Protein AF-A0A438JAX3-F1 (afdb_monomer_lite)

Radius of gyration: 32.12 Å; chains: 1; bounding box: 77×70×91 Å

pLDDT: mean 70.56, std 21.43, range [19.72, 96.0]

InterPro domains:
  IPR000477 Reverse transcriptase domain [PF00078] (1-81)
  IPR000477 Reverse transcriptase domain [PS50878] (1-82)
  IPR001584 Integrase, catalytic core [PS50994] (414-578)
  IPR002156 Ribonuclease H domain [PF13456] (329-385)
  IPR012337 Ribonuclease H-like superfamily [SSF53098] (327-385)
  IPR012337 Ribonuclease H-like superfamily [SSF53098] (459-572)
  IPR036397 Ribonuclease H superfamily [G3DSA:3.30.420.10] (318-401)
  IPR036397 Ribonuclease H superfamily [G3DSA:3.30.420.10] (453-600)
  IPR041577 Reverse transcriptase/retrotransposon-derived protein, RNase H-like domain [PF17919] (145-244)
  IPR043128 Reverse transcriptase/Diguanylate cyclase domain [G3DSA:3.30.70.270] (1-89)
  IPR043128 Reverse transcriptase/Diguanylate cyclase domain [G3DSA:3.30.70.270] (92-174)
  IPR043502 DNA/RNA polymerase superfamily [SSF56672] (1-273)

Sequence (603 aa):
MPFGLKNAGATYQRLMTKIFKPLIGRSVEVYIDDIVVKSKTREQHILHLQEVFYLLRKYDMKLNPSKCAFGVSAGKFLGFMVSQRGIEVSPDQVKAVMETPPPRNKKELQRLTGKLVALGRFIARFTDELRPFFLAIRKAGTQGWTDNCQNALERIKHCLMHPPILSSPIPKEKLYMYLAVSEWAISAVLFRCPSPKEQKPVYYVSRALADVETRYSKMELTALALRSAAQKLRPYFQAHPVIVLTDQPLRSILHKPDLTGRMLQWAIELSEFGIEFQPRLSKKGQSPTGEHLEQPSGWDSPRLTMKQNTRPSCPDWTSPCAIRLQTPIYSDSQLVVRHVQKEYEAKDSRMARYLAKVRSTLQQFTEWTIEKIKRADNRHADALAGIAAPSLSRSHSIAHIMCKPIPLISPDRQPEDPKQAHKIRVQAARFTLIGGTCTSDPSQGLIFAVLGIQRPKAEAYASIKDKDVTKFVWKNIVCRFGIPQIIIADNGPQFDSIAFRNFCSELNIRNSYSTPRYPQSNGQAEATNKTLINALKKRLEQAKGKWVEELPGVLWAYRTTPGRPTGNTPFALTYGMDAVIPTEIGLPTIRTDAAKQKMPTRN

Structure (mmCIF, N/CA/C/O backbone):
data_AF-A0A438JAX3-F1
#
_entry.id   AF-A0A438JAX3-F1
#
loop_
_atom_site.group_PDB
_atom_site.id
_atom_site.type_symbol
_atom_site.label_atom_id
_atom_site.label_alt_id
_atom_site.label_comp_id
_atom_site.label_asym_id
_atom_site.label_entity_id
_atom_site.label_seq_id
_atom_site.pdbx_PDB_ins_code
_atom_site.Cartn_x
_atom_site.Cartn_y
_atom_site.Cartn_z
_atom_site.occupancy
_atom_site.B_iso_or_equiv
_atom_site.auth_seq_id
_atom_site.auth_comp_id
_atom_site.auth_asym_id
_atom_site.auth_atom_id
_atom_site.pdbx_PDB_model_num
ATOM 1 N N . MET A 1 1 ? -25.772 -11.627 -8.417 1.00 74.44 1 MET A N 1
ATOM 2 C CA . MET A 1 1 ? -24.779 -10.893 -9.236 1.00 74.44 1 MET A CA 1
ATOM 3 C C . MET A 1 1 ? -24.054 -11.914 -10.101 1.00 74.44 1 MET A C 1
ATOM 5 O O . MET A 1 1 ? -23.539 -12.860 -9.518 1.00 74.44 1 MET A O 1
ATOM 9 N N . PRO A 1 2 ? -24.067 -11.795 -11.439 1.00 81.88 2 PRO A N 1
ATOM 10 C CA . PRO A 1 2 ? -23.423 -12.771 -12.318 1.00 81.88 2 PRO A CA 1
ATOM 11 C C . PRO A 1 2 ? -21.892 -12.682 -12.242 1.00 81.88 2 PRO A C 1
ATOM 13 O O . PRO A 1 2 ? -21.330 -11.614 -11.978 1.00 81.88 2 PRO A O 1
ATOM 16 N N . PHE A 1 3 ? -21.220 -13.810 -12.480 1.00 81.69 3 PHE A N 1
ATOM 17 C CA . PHE A 1 3 ? -19.760 -13.880 -12.544 1.00 81.69 3 PHE A CA 1
ATOM 18 C C . PHE A 1 3 ? -19.215 -13.124 -13.769 1.00 81.69 3 PHE A C 1
ATOM 20 O O . PHE A 1 3 ? -19.883 -13.012 -14.792 1.00 81.69 3 PHE A O 1
ATOM 27 N N . GLY A 1 4 ? -17.990 -12.595 -13.665 1.00 82.25 4 GLY A N 1
ATOM 28 C CA . GLY A 1 4 ? -17.280 -11.945 -14.779 1.00 82.25 4 GLY A CA 1
ATOM 29 C C . GLY A 1 4 ? -17.475 -10.429 -14.910 1.00 82.25 4 GLY A C 1
ATOM 30 O O . GLY A 1 4 ? -16.761 -9.786 -15.681 1.00 82.25 4 GLY A O 1
ATOM 31 N N . LEU A 1 5 ? -18.371 -9.812 -14.131 1.00 83.19 5 LEU A N 1
ATOM 32 C CA . LEU A 1 5 ? -18.499 -8.352 -14.106 1.00 83.19 5 LEU A CA 1
ATOM 33 C C . LEU A 1 5 ? -17.263 -7.703 -13.465 1.00 83.19 5 LEU A C 1
ATOM 35 O O . LEU A 1 5 ? -16.921 -7.997 -12.320 1.00 83.19 5 LEU A O 1
ATOM 39 N N . LYS A 1 6 ? -16.648 -6.737 -14.161 1.00 82.50 6 LYS A N 1
ATOM 40 C CA . LYS A 1 6 ? -15.431 -6.030 -13.706 1.00 82.50 6 LYS A CA 1
ATOM 41 C C . LYS A 1 6 ? -15.559 -5.420 -12.302 1.00 82.50 6 LYS A C 1
ATOM 43 O O . LYS A 1 6 ? -14.596 -5.417 -11.545 1.00 82.50 6 LYS A O 1
ATOM 48 N N . ASN A 1 7 ? -16.752 -4.942 -11.942 1.00 87.56 7 ASN A N 1
ATOM 49 C CA . ASN A 1 7 ? -17.017 -4.292 -10.654 1.00 87.56 7 ASN A CA 1
ATOM 50 C C . ASN A 1 7 ? -17.603 -5.235 -9.591 1.00 87.56 7 ASN A C 1
ATOM 52 O O . ASN A 1 7 ? -17.903 -4.777 -8.489 1.00 87.56 7 ASN A O 1
ATOM 56 N N . ALA A 1 8 ? -17.783 -6.528 -9.890 1.00 86.25 8 ALA A N 1
ATOM 57 C CA . ALA A 1 8 ? -18.409 -7.462 -8.955 1.00 86.25 8 ALA A CA 1
ATOM 58 C C . ALA A 1 8 ? -17.649 -7.544 -7.627 1.00 86.25 8 ALA A C 1
ATOM 60 O O . ALA A 1 8 ? -18.247 -7.341 -6.573 1.00 86.25 8 ALA A O 1
ATOM 61 N N . GLY A 1 9 ? -16.327 -7.741 -7.680 1.00 85.56 9 GLY A N 1
ATOM 62 C CA . GLY A 1 9 ? -15.488 -7.829 -6.480 1.00 85.56 9 GLY A CA 1
ATOM 63 C C . GLY A 1 9 ? -15.539 -6.562 -5.621 1.00 85.56 9 GLY A C 1
ATOM 64 O O . GLY A 1 9 ? -15.715 -6.645 -4.410 1.00 85.56 9 GLY A O 1
ATOM 65 N N . ALA A 1 10 ? -15.477 -5.377 -6.240 1.00 87.25 10 ALA A N 1
ATOM 66 C CA . ALA A 1 10 ? -15.546 -4.104 -5.518 1.00 87.25 10 ALA A CA 1
ATOM 67 C C . ALA A 1 10 ? -16.918 -3.879 -4.862 1.00 87.25 10 ALA A C 1
ATOM 69 O O . ALA A 1 10 ? -17.003 -3.427 -3.718 1.00 87.25 10 ALA A O 1
ATOM 70 N N . THR A 1 11 ? -18.004 -4.213 -5.561 1.00 89.31 11 THR A N 1
ATOM 71 C CA . THR A 1 11 ? -19.360 -4.130 -5.006 1.00 89.31 11 THR A CA 1
ATOM 72 C C . THR A 1 11 ? -19.554 -5.122 -3.861 1.00 89.31 11 THR A C 1
ATOM 74 O O . THR A 1 11 ? -20.111 -4.755 -2.826 1.00 89.31 11 THR A O 1
ATOM 77 N N . TYR A 1 12 ? -19.048 -6.347 -4.004 1.00 89.69 12 TYR A N 1
ATOM 78 C CA . TYR A 1 12 ? -19.131 -7.370 -2.967 1.00 89.69 12 TYR A CA 1
ATOM 79 C C . TYR A 1 12 ? -18.310 -6.997 -1.724 1.00 89.69 12 TYR A C 1
ATOM 81 O O . TYR A 1 12 ? -18.820 -7.063 -0.609 1.00 89.69 12 TYR A O 1
ATOM 89 N N . GLN A 1 13 ? -17.100 -6.458 -1.904 1.00 91.75 13 GLN A N 1
ATOM 90 C CA . GLN A 1 13 ? -16.303 -5.905 -0.806 1.00 91.75 13 GLN A CA 1
ATOM 91 C C . GLN A 1 13 ? -17.061 -4.802 -0.052 1.00 91.75 13 GLN A C 1
ATOM 93 O O . GLN A 1 13 ? -17.076 -4.793 1.176 1.00 91.75 13 GLN A O 1
ATOM 98 N N . ARG A 1 14 ? -17.722 -3.874 -0.762 1.00 91.50 14 ARG A N 1
ATOM 99 C CA . ARG A 1 14 ? -18.517 -2.805 -0.128 1.00 91.50 14 ARG A CA 1
ATOM 100 C C . ARG A 1 14 ? -19.682 -3.361 0.689 1.00 91.50 14 ARG A C 1
ATOM 102 O O . ARG A 1 14 ? -19.957 -2.837 1.768 1.00 91.50 14 ARG A O 1
ATOM 109 N N . LEU A 1 15 ? -20.356 -4.394 0.183 1.00 91.94 15 LEU A N 1
ATOM 110 C CA . LEU A 1 15 ? -21.416 -5.094 0.907 1.00 91.94 15 LEU A CA 1
ATOM 111 C C . LEU A 1 15 ? -20.866 -5.712 2.195 1.00 91.94 15 LEU A C 1
ATOM 113 O O . LEU A 1 15 ? -21.375 -5.416 3.273 1.00 91.94 15 LEU A O 1
ATOM 117 N N . MET A 1 16 ? -19.783 -6.482 2.096 1.00 92.50 16 MET A N 1
ATOM 118 C CA . MET A 1 16 ? -19.136 -7.109 3.247 1.00 92.50 16 MET A CA 1
ATOM 119 C C . MET A 1 16 ? -18.683 -6.098 4.296 1.00 92.50 16 MET A C 1
ATOM 121 O O . MET A 1 16 ? -18.981 -6.251 5.480 1.00 92.50 16 MET A O 1
ATOM 125 N N . THR A 1 17 ? -18.033 -5.013 3.872 1.00 92.56 17 THR A N 1
ATOM 126 C CA . THR A 1 17 ? -17.621 -3.933 4.774 1.00 92.56 17 THR A CA 1
ATOM 127 C C . THR A 1 17 ? -18.817 -3.271 5.457 1.00 92.56 17 THR A C 1
ATOM 129 O O . THR A 1 17 ? -18.703 -2.865 6.610 1.00 92.56 17 THR A O 1
ATOM 132 N N . LYS A 1 18 ? -19.977 -3.177 4.793 1.00 93.06 18 LYS A N 1
ATOM 133 C CA . LYS A 1 18 ? -21.204 -2.637 5.395 1.00 93.06 18 LYS A CA 1
ATOM 134 C C . LYS A 1 18 ? -21.807 -3.598 6.423 1.00 93.06 18 LYS A C 1
ATOM 136 O O . LYS A 1 18 ? -22.210 -3.140 7.489 1.00 93.06 18 LYS A O 1
ATOM 141 N N . ILE A 1 19 ? -21.857 -4.893 6.113 1.00 93.12 19 ILE A N 1
ATOM 142 C CA . ILE A 1 19 ? -22.430 -5.932 6.981 1.00 93.12 19 ILE A CA 1
ATOM 143 C C . ILE A 1 19 ? -21.590 -6.100 8.249 1.00 93.12 19 ILE A C 1
ATOM 145 O O . ILE A 1 19 ? -22.121 -6.025 9.354 1.00 93.12 19 ILE A O 1
ATOM 149 N N . PHE A 1 20 ? -20.275 -6.254 8.090 1.00 94.31 20 PHE A N 1
ATOM 150 C CA . PHE A 1 20 ? -19.350 -6.533 9.188 1.00 94.31 20 PHE A CA 1
ATOM 151 C C . PHE A 1 20 ? -18.732 -5.284 9.816 1.00 94.31 20 PHE A C 1
ATOM 153 O O . PHE A 1 20 ? -17.903 -5.411 10.713 1.00 94.31 20 PHE A O 1
ATOM 160 N N . LYS A 1 21 ? -19.160 -4.075 9.422 1.00 92.75 21 LYS A N 1
ATOM 161 C CA . LYS A 1 21 ? -18.687 -2.797 9.981 1.00 92.75 21 LYS A CA 1
ATOM 162 C C . LYS A 1 21 ? -18.496 -2.790 11.511 1.00 92.75 21 LYS A C 1
ATOM 164 O O . LYS A 1 21 ? -17.465 -2.278 11.935 1.00 92.75 21 LYS A O 1
ATOM 169 N N . PRO A 1 22 ? -19.422 -3.316 12.345 1.00 91.00 22 PRO A N 1
ATOM 170 C CA . PRO A 1 22 ? -19.235 -3.295 13.800 1.00 91.00 22 PRO A CA 1
ATOM 171 C C . PRO A 1 22 ? -18.146 -4.254 14.314 1.00 91.00 22 PRO A C 1
ATOM 173 O O . PRO A 1 22 ? -17.664 -4.070 15.428 1.00 91.00 22 PRO A O 1
ATOM 176 N N . LEU A 1 23 ? -17.762 -5.265 13.528 1.00 92.25 23 LEU A N 1
ATOM 177 C CA . LEU A 1 23 ? -16.813 -6.315 13.919 1.00 92.25 23 LEU A CA 1
ATOM 178 C C . LEU A 1 23 ? -15.427 -6.157 13.269 1.00 92.25 23 LEU A C 1
ATOM 180 O O . LEU A 1 23 ? -14.437 -6.678 13.795 1.00 92.25 23 LEU A O 1
ATOM 184 N N . ILE A 1 24 ? -15.350 -5.444 12.138 1.00 90.94 24 ILE A N 1
ATOM 185 C CA . ILE A 1 24 ? -14.112 -5.229 11.375 1.00 90.94 24 ILE A CA 1
ATOM 186 C C . ILE A 1 24 ? -13.044 -4.555 12.242 1.00 90.94 24 ILE A C 1
ATOM 188 O O . ILE A 1 24 ? -13.300 -3.549 12.902 1.00 90.94 24 ILE A O 1
ATOM 192 N N . GLY A 1 25 ? -11.836 -5.120 12.238 1.00 82.50 25 GLY A N 1
ATOM 193 C CA . GLY A 1 25 ? -10.683 -4.629 12.999 1.00 82.50 25 GLY A CA 1
ATOM 194 C C . GLY A 1 25 ? -10.685 -5.010 14.485 1.00 82.50 25 GLY A C 1
ATOM 195 O O . GLY A 1 25 ? -9.645 -4.908 15.135 1.00 82.50 25 GLY A O 1
ATOM 196 N N . ARG A 1 26 ? -11.811 -5.502 15.025 1.00 87.69 26 ARG A N 1
ATOM 197 C CA . ARG A 1 26 ? -11.907 -6.039 16.393 1.00 87.69 26 ARG A CA 1
ATOM 198 C C . ARG A 1 26 ? -11.772 -7.559 16.397 1.00 87.69 26 ARG A C 1
ATOM 200 O O . ARG A 1 26 ? -10.796 -8.089 16.920 1.00 87.69 26 ARG A O 1
ATOM 207 N N . SER A 1 27 ? -12.754 -8.242 15.819 1.00 89.69 27 SER A N 1
ATOM 208 C CA . SER A 1 27 ? -12.868 -9.706 15.821 1.00 89.69 27 SER A CA 1
ATOM 209 C C . SER A 1 27 ? -12.936 -10.293 14.417 1.00 89.69 27 SER A C 1
ATOM 211 O O . SER A 1 27 ? -12.739 -11.494 14.260 1.00 89.69 27 SER A O 1
ATOM 213 N N . VAL A 1 28 ? -13.176 -9.468 13.394 1.00 92.00 28 VAL A N 1
ATOM 214 C CA . VAL A 1 28 ? -13.347 -9.922 12.013 1.00 92.00 28 VAL A CA 1
ATOM 215 C C . VAL A 1 28 ? -12.426 -9.151 11.069 1.00 92.00 28 VAL A C 1
ATOM 217 O O . VAL A 1 28 ? -12.240 -7.945 11.210 1.00 92.00 28 VAL A O 1
ATOM 220 N N . GLU A 1 29 ? -11.868 -9.849 10.087 1.00 89.81 29 GLU A N 1
ATOM 221 C CA . GLU A 1 29 ? -11.266 -9.277 8.882 1.00 89.81 29 GLU A CA 1
ATOM 222 C C . GLU A 1 29 ? -11.998 -9.846 7.666 1.00 89.81 29 GLU A C 1
ATOM 224 O O . GLU A 1 29 ? -12.297 -11.040 7.638 1.00 89.81 29 GLU A O 1
ATOM 229 N N . VAL A 1 30 ? -12.306 -9.009 6.671 1.00 89.56 30 VAL A N 1
ATOM 230 C CA . VAL A 1 30 ? -13.031 -9.454 5.469 1.00 89.56 30 VAL A CA 1
ATOM 231 C C . VAL A 1 30 ? -12.360 -8.948 4.205 1.00 89.56 30 VAL A C 1
ATOM 233 O O . VAL A 1 30 ? -12.123 -7.745 4.059 1.00 89.56 30 VAL A O 1
ATOM 236 N N . TYR A 1 31 ? -12.127 -9.860 3.267 1.00 86.62 31 TYR A N 1
ATOM 237 C CA . TYR A 1 31 ? -11.651 -9.554 1.927 1.00 86.62 31 TYR A CA 1
ATOM 238 C C . TYR A 1 31 ? -12.483 -10.303 0.888 1.00 86.62 31 TYR A C 1
ATOM 240 O O . TYR A 1 31 ? -12.365 -11.511 0.746 1.00 86.62 31 TYR A O 1
ATOM 248 N N . ILE A 1 32 ? -13.304 -9.563 0.148 1.00 85.94 32 ILE A N 1
ATOM 249 C CA . ILE A 1 32 ? -14.262 -10.060 -0.842 1.00 85.94 32 ILE A CA 1
ATOM 250 C C . ILE A 1 32 ? -15.120 -11.176 -0.235 1.00 85.94 32 ILE A C 1
ATOM 252 O O . ILE A 1 32 ? -16.061 -10.864 0.479 1.00 85.94 32 ILE A O 1
ATOM 256 N N . ASP A 1 33 ? -14.830 -12.439 -0.515 1.00 86.75 33 ASP A N 1
ATOM 257 C CA . ASP A 1 33 ? -15.547 -13.626 -0.054 1.00 86.75 33 ASP A CA 1
ATOM 258 C C . ASP A 1 33 ? -14.906 -14.309 1.158 1.00 86.75 33 ASP A C 1
ATOM 260 O O . ASP A 1 33 ? -15.580 -15.076 1.847 1.00 86.75 33 ASP A O 1
ATOM 264 N N . ASP A 1 34 ? -13.659 -13.973 1.486 1.00 87.88 34 ASP A N 1
ATOM 265 C CA . ASP A 1 34 ? -12.945 -14.533 2.626 1.00 87.88 34 ASP A CA 1
ATOM 266 C C . ASP A 1 34 ? -13.236 -13.737 3.909 1.00 87.88 34 ASP A C 1
ATOM 268 O O . ASP A 1 34 ? -12.907 -12.551 4.026 1.00 87.88 34 ASP A O 1
ATOM 272 N N . ILE A 1 35 ? -13.813 -14.414 4.907 1.00 90.81 35 ILE A N 1
ATOM 273 C CA . ILE A 1 35 ? -14.083 -13.878 6.249 1.00 90.81 35 ILE A CA 1
ATOM 274 C C . ILE A 1 35 ? -13.183 -14.603 7.251 1.00 90.81 35 ILE A C 1
ATOM 276 O O . ILE A 1 35 ? -13.264 -15.821 7.397 1.00 90.81 35 ILE A O 1
ATOM 280 N N . VAL A 1 36 ? -12.365 -13.853 7.988 1.00 91.25 36 VAL A N 1
ATOM 281 C CA . VAL A 1 36 ? -11.549 -14.378 9.090 1.00 91.25 36 VAL A CA 1
ATOM 282 C C . VAL A 1 36 ? -12.082 -13.856 10.406 1.00 91.25 36 VAL A C 1
ATOM 284 O O . VAL A 1 36 ? -12.106 -12.650 10.641 1.00 91.25 36 VAL A O 1
ATOM 287 N N . VAL A 1 37 ? -12.458 -14.780 11.286 1.00 92.12 37 VAL A N 1
ATOM 288 C CA . VAL A 1 37 ? -12.852 -14.483 12.665 1.00 92.12 37 VAL A CA 1
ATOM 289 C C . VAL A 1 37 ? -11.678 -14.814 13.577 1.00 92.12 37 VAL A C 1
ATOM 291 O O . VAL A 1 37 ? -11.168 -15.931 13.556 1.00 92.12 37 VAL A O 1
ATOM 294 N N . LYS A 1 38 ? -11.235 -13.848 14.379 1.00 90.19 38 LYS A N 1
ATOM 295 C CA . LYS A 1 38 ? -10.084 -13.967 15.278 1.00 90.19 38 LYS A CA 1
ATOM 296 C C . LYS A 1 38 ? -10.465 -13.605 16.710 1.00 90.19 38 LYS A C 1
ATOM 298 O O . LYS A 1 38 ? -11.201 -12.650 16.958 1.00 90.19 38 LYS A O 1
ATOM 303 N N . SER A 1 39 ? -9.925 -14.365 17.656 1.00 90.69 39 SER A N 1
ATOM 304 C CA . SER A 1 39 ? -10.155 -14.195 19.093 1.00 90.69 39 SER A CA 1
ATOM 305 C C . SER A 1 39 ? -8.898 -14.549 19.872 1.00 90.69 39 SER A C 1
ATOM 307 O O . SER A 1 39 ? -8.063 -15.305 19.383 1.00 90.69 39 SER A O 1
ATOM 309 N N . LYS A 1 40 ? -8.761 -14.009 21.087 1.00 87.94 40 LYS A N 1
ATOM 310 C CA . LYS A 1 40 ? -7.627 -14.327 21.968 1.00 87.94 40 LYS A CA 1
ATOM 311 C C . LYS A 1 40 ? -7.824 -15.638 22.728 1.00 87.94 40 LYS A C 1
ATOM 313 O O . LYS A 1 40 ? -6.849 -16.337 22.969 1.00 87.94 40 LYS A O 1
ATOM 318 N N . THR A 1 41 ? -9.065 -15.958 23.099 1.00 89.88 41 THR A N 1
ATOM 319 C CA . THR A 1 41 ? -9.418 -17.184 23.830 1.00 89.88 41 THR A CA 1
ATOM 320 C C . THR A 1 41 ? -10.554 -17.930 23.137 1.00 89.88 41 THR A C 1
ATOM 322 O O . THR A 1 41 ? -11.266 -17.364 22.298 1.00 89.88 41 THR A O 1
ATOM 325 N N . ARG A 1 42 ? -10.726 -19.208 23.489 1.00 89.69 42 ARG A N 1
ATOM 326 C CA . ARG A 1 42 ? -11.750 -20.087 22.912 1.00 89.69 42 ARG A CA 1
ATOM 327 C C . ARG A 1 42 ? -13.163 -19.634 23.278 1.00 89.69 42 ARG A C 1
ATOM 329 O O . ARG A 1 42 ? -14.043 -19.641 22.424 1.00 89.69 42 ARG A O 1
ATOM 336 N N . GLU A 1 43 ? -13.366 -19.180 24.508 1.00 91.50 43 GLU A N 1
ATOM 337 C CA . GLU A 1 43 ? -14.661 -18.732 25.032 1.00 91.50 43 GLU A CA 1
ATOM 338 C C . GLU A 1 43 ? -15.132 -17.488 24.269 1.00 91.50 43 GLU A C 1
ATOM 340 O O . GLU A 1 43 ? -16.252 -17.439 23.762 1.00 91.50 43 GLU A O 1
ATOM 345 N N . GLN A 1 44 ? -14.230 -16.518 24.075 1.00 93.31 44 GLN A N 1
ATOM 346 C CA . GLN A 1 44 ? -14.497 -15.338 23.248 1.00 93.31 44 GLN A CA 1
ATOM 347 C C . GLN A 1 44 ? -14.720 -15.699 21.777 1.00 93.31 44 GLN A C 1
ATOM 349 O O . GLN A 1 44 ? -15.459 -15.014 21.074 1.00 93.31 44 GLN A O 1
ATOM 354 N N . HIS A 1 45 ? -14.076 -16.758 21.280 1.00 93.75 45 HIS A N 1
ATOM 355 C CA . HIS A 1 45 ? -14.253 -17.208 19.903 1.00 93.75 45 HIS A CA 1
ATOM 356 C C . HIS A 1 45 ? -15.667 -17.698 19.617 1.00 93.75 45 HIS A C 1
ATOM 358 O O . HIS A 1 45 ? -16.219 -17.350 18.576 1.00 93.75 45 HIS A O 1
ATOM 364 N N . ILE A 1 46 ? -16.282 -18.414 20.559 1.00 93.88 46 ILE A N 1
ATOM 365 C CA . ILE A 1 46 ? -17.678 -18.844 20.435 1.00 93.88 46 ILE A CA 1
ATOM 366 C C . ILE A 1 46 ? -18.603 -17.623 20.331 1.00 93.88 46 ILE A C 1
ATOM 368 O O . ILE A 1 46 ? -19.439 -17.572 19.430 1.00 93.88 46 ILE A O 1
ATOM 372 N N . LEU A 1 47 ? -18.401 -16.608 21.179 1.00 94.44 47 LEU A N 1
ATOM 373 C CA . LEU A 1 47 ? -19.193 -15.371 21.152 1.00 94.44 47 LEU A CA 1
ATOM 374 C C . LEU A 1 47 ? -19.024 -14.602 19.831 1.00 94.44 47 LEU A C 1
ATOM 376 O O . LEU A 1 47 ? -20.010 -14.226 19.201 1.00 94.44 47 LEU A O 1
ATOM 380 N N . HIS A 1 48 ? -17.788 -14.418 19.356 1.00 95.31 48 HIS A N 1
ATOM 381 C CA . HIS A 1 48 ? -17.543 -13.741 18.078 1.00 95.31 48 HIS A CA 1
ATOM 382 C C . HIS A 1 48 ? -18.143 -14.509 16.887 1.00 95.31 48 HIS A C 1
ATOM 384 O O . HIS A 1 48 ? -18.679 -13.893 15.966 1.00 95.31 48 HIS A O 1
ATOM 390 N N . LEU A 1 49 ? -18.100 -15.848 16.894 1.00 95.19 49 LEU A N 1
ATOM 391 C CA . LEU A 1 49 ? -18.754 -16.660 15.864 1.00 95.19 49 LEU A CA 1
ATOM 392 C C . LEU A 1 49 ? -20.278 -16.506 15.899 1.00 95.19 49 LEU A C 1
ATOM 394 O O . LEU A 1 49 ? -20.900 -16.412 14.842 1.00 95.19 49 LEU A O 1
ATOM 398 N N . GLN A 1 50 ? -20.885 -16.431 17.085 1.00 94.94 50 GLN A N 1
ATOM 399 C CA . GLN A 1 50 ? -22.320 -16.174 17.221 1.00 94.94 50 GLN A CA 1
ATOM 400 C C . GLN A 1 50 ? -22.715 -14.820 16.615 1.00 94.94 50 GLN A C 1
ATOM 402 O O . GLN A 1 50 ? -23.683 -14.765 15.854 1.00 94.94 50 GLN A O 1
ATOM 407 N N . GLU A 1 51 ? -21.948 -13.755 16.877 1.00 95.19 51 GLU A N 1
ATOM 408 C CA . GLU A 1 51 ? -22.167 -12.430 16.275 1.00 95.19 51 GLU A CA 1
ATOM 409 C C . GLU A 1 51 ? -22.056 -12.474 14.743 1.00 95.19 51 GLU A C 1
ATOM 411 O O . GLU A 1 51 ? -22.913 -11.942 14.031 1.00 95.19 51 GLU A O 1
ATOM 416 N N . VAL A 1 52 ? -21.028 -13.150 14.221 1.00 95.38 52 VAL A N 1
ATOM 417 C CA . VAL A 1 52 ? -20.808 -13.301 12.776 1.00 95.38 52 VAL A CA 1
ATOM 418 C C . VAL A 1 52 ? -21.946 -14.078 12.124 1.00 95.38 52 VAL A C 1
ATOM 420 O O . VAL A 1 52 ? -22.502 -13.622 11.126 1.00 95.38 52 VAL A O 1
ATOM 423 N N . PHE A 1 53 ? -22.350 -15.216 12.691 1.00 95.31 53 PHE A N 1
ATOM 424 C CA . PHE A 1 53 ? -23.456 -16.007 12.155 1.00 95.31 53 PHE A CA 1
ATOM 425 C C . PHE A 1 53 ? -24.799 -15.289 12.258 1.00 95.31 53 PHE A C 1
ATOM 427 O O . PHE A 1 53 ? -25.638 -15.440 11.370 1.00 95.31 53 PHE A O 1
ATOM 434 N N . TYR A 1 54 ? -25.010 -14.491 13.304 1.00 95.94 54 TYR A N 1
ATOM 435 C CA . TYR A 1 54 ? -26.184 -13.633 13.403 1.00 95.94 54 TYR A CA 1
ATOM 436 C C . TYR A 1 54 ? -26.227 -12.617 12.257 1.00 95.94 54 TYR A C 1
ATOM 438 O O . TYR A 1 54 ? -27.257 -12.499 11.595 1.00 95.94 54 TYR A O 1
ATOM 446 N N . LEU A 1 55 ? -25.111 -11.939 11.963 1.00 95.31 55 LEU A N 1
ATOM 447 C CA . LEU A 1 55 ? -25.035 -11.006 10.836 1.00 95.31 55 LEU A CA 1
ATOM 448 C C . LEU A 1 55 ? -25.231 -11.710 9.490 1.00 95.31 55 LEU A C 1
ATOM 450 O O . LEU A 1 55 ? -25.992 -11.217 8.663 1.00 95.31 55 LEU A O 1
ATOM 454 N N . LEU A 1 56 ? -24.608 -12.871 9.281 1.00 94.88 56 LEU A N 1
ATOM 455 C CA . LEU A 1 56 ? -24.783 -13.645 8.050 1.00 94.88 56 LEU A CA 1
ATOM 456 C C . LEU A 1 56 ? -26.253 -14.022 7.832 1.00 94.88 56 LEU A C 1
ATOM 458 O O . LEU A 1 56 ? -26.785 -13.760 6.759 1.00 94.88 56 LEU A O 1
ATOM 462 N N . ARG A 1 57 ? -26.939 -14.540 8.862 1.00 95.62 57 ARG A N 1
ATOM 463 C CA . ARG A 1 57 ? -28.376 -14.857 8.788 1.00 95.62 57 ARG A CA 1
ATOM 464 C C . ARG A 1 57 ? -29.234 -13.616 8.557 1.00 95.62 57 ARG A C 1
ATOM 466 O O . ARG A 1 57 ? -30.137 -13.649 7.730 1.00 95.62 57 ARG A O 1
ATOM 473 N N . LYS A 1 58 ? -28.938 -12.512 9.248 1.00 96.00 58 LYS A N 1
ATOM 474 C CA . LYS A 1 58 ? -29.681 -11.248 9.123 1.00 96.00 58 LYS A CA 1
ATOM 475 C C . LYS A 1 58 ? -29.677 -10.697 7.694 1.00 96.00 58 LYS A C 1
ATOM 477 O O . LYS A 1 58 ? -30.650 -10.070 7.289 1.00 96.00 58 LYS A O 1
ATOM 482 N N . TYR A 1 59 ? -28.587 -10.899 6.959 1.00 94.44 59 TYR A N 1
ATOM 483 C CA . TYR A 1 59 ? -28.432 -10.429 5.582 1.00 94.44 59 TYR A CA 1
ATOM 484 C C . TYR A 1 59 ? -28.554 -11.554 4.537 1.00 94.44 59 TYR A C 1
ATOM 486 O O . TYR A 1 59 ? -28.149 -11.349 3.396 1.00 94.44 59 TYR A O 1
ATOM 494 N N . ASP A 1 60 ? -29.090 -12.719 4.923 1.00 94.25 60 ASP A N 1
ATOM 495 C CA . ASP A 1 60 ? -29.276 -13.911 4.075 1.00 94.25 60 ASP A CA 1
ATOM 496 C C . ASP A 1 60 ? -28.015 -14.330 3.290 1.00 94.25 60 ASP A C 1
ATOM 498 O O . ASP A 1 60 ? -28.034 -14.691 2.112 1.00 94.25 60 ASP A O 1
ATOM 502 N N . MET A 1 61 ? -26.863 -14.253 3.955 1.00 92.62 61 MET A N 1
ATOM 503 C CA . MET A 1 61 ? -25.589 -14.691 3.403 1.00 92.62 61 MET A CA 1
ATOM 504 C C . MET A 1 61 ? -25.338 -16.162 3.718 1.00 92.62 61 MET A C 1
ATOM 506 O O . MET A 1 61 ? -25.476 -16.607 4.858 1.00 92.62 61 MET A O 1
ATOM 510 N N . LYS A 1 62 ? -24.896 -16.908 2.705 1.00 91.38 62 LYS A N 1
ATOM 511 C CA . LYS A 1 62 ? -24.606 -18.340 2.811 1.00 91.38 62 LYS A CA 1
ATOM 512 C C . LYS A 1 62 ? -23.106 -18.593 2.755 1.00 91.38 62 LYS A C 1
ATOM 514 O O . LYS A 1 62 ? -22.397 -17.998 1.947 1.00 91.38 62 LYS A O 1
ATOM 519 N N . LEU A 1 63 ? -22.647 -19.502 3.607 1.00 92.00 63 LEU A N 1
ATOM 520 C CA . LEU A 1 63 ? -21.286 -20.025 3.597 1.00 92.00 63 LEU A CA 1
ATOM 521 C C . LEU A 1 63 ? -21.270 -21.373 2.877 1.00 92.00 63 LEU A C 1
ATOM 523 O O . LEU A 1 63 ? -22.257 -22.104 2.925 1.00 92.00 63 LEU A O 1
ATOM 527 N N . ASN A 1 64 ? -20.152 -21.712 2.238 1.00 91.06 64 ASN A N 1
ATOM 528 C CA . ASN A 1 64 ? -19.932 -23.058 1.720 1.00 91.06 64 ASN A CA 1
ATOM 529 C C . ASN A 1 64 ? -19.286 -23.922 2.821 1.00 91.06 64 ASN A C 1
ATOM 531 O O . ASN A 1 64 ? -18.099 -23.720 3.090 1.00 91.06 64 ASN A O 1
ATOM 535 N N . PRO A 1 65 ? -20.005 -24.895 3.420 1.00 90.12 65 PRO A N 1
ATOM 536 C CA . PRO A 1 65 ? -19.490 -25.674 4.546 1.00 90.12 65 PRO A CA 1
ATOM 537 C C . PRO A 1 65 ? -18.188 -26.411 4.229 1.00 90.12 65 PRO A C 1
ATOM 539 O O . PRO A 1 65 ? -17.309 -26.476 5.080 1.00 90.12 65 PRO A O 1
ATOM 542 N N . SER A 1 66 ? -18.017 -26.897 2.993 1.00 89.56 66 SER A N 1
ATOM 543 C CA . SER A 1 66 ? -16.823 -27.653 2.594 1.00 89.56 66 SER A CA 1
ATOM 544 C C . SER A 1 66 ? -15.563 -26.789 2.488 1.00 89.56 66 SER A C 1
ATOM 546 O O . SER A 1 66 ? -14.460 -27.318 2.385 1.00 89.56 66 SER A O 1
ATOM 548 N N . LYS A 1 67 ? -15.718 -25.460 2.455 1.00 87.12 67 LYS A N 1
ATOM 549 C CA . LYS A 1 67 ? -14.617 -24.489 2.392 1.00 87.12 67 LYS A CA 1
ATOM 550 C C . LYS A 1 67 ? -14.391 -23.766 3.720 1.00 87.12 67 LYS A C 1
ATOM 552 O O . LYS A 1 67 ? -13.458 -22.973 3.819 1.00 87.12 67 LYS A O 1
ATOM 557 N N . CYS A 1 68 ? -15.230 -24.006 4.724 1.00 89.69 68 CYS A N 1
ATOM 558 C CA . CYS A 1 68 ? -15.089 -23.388 6.033 1.00 89.69 68 CYS A CA 1
ATOM 559 C C . CYS A 1 68 ? -14.162 -24.213 6.930 1.00 89.69 68 CYS A C 1
ATOM 561 O O . CYS A 1 68 ? -14.283 -25.431 7.016 1.00 89.69 68 CYS A O 1
ATOM 563 N N . ALA A 1 69 ? -13.280 -23.526 7.653 1.00 87.88 69 ALA A N 1
ATOM 564 C CA . ALA A 1 69 ? -1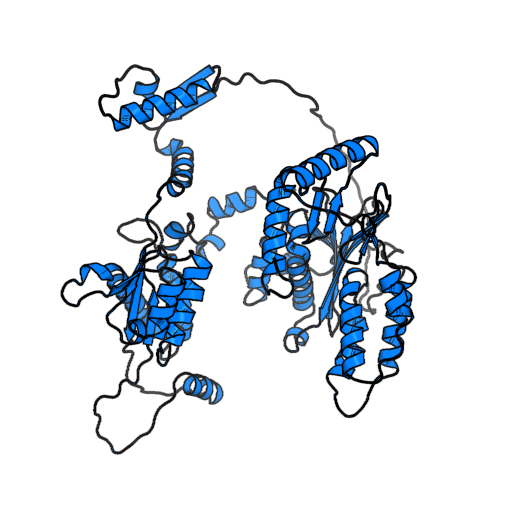2.481 -24.099 8.729 1.00 87.88 69 ALA A CA 1
ATOM 565 C C . ALA A 1 69 ? -12.810 -23.363 10.034 1.00 87.88 69 ALA A C 1
ATOM 567 O O . ALA A 1 69 ? -12.840 -22.132 10.057 1.00 87.88 69 ALA A O 1
ATOM 568 N N . PHE A 1 70 ? -13.060 -24.106 11.115 1.00 89.00 70 PHE A N 1
ATOM 569 C CA . PHE A 1 70 ? -13.465 -23.555 12.412 1.00 89.00 70 PHE A CA 1
ATOM 570 C C . PHE A 1 70 ? -12.528 -24.013 13.528 1.00 89.00 70 PHE A C 1
ATOM 572 O O . PHE A 1 70 ? -12.044 -25.141 13.508 1.00 89.00 70 PHE A O 1
ATOM 579 N N . GLY A 1 71 ? -12.295 -23.140 14.515 1.00 84.81 71 GLY A N 1
ATOM 580 C CA . GLY A 1 71 ? -11.538 -23.485 15.725 1.00 84.81 71 GLY A CA 1
ATOM 581 C C . GLY A 1 71 ? -10.064 -23.828 15.488 1.00 84.81 71 GLY A C 1
ATOM 582 O O . GLY A 1 71 ? -9.461 -24.513 16.310 1.00 84.81 71 GLY A O 1
ATOM 583 N N . VAL A 1 72 ? -9.484 -23.377 14.374 1.00 87.12 72 VAL A N 1
ATOM 584 C CA . VAL A 1 72 ? -8.088 -23.653 14.017 1.00 87.12 72 VAL A CA 1
ATOM 585 C C . VAL A 1 72 ? -7.129 -22.665 14.687 1.00 87.12 72 VAL A C 1
ATOM 587 O O . VAL A 1 72 ? -7.421 -21.475 14.796 1.00 87.12 72 VAL A O 1
ATOM 590 N N . SER A 1 73 ? -5.957 -23.144 15.111 1.00 83.44 73 SER A N 1
ATOM 591 C CA . SER A 1 73 ? -4.873 -22.305 15.656 1.00 83.44 73 SER A CA 1
ATOM 592 C C . SER A 1 73 ? -4.038 -21.616 14.566 1.00 83.44 73 SER A C 1
ATOM 594 O O . SER A 1 73 ? -3.377 -20.606 14.825 1.00 83.44 73 SER A O 1
ATOM 596 N N . ALA A 1 74 ? -4.084 -22.152 13.344 1.00 84.81 74 ALA A N 1
ATOM 597 C CA . ALA A 1 74 ? -3.514 -21.569 12.140 1.00 84.81 74 ALA A CA 1
ATOM 598 C C . ALA A 1 74 ? -4.434 -21.835 10.940 1.00 84.81 74 ALA A C 1
ATOM 600 O O . ALA A 1 74 ? -5.031 -22.907 10.842 1.00 84.81 74 ALA A O 1
ATOM 601 N N . GLY A 1 75 ? -4.555 -20.871 10.027 1.00 84.88 75 GLY A N 1
ATOM 602 C CA . GLY A 1 75 ? -5.458 -20.974 8.880 1.00 84.88 75 GLY A CA 1
ATOM 603 C C . GLY A 1 75 ? -4.945 -20.261 7.634 1.00 84.88 75 GLY A C 1
ATOM 604 O O . GLY A 1 75 ? -4.200 -19.282 7.713 1.00 84.88 75 GLY A O 1
ATOM 605 N N . LYS A 1 76 ? -5.356 -20.756 6.461 1.00 84.88 76 LYS A N 1
ATOM 606 C CA . LYS A 1 76 ? -5.026 -20.145 5.170 1.00 84.88 76 LYS A CA 1
ATOM 607 C C . LYS A 1 76 ? -5.891 -18.904 4.941 1.00 84.88 76 LYS A C 1
ATOM 609 O O . LYS A 1 76 ? -7.111 -18.997 4.971 1.00 84.88 76 LYS A O 1
ATOM 614 N N . PHE A 1 77 ? -5.266 -17.765 4.657 1.00 81.88 77 PHE A N 1
ATOM 615 C CA . PHE A 1 77 ? -5.943 -16.511 4.331 1.00 81.88 77 PHE A CA 1
ATOM 616 C C . PHE A 1 77 ? -5.166 -15.727 3.269 1.00 81.88 77 PHE A C 1
ATOM 618 O O . PHE A 1 77 ? -3.962 -15.503 3.409 1.00 81.88 77 PHE A O 1
ATOM 625 N N . LEU A 1 78 ? -5.840 -15.331 2.181 1.00 80.00 78 LEU A N 1
ATOM 626 C CA . LEU A 1 78 ? -5.244 -14.617 1.037 1.00 80.00 78 LEU A CA 1
ATOM 627 C C . LEU A 1 78 ? -3.978 -15.280 0.466 1.00 80.00 78 LEU A C 1
ATOM 629 O O . LEU A 1 78 ? -3.071 -14.607 -0.020 1.00 80.00 78 LEU A O 1
ATOM 633 N N . GLY A 1 79 ? -3.903 -16.610 0.540 1.00 80.69 79 GLY A N 1
ATOM 634 C CA . GLY A 1 79 ? -2.748 -17.391 0.093 1.00 80.69 79 GLY A CA 1
ATOM 635 C C . GLY A 1 79 ? -1.616 -17.535 1.117 1.00 80.69 79 GLY A C 1
ATOM 636 O O . GLY A 1 79 ? -0.637 -18.208 0.812 1.00 80.69 79 GLY A O 1
ATOM 637 N N . PHE A 1 80 ? -1.743 -16.982 2.323 1.00 85.62 80 PHE A N 1
ATOM 638 C CA . PHE A 1 80 ? -0.755 -17.102 3.404 1.00 85.62 80 PHE A CA 1
ATOM 639 C C . PHE A 1 80 ? -1.287 -17.963 4.536 1.00 85.62 80 PHE A C 1
ATOM 641 O O . PHE A 1 80 ? -2.495 -18.110 4.687 1.00 85.62 80 PHE A O 1
ATOM 648 N N . MET A 1 81 ? -0.388 -18.525 5.331 1.00 87.12 81 MET A N 1
ATOM 649 C CA . MET A 1 81 ? -0.747 -19.213 6.561 1.00 87.12 81 MET A CA 1
ATOM 650 C C . MET A 1 81 ? -0.662 -18.219 7.715 1.00 87.12 81 MET A C 1
ATOM 652 O O . MET A 1 81 ? 0.379 -17.608 7.934 1.00 87.12 81 MET A O 1
ATOM 656 N N . VAL A 1 82 ? -1.765 -18.003 8.420 1.00 87.94 82 VAL A N 1
ATOM 657 C CA . VAL A 1 82 ? -1.840 -17.064 9.543 1.00 87.94 82 VAL A CA 1
ATOM 658 C C . VAL A 1 82 ? -1.969 -17.872 10.821 1.00 87.94 82 VAL A C 1
ATOM 660 O O . VAL A 1 82 ? -2.911 -18.646 10.963 1.00 87.94 82 VAL A O 1
ATOM 663 N N . SER A 1 83 ? -1.024 -17.698 11.739 1.00 86.88 83 SER A N 1
ATOM 664 C CA . SER A 1 83 ? -0.977 -18.372 13.037 1.00 86.88 83 SER A CA 1
ATOM 665 C C . SER A 1 83 ? -0.774 -17.360 14.167 1.00 86.88 83 SER A C 1
ATOM 667 O O . SER A 1 83 ? -0.502 -16.181 13.930 1.00 86.88 83 SER A O 1
ATOM 669 N N . GLN A 1 84 ? -0.847 -17.815 15.422 1.00 81.81 84 GLN A N 1
ATOM 670 C CA . GLN A 1 84 ? -0.472 -16.986 16.577 1.00 81.81 84 GLN A CA 1
ATOM 671 C C . GLN A 1 84 ? 0.994 -16.513 16.512 1.00 81.81 84 GLN A C 1
ATOM 673 O O . GLN A 1 84 ? 1.326 -15.455 17.047 1.00 81.81 84 GLN A O 1
ATOM 678 N N . ARG A 1 85 ? 1.877 -17.280 15.854 1.00 81.00 85 ARG A N 1
ATOM 679 C CA . ARG A 1 85 ? 3.307 -16.950 15.720 1.00 81.00 85 ARG A CA 1
ATOM 680 C C . ARG A 1 85 ? 3.543 -15.826 14.712 1.00 81.00 85 ARG A C 1
ATOM 682 O O . ARG A 1 85 ? 4.500 -15.067 14.860 1.00 81.00 85 ARG A O 1
ATOM 689 N N . GLY A 1 86 ? 2.675 -15.712 13.708 1.00 86.31 86 GLY A N 1
ATOM 690 C CA . GLY A 1 86 ? 2.771 -14.707 12.662 1.00 86.31 86 GLY A CA 1
ATOM 691 C C . GLY A 1 86 ? 2.167 -15.162 11.337 1.00 86.31 86 GLY A C 1
ATOM 692 O O . GLY A 1 86 ? 1.295 -16.025 11.280 1.00 86.31 86 GLY A O 1
ATOM 693 N N . ILE A 1 87 ? 2.636 -14.541 10.264 1.00 89.19 87 ILE A N 1
ATOM 694 C CA . ILE A 1 87 ? 2.262 -14.832 8.886 1.00 89.19 87 ILE A CA 1
ATOM 695 C C . ILE A 1 87 ? 3.390 -15.656 8.269 1.00 89.19 87 ILE A C 1
ATOM 697 O O . ILE A 1 87 ? 4.552 -15.256 8.292 1.00 89.19 87 ILE A O 1
ATOM 701 N N . GLU A 1 88 ? 3.030 -16.792 7.695 1.00 89.88 88 GLU A N 1
ATOM 702 C CA . GLU A 1 88 ? 3.921 -17.765 7.076 1.00 89.88 88 GLU A CA 1
ATOM 703 C C . GLU A 1 88 ? 3.506 -17.967 5.608 1.00 89.88 88 GLU A C 1
ATOM 705 O O . GLU A 1 88 ? 2.368 -17.689 5.202 1.00 89.88 88 GLU A O 1
ATOM 710 N N . VAL A 1 89 ? 4.437 -18.437 4.779 1.00 88.12 89 VAL A N 1
ATOM 711 C CA . VAL A 1 89 ? 4.115 -18.845 3.405 1.00 88.12 89 VAL A CA 1
ATOM 712 C C . VAL A 1 89 ? 3.236 -20.092 3.469 1.00 88.12 89 VAL A C 1
ATOM 714 O O . VAL A 1 89 ? 3.474 -20.976 4.291 1.00 88.12 89 VAL A O 1
ATOM 717 N N . SER A 1 90 ? 2.205 -20.184 2.624 1.00 87.62 90 SER A N 1
ATOM 718 C CA . SER A 1 90 ? 1.400 -21.407 2.607 1.00 87.62 90 SER A CA 1
ATOM 719 C C . SER A 1 90 ? 2.224 -22.593 2.078 1.00 87.62 90 SER A C 1
ATOM 721 O O . SER A 1 90 ? 2.940 -22.432 1.084 1.00 87.62 90 SER A O 1
ATOM 723 N N . PRO A 1 91 ? 2.105 -23.793 2.676 1.00 86.88 91 PRO A N 1
ATOM 724 C CA . PRO A 1 91 ? 2.824 -24.980 2.207 1.00 86.88 91 PRO A CA 1
ATOM 725 C C . PRO A 1 91 ? 2.588 -25.278 0.721 1.00 86.88 91 PRO A C 1
ATOM 727 O O . PRO A 1 91 ? 3.523 -25.637 0.014 1.00 86.88 91 PRO A O 1
ATOM 730 N N . ASP A 1 92 ? 1.373 -25.029 0.216 1.00 87.50 92 ASP A N 1
ATOM 731 C CA . ASP A 1 92 ? 1.034 -25.181 -1.205 1.00 87.50 92 ASP A CA 1
ATOM 732 C C . ASP A 1 92 ? 1.879 -24.274 -2.110 1.00 87.50 92 ASP A C 1
ATOM 734 O O . ASP A 1 92 ? 2.299 -24.682 -3.190 1.00 87.50 92 ASP A O 1
ATOM 738 N N . GLN A 1 93 ? 2.123 -23.027 -1.687 1.00 87.12 93 GLN A N 1
ATOM 739 C CA . GLN A 1 93 ? 2.951 -22.084 -2.438 1.00 87.12 93 GLN A CA 1
ATOM 740 C C . GLN A 1 93 ? 4.421 -22.489 -2.408 1.00 87.12 93 GLN A C 1
ATOM 742 O O . GLN A 1 93 ? 5.079 -22.403 -3.443 1.00 87.12 93 GLN A O 1
ATOM 747 N N . VAL A 1 94 ? 4.919 -22.951 -1.253 1.00 87.44 94 VAL A N 1
ATOM 748 C CA . VAL A 1 94 ? 6.286 -23.480 -1.134 1.00 87.44 94 VAL A CA 1
ATOM 749 C C . VAL A 1 94 ? 6.444 -24.676 -2.064 1.00 87.44 94 VAL A C 1
ATOM 751 O O . VAL A 1 94 ? 7.288 -24.643 -2.954 1.00 87.44 94 VAL A O 1
ATOM 754 N N . LYS A 1 95 ? 5.563 -25.675 -1.950 1.00 89.12 95 LYS A N 1
ATOM 755 C CA . LYS A 1 95 ? 5.561 -26.874 -2.793 1.00 89.12 95 LYS A CA 1
ATOM 756 C C . LYS A 1 95 ? 5.513 -26.522 -4.280 1.00 89.12 95 LYS A C 1
ATOM 758 O O . LYS A 1 95 ? 6.349 -26.989 -5.045 1.00 89.12 95 LYS A O 1
ATOM 763 N N . ALA A 1 96 ? 4.619 -25.615 -4.677 1.00 89.19 96 ALA A N 1
ATOM 764 C CA . ALA A 1 96 ? 4.505 -25.180 -6.065 1.00 89.19 96 ALA A CA 1
ATOM 765 C C . ALA A 1 96 ? 5.791 -24.536 -6.610 1.00 89.19 96 ALA A C 1
ATOM 767 O O . ALA A 1 96 ? 6.055 -24.655 -7.805 1.00 89.19 96 ALA A O 1
ATOM 768 N N . VAL A 1 97 ? 6.573 -23.834 -5.783 1.00 88.56 97 VAL A N 1
ATOM 769 C CA . VAL A 1 97 ? 7.869 -23.263 -6.190 1.00 88.56 97 VAL A CA 1
ATOM 770 C C . VAL A 1 97 ? 8.967 -24.325 -6.195 1.00 88.56 97 VAL A C 1
ATOM 772 O O . VAL A 1 97 ? 9.743 -24.371 -7.149 1.00 88.56 97 VAL A O 1
ATOM 775 N N . MET A 1 98 ? 9.004 -25.204 -5.190 1.00 88.75 98 MET A N 1
ATOM 776 C CA . MET A 1 98 ? 9.978 -26.298 -5.097 1.00 88.75 98 MET A CA 1
ATOM 777 C C . MET A 1 98 ? 9.876 -27.255 -6.289 1.00 88.75 98 MET A C 1
ATOM 779 O O . MET A 1 98 ? 10.894 -27.620 -6.871 1.00 88.75 98 MET A O 1
ATOM 783 N N . GLU A 1 99 ? 8.651 -27.584 -6.702 1.00 89.75 99 GLU A N 1
ATOM 784 C CA . GLU A 1 99 ? 8.353 -28.480 -7.826 1.00 89.75 99 GLU A CA 1
ATOM 785 C C . GLU A 1 99 ? 8.380 -27.779 -9.193 1.00 89.75 99 GLU A C 1
ATOM 787 O O . GLU A 1 99 ? 8.158 -28.422 -10.219 1.00 89.75 99 GLU A O 1
ATOM 792 N N . THR A 1 100 ? 8.618 -26.460 -9.255 1.00 86.56 100 THR A N 1
ATOM 793 C CA . THR A 1 100 ? 8.651 -25.770 -10.551 1.00 86.56 100 THR A CA 1
ATOM 794 C C . THR A 1 100 ? 9.908 -26.178 -11.336 1.00 86.56 100 THR A C 1
ATOM 796 O O . THR A 1 100 ? 11.022 -25.933 -10.860 1.00 86.56 100 THR A O 1
ATOM 799 N N . PRO A 1 101 ? 9.761 -26.749 -12.550 1.00 85.81 101 PRO A N 1
ATOM 800 C CA . PRO A 1 101 ? 10.901 -27.052 -13.405 1.00 85.81 101 PRO A CA 1
ATOM 801 C C . PRO A 1 101 ? 11.540 -25.767 -13.962 1.00 85.81 101 PRO A C 1
ATOM 803 O O . PRO A 1 101 ? 10.873 -24.727 -14.034 1.00 85.81 101 PRO A O 1
ATOM 806 N N . PRO A 1 102 ? 12.810 -25.829 -14.406 1.00 86.00 102 PRO A N 1
ATOM 807 C CA . PRO A 1 102 ? 13.467 -24.719 -15.086 1.00 86.00 102 PRO A CA 1
ATOM 808 C C . PRO A 1 102 ? 12.639 -24.216 -16.287 1.00 86.00 102 PRO A C 1
ATOM 810 O O . PRO A 1 102 ? 12.258 -25.021 -17.145 1.00 86.00 102 PRO A O 1
ATOM 813 N N . PRO A 1 103 ? 12.339 -22.907 -16.368 1.00 87.69 103 PRO A N 1
ATOM 814 C CA . PRO A 1 103 ? 11.605 -22.318 -17.481 1.00 87.69 103 PRO A CA 1
ATOM 815 C C . PRO A 1 103 ? 12.300 -22.535 -18.825 1.00 87.69 103 PRO A C 1
ATOM 817 O O . PRO A 1 103 ? 13.462 -22.174 -18.998 1.00 87.69 103 PRO A O 1
ATOM 820 N N . ARG A 1 104 ? 11.559 -23.040 -19.813 1.00 84.62 104 ARG A N 1
ATOM 821 C CA . ARG A 1 104 ? 12.080 -23.296 -21.167 1.00 84.62 104 ARG A CA 1
ATOM 822 C C . ARG A 1 104 ? 11.905 -22.109 -22.106 1.00 84.62 104 ARG A C 1
ATOM 824 O O . ARG A 1 104 ? 12.595 -21.995 -23.112 1.00 84.62 104 ARG A O 1
ATOM 831 N N . ASN A 1 105 ? 10.966 -21.219 -21.796 1.00 84.50 105 ASN A N 1
ATOM 832 C CA . ASN A 1 105 ? 10.641 -20.068 -22.631 1.00 84.50 105 ASN A CA 1
ATOM 833 C C . ASN A 1 105 ? 10.346 -18.814 -21.794 1.00 84.50 105 ASN A C 1
ATOM 835 O O . ASN A 1 105 ? 10.098 -18.862 -20.587 1.00 84.50 105 ASN A O 1
ATOM 839 N N . LYS A 1 106 ? 10.334 -17.657 -22.465 1.00 84.69 106 LYS A N 1
ATOM 840 C CA . LYS A 1 106 ? 10.078 -16.350 -21.841 1.00 84.69 106 LYS A CA 1
ATOM 841 C C . LYS A 1 106 ? 8.737 -16.297 -21.097 1.00 84.69 106 LYS A C 1
ATOM 843 O O . LYS A 1 106 ? 8.648 -15.639 -20.064 1.00 84.69 106 LYS A O 1
ATOM 848 N N . LYS A 1 107 ? 7.703 -16.981 -21.596 1.00 86.94 107 LYS A N 1
ATOM 849 C CA . LYS A 1 107 ? 6.359 -16.989 -20.996 1.00 86.94 107 LYS A CA 1
ATOM 850 C C . LYS A 1 107 ? 6.342 -17.766 -19.678 1.00 86.94 107 LYS A C 1
ATOM 852 O O . LYS A 1 107 ? 5.772 -17.296 -18.696 1.00 86.94 107 LYS A O 1
ATOM 857 N N . GLU A 1 108 ? 7.001 -18.919 -19.636 1.00 89.25 108 GLU A N 1
ATOM 858 C CA . GLU A 1 108 ? 7.211 -19.705 -18.418 1.00 89.25 108 GLU A CA 1
ATOM 859 C C . GLU A 1 108 ? 8.048 -18.935 -17.401 1.00 89.25 108 GLU A C 1
ATOM 861 O O . GLU A 1 108 ? 7.676 -18.883 -16.230 1.00 89.25 108 GLU A O 1
ATOM 866 N N . LEU A 1 109 ? 9.105 -18.253 -17.852 1.00 88.81 109 LEU A N 1
ATOM 867 C CA . LEU A 1 109 ? 9.939 -17.424 -16.985 1.00 88.81 109 LEU A CA 1
ATOM 868 C C . LEU A 1 109 ? 9.139 -16.262 -16.384 1.00 88.81 109 LEU A C 1
ATOM 870 O O . LEU A 1 109 ? 9.202 -16.022 -15.183 1.00 88.81 109 LEU A O 1
ATOM 874 N N . GLN A 1 110 ? 8.322 -15.572 -17.183 1.00 88.62 110 GLN A N 1
ATOM 875 C CA . GLN A 1 110 ? 7.417 -14.528 -16.691 1.00 88.62 110 GLN A CA 1
ATOM 876 C C . GLN A 1 110 ? 6.392 -15.076 -15.690 1.00 88.62 110 GLN A C 1
ATOM 878 O O . GLN A 1 110 ? 6.125 -14.432 -14.674 1.00 88.62 110 GLN A O 1
ATOM 883 N N . ARG A 1 111 ? 5.839 -16.270 -15.942 1.00 89.56 111 ARG A N 1
ATOM 884 C CA . ARG A 1 111 ? 4.896 -16.933 -15.032 1.00 89.56 111 ARG A CA 1
ATOM 885 C C . ARG A 1 111 ? 5.563 -17.294 -13.704 1.00 89.56 111 ARG A C 1
ATOM 887 O O . ARG A 1 111 ? 4.964 -17.052 -12.658 1.00 89.56 111 ARG A O 1
ATOM 894 N N . LEU A 1 112 ? 6.781 -17.837 -13.734 1.00 89.88 112 LEU A N 1
ATOM 895 C CA . LEU A 1 112 ? 7.568 -18.136 -12.536 1.00 89.88 112 LEU A CA 1
ATOM 896 C C . LEU A 1 112 ? 7.886 -16.855 -11.759 1.00 89.88 112 LEU A C 1
ATOM 898 O O . LEU A 1 112 ? 7.556 -16.768 -10.580 1.00 89.88 112 LEU A O 1
ATOM 902 N N . THR A 1 113 ? 8.426 -15.829 -12.420 1.00 88.69 113 THR A N 1
ATOM 903 C CA . THR A 1 113 ? 8.715 -14.532 -11.791 1.00 88.69 113 THR A CA 1
ATOM 904 C C . THR A 1 113 ? 7.462 -13.940 -11.142 1.00 88.69 113 THR A C 1
ATOM 906 O O . THR A 1 113 ? 7.520 -13.487 -10.002 1.00 88.69 113 THR A O 1
ATOM 909 N N . GLY A 1 114 ? 6.304 -14.013 -11.807 1.00 88.38 114 GLY A N 1
ATOM 910 C CA . GLY A 1 114 ? 5.025 -13.576 -11.242 1.00 88.38 114 GLY A CA 1
ATOM 911 C C . GLY A 1 114 ? 4.631 -14.328 -9.965 1.00 88.38 114 GLY A C 1
ATOM 912 O O . GLY A 1 114 ? 4.214 -13.695 -8.995 1.00 88.38 114 GLY A O 1
ATOM 913 N N . LYS A 1 115 ? 4.813 -15.657 -9.927 1.00 86.44 115 LYS A N 1
ATOM 914 C CA . LYS A 1 115 ? 4.585 -16.463 -8.712 1.00 86.44 115 LYS A CA 1
ATOM 915 C C . LYS A 1 115 ? 5.535 -16.062 -7.580 1.00 86.44 115 LYS A C 1
ATOM 917 O O . LYS A 1 115 ? 5.092 -15.893 -6.449 1.00 86.44 115 LYS A O 1
ATOM 922 N N . LEU A 1 116 ? 6.820 -15.872 -7.881 1.00 88.88 116 LEU A N 1
ATOM 923 C CA . LEU A 1 116 ? 7.835 -15.530 -6.882 1.00 88.88 116 LEU A CA 1
ATOM 924 C C . LEU A 1 116 ? 7.618 -14.135 -6.284 1.00 88.88 116 LEU A C 1
ATOM 926 O O . LEU A 1 116 ? 7.821 -13.944 -5.088 1.00 88.88 116 LEU A O 1
ATOM 930 N N . VAL A 1 117 ? 7.145 -13.162 -7.069 1.00 86.81 117 VAL A N 1
ATOM 931 C CA . VAL A 1 117 ? 6.860 -11.800 -6.577 1.00 86.81 117 VAL A CA 1
ATOM 932 C C . VAL A 1 117 ? 5.838 -11.795 -5.433 1.00 86.81 117 VAL A C 1
ATOM 934 O O . VAL A 1 117 ? 5.959 -10.977 -4.520 1.00 86.81 117 VAL A O 1
ATOM 937 N N . ALA A 1 118 ? 4.884 -12.734 -5.413 1.00 82.94 118 ALA A N 1
ATOM 938 C CA . ALA A 1 118 ? 3.941 -12.881 -4.300 1.00 82.94 118 ALA A CA 1
ATOM 939 C C . ALA A 1 118 ? 4.629 -13.261 -2.970 1.00 82.94 118 ALA A C 1
ATOM 941 O O . ALA A 1 118 ? 4.134 -12.908 -1.896 1.00 82.94 118 ALA A O 1
ATOM 942 N N . LEU A 1 119 ? 5.786 -13.927 -3.048 1.00 86.56 119 LEU A N 1
ATOM 943 C CA . LEU A 1 119 ? 6.607 -14.370 -1.918 1.00 86.56 119 LEU A CA 1
ATOM 944 C C . LEU A 1 119 ? 7.682 -13.354 -1.518 1.00 86.56 119 LEU A C 1
ATOM 946 O O . LEU A 1 119 ? 8.272 -13.477 -0.448 1.00 86.56 119 LEU A O 1
ATOM 950 N N . GLY A 1 120 ? 7.902 -12.306 -2.318 1.00 86.44 120 GLY A N 1
ATOM 951 C CA . GLY A 1 120 ? 8.966 -11.324 -2.083 1.00 86.44 120 GLY A CA 1
ATOM 952 C C . GLY A 1 120 ? 8.890 -10.604 -0.731 1.00 86.44 120 GLY A C 1
ATOM 953 O O . GLY A 1 120 ? 9.888 -10.052 -0.282 1.00 86.44 120 GLY A O 1
ATOM 954 N N . ARG A 1 121 ? 7.736 -10.637 -0.047 1.00 88.69 121 ARG A N 1
ATOM 955 C CA . ARG A 1 121 ? 7.583 -10.098 1.316 1.00 88.69 121 ARG A CA 1
ATOM 956 C C . ARG A 1 121 ? 8.313 -10.902 2.399 1.00 88.69 121 ARG A C 1
ATOM 958 O O . ARG A 1 121 ? 8.380 -10.403 3.515 1.00 88.69 121 ARG A O 1
ATOM 965 N N . PHE A 1 122 ? 8.765 -12.124 2.098 1.00 86.31 122 PHE A N 1
ATOM 966 C CA . PHE A 1 122 ? 9.439 -13.050 3.022 1.00 86.31 122 PHE A CA 1
ATOM 967 C C . PHE A 1 122 ? 10.939 -13.181 2.743 1.00 86.31 122 PHE A C 1
ATOM 969 O O . PHE A 1 122 ? 11.656 -13.761 3.546 1.00 86.31 122 PHE A O 1
ATOM 976 N N . ILE A 1 123 ? 11.415 -12.682 1.601 1.00 86.38 123 ILE A N 1
ATOM 977 C CA . ILE A 1 123 ? 12.783 -12.918 1.141 1.00 86.38 123 ILE A CA 1
ATOM 978 C C . ILE A 1 123 ? 13.566 -11.610 1.245 1.00 86.38 123 ILE A C 1
ATOM 980 O O . ILE A 1 123 ? 13.195 -10.585 0.661 1.00 86.38 123 ILE A O 1
ATOM 984 N N . ALA A 1 124 ? 14.663 -11.640 1.997 1.00 86.44 124 ALA A N 1
ATOM 985 C CA . ALA A 1 124 ? 15.577 -10.514 2.089 1.00 86.44 124 ALA A CA 1
ATOM 986 C C . ALA A 1 124 ? 16.200 -10.228 0.718 1.00 86.44 124 ALA A C 1
ATOM 988 O O . ALA A 1 124 ? 16.557 -11.143 -0.013 1.00 86.44 124 ALA A O 1
ATOM 989 N N . ARG A 1 125 ? 16.303 -8.942 0.353 1.00 85.50 125 ARG A N 1
ATOM 990 C CA . ARG A 1 125 ? 16.917 -8.497 -0.914 1.00 85.50 125 ARG A CA 1
ATOM 991 C C . ARG A 1 125 ? 16.375 -9.204 -2.165 1.00 85.50 125 ARG A C 1
ATOM 993 O O . ARG A 1 125 ? 17.058 -9.311 -3.174 1.00 85.50 125 ARG A O 1
ATOM 1000 N N . PHE A 1 126 ? 15.107 -9.609 -2.132 1.00 88.81 126 PHE A N 1
ATOM 1001 C CA . PHE A 1 126 ? 14.467 -10.419 -3.168 1.00 88.81 126 PHE A CA 1
ATOM 1002 C C . PHE A 1 126 ? 14.685 -9.940 -4.618 1.00 88.81 126 PHE A C 1
ATOM 1004 O O . PHE A 1 126 ? 14.823 -10.751 -5.529 1.00 88.81 126 PHE A O 1
ATOM 1011 N N . THR A 1 127 ? 14.736 -8.627 -4.862 1.00 88.69 127 THR A N 1
ATOM 1012 C CA . THR A 1 127 ? 14.943 -8.105 -6.225 1.00 88.69 127 THR A CA 1
ATOM 1013 C C . THR A 1 127 ? 16.374 -8.282 -6.730 1.00 88.69 127 THR A C 1
ATOM 1015 O O . THR A 1 127 ? 16.567 -8.383 -7.941 1.00 88.69 127 THR A O 1
ATOM 1018 N N . ASP A 1 128 ? 17.365 -8.331 -5.834 1.00 86.88 128 ASP A N 1
ATOM 1019 C CA . ASP A 1 128 ? 18.741 -8.675 -6.203 1.00 86.88 128 ASP A CA 1
ATOM 1020 C C . ASP A 1 128 ? 18.794 -10.124 -6.708 1.00 86.88 128 ASP A C 1
ATOM 1022 O O . ASP A 1 128 ? 19.349 -10.379 -7.777 1.00 86.88 128 ASP A O 1
ATOM 1026 N N . GLU A 1 129 ? 18.118 -11.045 -6.013 1.00 87.00 129 GLU A N 1
ATOM 1027 C CA . GLU A 1 129 ? 18.028 -12.453 -6.421 1.00 87.00 129 GLU A CA 1
ATOM 1028 C C . GLU A 1 129 ? 17.305 -12.637 -7.759 1.00 87.00 129 GLU A C 1
ATOM 1030 O O . GLU A 1 129 ? 17.703 -13.461 -8.576 1.00 87.00 129 GLU A O 1
ATOM 1035 N N . LEU A 1 130 ? 16.284 -11.826 -8.050 1.00 89.12 130 LEU A N 1
ATOM 1036 C CA . LEU A 1 130 ? 15.575 -11.878 -9.334 1.00 89.12 130 LEU A CA 1
ATOM 1037 C C . LEU A 1 130 ? 16.318 -11.211 -10.504 1.00 89.12 130 LEU A C 1
ATOM 1039 O O . LEU A 1 130 ? 15.844 -11.285 -11.645 1.00 89.12 130 LEU A O 1
ATOM 1043 N N . ARG A 1 131 ? 17.462 -10.550 -10.279 1.00 88.94 131 ARG A N 1
ATOM 1044 C CA . ARG A 1 131 ? 18.205 -9.840 -11.337 1.00 88.94 131 ARG A CA 1
ATOM 1045 C C . ARG A 1 131 ? 18.486 -10.718 -12.568 1.00 88.94 131 ARG A C 1
ATOM 1047 O O . ARG A 1 131 ? 18.188 -10.248 -13.673 1.00 88.94 131 ARG A O 1
ATOM 1054 N N . PRO A 1 132 ? 18.984 -11.967 -12.446 1.00 89.38 132 PRO A N 1
ATOM 1055 C CA . PRO A 1 132 ? 19.223 -12.825 -13.606 1.00 89.38 132 PRO A CA 1
ATOM 1056 C C . PRO A 1 132 ? 17.953 -13.070 -14.430 1.00 89.38 132 PRO A C 1
ATOM 1058 O O . PRO A 1 132 ? 18.009 -13.077 -15.658 1.00 89.38 132 PRO A O 1
ATOM 1061 N N . PHE A 1 133 ? 16.788 -13.166 -13.779 1.00 88.81 133 PHE A N 1
ATOM 1062 C CA . PHE A 1 133 ? 15.523 -13.459 -14.457 1.00 88.81 133 PHE A CA 1
ATOM 1063 C C . PHE A 1 133 ? 15.072 -12.255 -15.280 1.00 88.81 133 PHE A C 1
ATOM 1065 O O . PHE A 1 133 ? 14.659 -12.401 -16.428 1.00 88.81 133 PHE A O 1
ATOM 1072 N N . PHE A 1 134 ? 15.192 -11.042 -14.731 1.00 86.00 134 PHE A N 1
ATOM 1073 C CA . PHE A 1 134 ? 14.866 -9.821 -15.469 1.00 86.00 134 PHE A CA 1
ATOM 1074 C C . PHE A 1 134 ? 15.787 -9.605 -16.673 1.00 86.00 134 PHE A C 1
ATOM 1076 O O . PHE A 1 134 ? 15.316 -9.187 -17.734 1.00 86.00 134 PHE A O 1
ATOM 1083 N N . LEU A 1 135 ? 17.078 -9.926 -16.536 1.00 85.00 135 LEU A N 1
ATOM 1084 C CA . LEU A 1 135 ? 18.029 -9.875 -17.647 1.00 85.00 135 LEU A CA 1
ATOM 1085 C C . LEU A 1 135 ? 17.665 -10.887 -18.742 1.00 85.00 135 LEU A C 1
ATOM 1087 O O . LEU A 1 135 ? 17.624 -10.506 -19.913 1.00 85.00 135 LEU A O 1
ATOM 1091 N N . ALA A 1 136 ? 17.318 -12.121 -18.368 1.00 85.88 136 ALA A N 1
ATOM 1092 C CA . ALA A 1 136 ? 16.865 -13.153 -19.302 1.00 85.88 136 ALA A CA 1
ATOM 1093 C C . ALA A 1 136 ? 15.541 -12.781 -20.006 1.00 85.88 136 ALA A C 1
ATOM 1095 O O . ALA A 1 136 ? 15.364 -13.057 -21.189 1.00 85.88 136 ALA A O 1
ATOM 1096 N N . ILE A 1 137 ? 14.620 -12.078 -19.332 1.00 85.50 137 ILE A N 1
ATOM 1097 C CA . ILE A 1 137 ? 13.373 -11.586 -19.949 1.00 85.50 137 ILE A CA 1
ATOM 1098 C C . ILE A 1 137 ? 13.635 -10.431 -20.938 1.00 85.50 137 ILE A C 1
ATOM 1100 O O . ILE A 1 137 ? 12.955 -10.356 -21.971 1.00 85.50 137 ILE A O 1
ATOM 1104 N N . ARG A 1 138 ? 14.574 -9.514 -20.628 1.00 79.06 138 ARG A N 1
ATOM 1105 C CA . ARG A 1 138 ? 14.923 -8.355 -21.483 1.00 79.06 138 ARG A CA 1
ATOM 1106 C C . ARG A 1 138 ? 15.717 -8.769 -22.726 1.00 79.06 138 ARG A C 1
ATOM 1108 O O . ARG A 1 138 ? 15.423 -8.256 -23.801 1.00 79.06 138 ARG A O 1
ATOM 1115 N N . LYS A 1 139 ? 16.677 -9.694 -22.607 1.00 69.62 139 LYS A N 1
ATOM 1116 C CA . LYS A 1 139 ? 17.524 -10.183 -23.716 1.00 69.62 139 LYS A CA 1
ATOM 1117 C C . LYS A 1 139 ? 16.811 -11.237 -24.578 1.00 69.62 139 LYS A C 1
ATOM 1119 O O . LYS A 1 139 ? 17.310 -12.341 -24.773 1.00 69.62 139 LYS A O 1
ATOM 1124 N N . ALA A 1 140 ? 15.621 -10.912 -25.079 1.00 52.81 140 ALA A N 1
ATOM 1125 C CA . ALA A 1 140 ? 14.872 -11.800 -25.961 1.00 52.81 140 ALA A CA 1
ATOM 1126 C C . ALA A 1 140 ? 15.635 -12.009 -27.284 1.00 52.81 140 ALA A C 1
ATOM 1128 O O . ALA A 1 140 ? 15.557 -11.160 -28.165 1.00 52.81 140 ALA A O 1
ATOM 1129 N N . GLY A 1 141 ? 16.373 -13.116 -27.413 1.00 52.50 141 GLY A N 1
ATOM 1130 C CA . GLY A 1 141 ? 16.904 -13.561 -28.704 1.00 52.50 141 GLY A CA 1
ATOM 1131 C C . GLY A 1 141 ? 18.151 -14.443 -28.670 1.00 52.50 141 GLY A C 1
ATOM 1132 O O . GLY A 1 141 ? 18.240 -15.341 -29.494 1.00 52.50 141 GLY A O 1
ATOM 1133 N N . THR A 1 142 ? 19.096 -14.239 -27.745 1.00 53.53 142 THR A N 1
ATOM 1134 C CA . THR A 1 142 ? 20.438 -14.850 -27.898 1.00 53.53 142 THR A CA 1
ATOM 1135 C C . THR A 1 142 ? 20.907 -15.763 -26.769 1.00 53.53 142 THR A C 1
ATOM 1137 O O . THR A 1 142 ? 21.728 -16.630 -27.037 1.00 53.53 142 THR A O 1
ATOM 1140 N N . GLN A 1 143 ? 20.371 -15.668 -25.547 1.00 55.91 143 GLN A N 1
ATOM 1141 C CA . GLN A 1 143 ? 20.619 -16.663 -24.493 1.00 55.91 143 GLN A CA 1
ATOM 1142 C C . GLN A 1 143 ? 19.370 -16.824 -23.618 1.00 55.91 143 GLN A C 1
ATOM 1144 O O . GLN A 1 143 ? 18.892 -15.858 -23.021 1.00 55.91 143 GLN A O 1
ATOM 1149 N N . GLY A 1 144 ? 18.816 -18.041 -23.604 1.00 69.38 144 GLY A N 1
ATOM 1150 C CA . GLY A 1 144 ? 17.713 -18.452 -22.734 1.00 69.38 144 GLY A CA 1
ATOM 1151 C C . GLY A 1 144 ? 18.136 -18.571 -21.266 1.00 69.38 144 GLY A C 1
ATOM 1152 O O . GLY A 1 144 ? 19.126 -17.979 -20.850 1.00 69.38 144 GLY A O 1
ATOM 1153 N N . TRP A 1 145 ? 17.355 -19.313 -20.474 1.00 81.88 145 TRP A N 1
ATOM 1154 C CA . TRP A 1 145 ? 17.650 -19.638 -19.071 1.00 81.88 145 TRP A CA 1
ATOM 1155 C C . TRP A 1 145 ? 19.139 -19.967 -18.857 1.00 81.88 145 TRP A C 1
ATOM 1157 O O . TRP A 1 145 ? 19.672 -20.848 -19.524 1.00 81.88 145 TRP A O 1
ATOM 1167 N N . THR A 1 146 ? 19.809 -19.232 -17.964 1.00 86.00 146 THR A N 1
ATOM 1168 C CA . THR A 1 146 ? 21.260 -19.344 -17.718 1.00 86.00 146 THR A CA 1
ATOM 1169 C C . THR A 1 146 ? 21.559 -20.026 -16.385 1.00 86.00 146 THR A C 1
ATOM 1171 O O . THR A 1 146 ? 20.702 -20.044 -15.501 1.00 86.00 146 THR A O 1
ATOM 1174 N N . ASP A 1 147 ? 22.798 -20.477 -16.174 1.00 88.00 147 ASP A N 1
ATOM 1175 C CA . ASP A 1 147 ? 23.244 -21.014 -14.874 1.00 88.00 147 ASP A CA 1
ATOM 1176 C C . ASP A 1 147 ? 23.059 -19.997 -13.740 1.00 88.00 147 ASP A C 1
ATOM 1178 O O . ASP A 1 147 ? 22.675 -20.346 -12.628 1.00 88.00 147 ASP A O 1
ATOM 1182 N N . ASN A 1 148 ? 23.211 -18.702 -14.036 1.00 88.56 148 ASN A N 1
ATOM 1183 C CA . ASN A 1 148 ? 22.904 -17.630 -13.086 1.00 88.56 148 ASN A CA 1
ATOM 1184 C C . ASN A 1 148 ? 21.415 -17.581 -12.714 1.00 88.56 148 ASN A C 1
ATOM 1186 O O . ASN A 1 148 ? 21.084 -17.252 -11.574 1.00 88.56 148 ASN A O 1
ATOM 1190 N N . CYS A 1 149 ? 20.514 -17.899 -13.651 1.00 88.75 149 CYS A N 1
ATOM 1191 C CA . CYS A 1 149 ? 19.091 -18.051 -13.348 1.00 88.75 149 CYS A CA 1
ATOM 1192 C C . CYS A 1 149 ? 18.842 -19.313 -12.513 1.00 88.75 149 CYS A C 1
ATOM 1194 O O . CYS A 1 149 ? 18.094 -19.260 -11.540 1.00 88.75 149 CYS A O 1
ATOM 1196 N N . GLN A 1 150 ? 19.506 -20.425 -12.830 1.00 90.88 150 GLN A N 1
ATOM 1197 C CA . GLN A 1 150 ? 19.369 -21.648 -12.043 1.00 90.88 150 GLN A CA 1
ATOM 1198 C C . GLN A 1 150 ? 19.842 -21.443 -10.597 1.00 90.88 150 GLN A C 1
ATOM 1200 O O . GLN A 1 150 ? 19.093 -21.712 -9.663 1.00 90.88 150 GLN A O 1
ATOM 1205 N N . ASN A 1 151 ? 21.026 -20.864 -10.407 1.00 91.00 151 ASN A N 1
ATOM 1206 C CA . ASN A 1 151 ? 21.591 -20.578 -9.089 1.00 91.00 151 ASN A CA 1
ATOM 1207 C C . ASN A 1 151 ? 20.710 -19.621 -8.274 1.00 91.00 151 ASN A C 1
ATOM 1209 O O . ASN A 1 151 ? 20.513 -19.828 -7.080 1.00 91.00 151 ASN A O 1
ATOM 1213 N N . ALA A 1 152 ? 20.138 -18.592 -8.908 1.00 90.44 152 ALA A N 1
ATOM 1214 C CA . ALA A 1 152 ? 19.198 -17.693 -8.242 1.00 90.44 152 ALA A CA 1
ATOM 1215 C C . ALA A 1 152 ? 17.889 -18.396 -7.839 1.00 90.44 152 ALA A C 1
ATOM 1217 O O . ALA A 1 152 ? 17.373 -18.147 -6.750 1.00 90.44 152 ALA A O 1
ATOM 1218 N N . LEU A 1 153 ? 17.360 -19.299 -8.675 1.00 90.38 153 LEU A N 1
ATOM 1219 C CA . LEU A 1 153 ? 16.183 -20.096 -8.318 1.00 90.38 153 LEU A CA 1
ATOM 1220 C C . LEU A 1 153 ? 16.470 -21.007 -7.120 1.00 90.38 153 LEU A C 1
ATOM 1222 O O . LEU A 1 153 ? 15.649 -21.071 -6.208 1.00 90.38 153 LEU A O 1
ATOM 1226 N N . GLU A 1 154 ? 17.626 -21.669 -7.098 1.00 90.44 154 GLU A N 1
ATOM 1227 C CA . GLU A 1 154 ? 18.017 -22.542 -5.989 1.00 90.44 154 GLU A CA 1
ATOM 1228 C C . GLU A 1 154 ? 18.255 -21.761 -4.689 1.00 90.44 154 GLU A C 1
ATOM 1230 O O . GLU A 1 154 ? 17.803 -22.200 -3.634 1.00 90.44 154 GLU A O 1
ATOM 1235 N N . ARG A 1 155 ? 18.832 -20.549 -4.742 1.00 89.19 155 ARG A N 1
ATOM 1236 C CA . ARG A 1 155 ? 18.909 -19.664 -3.561 1.00 89.19 155 ARG A CA 1
ATOM 1237 C C . ARG A 1 155 ? 17.526 -19.310 -3.020 1.00 89.19 155 ARG A C 1
ATOM 1239 O O . ARG A 1 155 ? 17.288 -19.416 -1.820 1.00 89.19 155 ARG A O 1
ATOM 1246 N N . ILE A 1 156 ? 16.583 -18.961 -3.897 1.00 88.50 156 ILE A N 1
ATOM 1247 C CA . ILE A 1 156 ? 15.200 -18.674 -3.493 1.00 88.50 156 ILE A CA 1
ATOM 1248 C C . ILE A 1 156 ? 14.532 -19.917 -2.887 1.00 88.50 156 ILE A C 1
ATOM 1250 O O . ILE A 1 156 ? 13.881 -19.805 -1.849 1.00 88.50 156 ILE A O 1
ATOM 1254 N N . LYS A 1 157 ? 14.700 -21.097 -3.497 1.00 89.94 157 LYS A N 1
ATOM 1255 C CA . LYS A 1 157 ? 14.188 -22.366 -2.954 1.00 89.94 157 LYS A CA 1
ATOM 1256 C C . LYS A 1 157 ? 14.776 -22.661 -1.576 1.00 89.94 157 LYS A C 1
ATOM 1258 O O . LYS A 1 157 ? 14.022 -22.982 -0.664 1.00 89.94 157 LYS A O 1
ATOM 1263 N N . HIS A 1 158 ? 16.081 -22.468 -1.395 1.00 88.56 158 HIS A N 1
ATOM 1264 C CA . HIS A 1 158 ? 16.749 -22.633 -0.108 1.00 88.56 158 HIS A CA 1
ATOM 1265 C C . HIS A 1 158 ? 16.161 -21.701 0.965 1.00 88.56 158 HIS A C 1
ATOM 1267 O O . HIS A 1 158 ? 15.827 -22.158 2.056 1.00 88.56 158 HIS A O 1
ATOM 1273 N N . CYS A 1 159 ? 15.915 -20.423 0.653 1.00 84.75 159 CYS A N 1
ATOM 1274 C CA . CYS A 1 159 ? 15.229 -19.513 1.580 1.00 84.75 159 CYS A CA 1
ATOM 1275 C C . CYS A 1 159 ? 13.798 -19.973 1.927 1.00 84.75 159 CYS A C 1
ATOM 1277 O O . CYS A 1 159 ? 13.317 -19.721 3.030 1.00 84.75 159 CYS A O 1
ATOM 1279 N N . LEU A 1 160 ? 13.101 -20.627 0.993 1.00 85.62 160 LEU A N 1
ATOM 1280 C CA . LEU A 1 160 ? 11.733 -21.120 1.179 1.00 85.62 160 LEU A CA 1
ATOM 1281 C C . LEU A 1 160 ? 11.649 -22.476 1.894 1.00 85.62 160 LEU A C 1
ATOM 1283 O O . LEU A 1 160 ? 10.551 -22.846 2.304 1.00 85.62 160 LEU A O 1
ATOM 1287 N N . MET A 1 161 ? 12.765 -23.189 2.082 1.00 84.38 161 MET A N 1
ATOM 1288 C CA . MET A 1 161 ? 12.820 -24.405 2.911 1.00 84.38 161 MET A CA 1
ATOM 1289 C C . MET A 1 161 ? 12.531 -24.086 4.384 1.00 84.38 161 MET A C 1
ATOM 1291 O O . MET A 1 161 ? 11.847 -24.843 5.073 1.00 84.38 161 MET A O 1
ATOM 1295 N N . HIS A 1 162 ? 13.010 -22.931 4.852 1.00 79.00 162 HIS A N 1
ATOM 1296 C CA . HIS A 1 162 ? 12.803 -22.425 6.208 1.00 79.00 162 HIS A CA 1
ATOM 1297 C C . HIS A 1 162 ? 12.375 -20.951 6.150 1.00 79.00 162 HIS A C 1
ATOM 1299 O O . HIS A 1 162 ? 13.148 -20.062 6.517 1.00 79.00 162 HIS A O 1
ATOM 1305 N N . PRO A 1 163 ? 11.158 -20.665 5.647 1.00 74.44 163 PRO A N 1
ATOM 1306 C CA . PRO A 1 163 ? 10.732 -19.297 5.410 1.00 74.44 163 PRO A CA 1
ATOM 1307 C C . PRO A 1 163 ? 10.616 -18.553 6.748 1.00 74.44 163 PRO A C 1
ATOM 1309 O O . PRO A 1 163 ? 10.098 -19.112 7.722 1.00 74.44 163 PRO A O 1
ATOM 1312 N N . PRO A 1 164 ? 11.058 -17.285 6.825 1.00 82.81 164 PRO A N 1
ATOM 1313 C CA . PRO A 1 164 ? 10.946 -16.524 8.056 1.00 82.81 164 PRO A CA 1
ATOM 1314 C C . PRO A 1 164 ? 9.474 -16.297 8.403 1.00 82.81 164 PRO A C 1
ATOM 1316 O O . PRO A 1 164 ? 8.659 -15.929 7.554 1.00 82.81 164 PRO A O 1
ATOM 1319 N N . ILE A 1 165 ? 9.145 -16.471 9.680 1.00 86.81 165 ILE A N 1
ATOM 1320 C CA . ILE A 1 165 ? 7.817 -16.157 10.204 1.00 86.81 165 ILE A CA 1
ATOM 1321 C C . ILE A 1 165 ? 7.721 -14.639 10.363 1.00 86.81 165 ILE A C 1
ATOM 1323 O O . ILE A 1 165 ? 8.454 -14.042 11.155 1.00 86.81 165 ILE A O 1
ATOM 1327 N N . LEU A 1 166 ? 6.810 -14.006 9.620 1.00 91.31 166 LEU A N 1
ATOM 1328 C CA . LEU A 1 166 ? 6.585 -12.567 9.718 1.00 91.31 166 LEU A CA 1
ATOM 1329 C C . LEU A 1 166 ? 5.697 -12.263 10.921 1.00 91.31 166 LEU A C 1
ATOM 1331 O O . LEU A 1 166 ? 4.536 -12.661 10.980 1.00 91.31 166 LEU A O 1
ATOM 1335 N N . SER A 1 167 ? 6.230 -11.538 11.892 1.00 90.06 167 SER A N 1
ATOM 1336 C CA . SER A 1 167 ? 5.514 -11.191 13.112 1.00 90.06 167 SER A CA 1
ATOM 1337 C C . SER A 1 167 ? 4.584 -9.996 12.892 1.00 90.06 167 SER A C 1
ATOM 1339 O O . SER A 1 167 ? 4.903 -9.058 12.161 1.00 90.06 167 SER A O 1
ATOM 1341 N N . SER A 1 168 ? 3.424 -10.016 13.547 1.00 87.44 168 SER A N 1
ATOM 1342 C CA . SER A 1 168 ? 2.501 -8.878 13.543 1.00 87.44 168 SER A CA 1
ATOM 1343 C C . SER A 1 168 ? 2.931 -7.839 14.583 1.00 87.44 168 SER A C 1
ATOM 1345 O O . SER A 1 168 ? 3.309 -8.217 15.698 1.00 87.44 168 SER A O 1
ATOM 1347 N N . PRO A 1 169 ? 2.876 -6.536 14.263 1.00 87.81 169 PRO A N 1
ATOM 1348 C CA . PRO A 1 169 ? 3.214 -5.511 15.232 1.00 87.81 169 PRO A CA 1
ATOM 1349 C C . PRO A 1 169 ? 2.135 -5.367 16.314 1.00 87.81 169 PRO A C 1
ATOM 1351 O O . PRO A 1 169 ? 0.950 -5.599 16.065 1.00 87.81 169 PRO A O 1
ATOM 1354 N N . ILE A 1 170 ? 2.548 -4.967 17.515 1.00 85.44 170 ILE A N 1
ATOM 1355 C CA . ILE A 1 170 ? 1.645 -4.625 18.624 1.00 85.44 170 ILE A CA 1
ATOM 1356 C C . ILE A 1 170 ? 1.305 -3.132 18.539 1.00 85.44 170 ILE A C 1
ATOM 1358 O O . ILE A 1 170 ? 2.213 -2.323 18.341 1.00 85.44 170 ILE A O 1
ATOM 1362 N N . PRO A 1 171 ? 0.033 -2.733 18.738 1.00 83.81 171 PRO A N 1
ATOM 1363 C CA . PRO A 1 171 ? -0.357 -1.329 18.692 1.00 83.81 171 PRO A CA 1
ATOM 1364 C C . PRO A 1 171 ? 0.542 -0.430 19.549 1.00 83.81 171 PRO A C 1
ATOM 1366 O O . PRO A 1 171 ? 0.759 -0.709 20.728 1.00 83.81 171 PRO A O 1
ATOM 1369 N N . LYS A 1 172 ? 0.995 0.683 18.957 1.00 81.62 172 LYS A N 1
ATOM 1370 C CA . LYS A 1 172 ? 1.852 1.715 19.576 1.00 81.62 172 LYS A CA 1
ATOM 1371 C C . LYS A 1 172 ? 3.287 1.281 19.906 1.00 81.62 172 LYS A C 1
ATOM 1373 O O . LYS A 1 172 ? 4.011 2.057 20.528 1.00 81.62 172 LYS A O 1
ATOM 1378 N N . GLU A 1 173 ? 3.727 0.090 19.503 1.00 89.69 173 GLU A N 1
ATOM 1379 C CA . GLU A 1 173 ? 5.134 -0.282 19.657 1.00 89.69 173 GLU A CA 1
ATOM 1380 C C . GLU A 1 173 ? 6.042 0.469 18.673 1.00 89.69 173 GLU A C 1
ATOM 1382 O O . GLU A 1 173 ? 5.597 0.961 17.635 1.00 89.69 173 GLU A O 1
ATOM 1387 N N . LYS A 1 174 ? 7.336 0.543 18.991 1.00 91.88 174 LYS A N 1
ATOM 1388 C CA . LYS A 1 174 ? 8.348 1.061 18.067 1.00 91.88 174 LYS A CA 1
ATOM 1389 C C . LYS A 1 174 ? 8.780 -0.045 17.108 1.00 91.88 174 LYS A C 1
ATOM 1391 O O . LYS A 1 174 ? 9.110 -1.149 17.543 1.00 91.88 174 LYS A O 1
ATOM 1396 N N . LEU A 1 175 ? 8.819 0.270 15.819 1.00 94.88 175 LEU A N 1
ATOM 1397 C CA . LEU A 1 175 ? 9.349 -0.620 14.791 1.00 94.88 175 LEU A CA 1
ATOM 1398 C C . LEU A 1 175 ? 10.728 -0.153 14.352 1.00 94.88 175 LEU A C 1
ATOM 1400 O O . LEU A 1 175 ? 11.044 1.030 14.413 1.00 94.88 175 LEU A O 1
ATOM 1404 N N . TYR A 1 176 ? 11.546 -1.088 13.895 1.00 94.62 176 TYR A N 1
ATOM 1405 C CA . TYR A 1 176 ? 12.915 -0.844 13.471 1.00 94.62 176 TYR A CA 1
ATOM 1406 C C . TYR A 1 176 ? 13.073 -1.200 11.999 1.00 94.62 176 TYR A C 1
ATOM 1408 O O . TYR A 1 176 ? 12.383 -2.080 11.479 1.00 94.62 176 TYR A O 1
ATOM 1416 N N . MET A 1 177 ? 13.978 -0.507 11.316 1.00 94.94 177 MET A N 1
ATOM 1417 C CA . MET A 1 177 ? 14.207 -0.703 9.894 1.00 94.94 177 MET A CA 1
ATOM 1418 C C . MET A 1 177 ? 15.689 -0.749 9.549 1.00 94.94 177 MET A C 1
ATOM 1420 O O . MET A 1 177 ? 16.450 0.142 9.925 1.00 94.94 177 MET A O 1
ATOM 1424 N N . TYR A 1 178 ? 16.070 -1.755 8.762 1.00 93.94 178 TYR A N 1
ATOM 1425 C CA . TYR A 1 178 ? 17.345 -1.784 8.051 1.00 93.94 178 TYR A CA 1
ATOM 1426 C C . TYR A 1 178 ? 17.140 -1.402 6.591 1.00 93.94 178 TYR A C 1
ATOM 1428 O O . TYR A 1 178 ? 16.169 -1.831 5.967 1.00 93.94 178 TYR A O 1
ATOM 1436 N N . LEU A 1 179 ? 18.078 -0.629 6.047 1.00 92.69 179 LEU A N 1
ATOM 1437 C CA . LEU A 1 179 ? 18.134 -0.259 4.635 1.00 92.69 179 LEU A CA 1
ATOM 1438 C C . LEU A 1 179 ? 19.349 -0.923 3.984 1.00 92.69 179 LEU A C 1
ATOM 1440 O O . LEU A 1 179 ? 20.433 -0.972 4.570 1.00 92.69 179 LEU A O 1
ATOM 1444 N N . ALA A 1 180 ? 19.163 -1.410 2.764 1.00 90.25 180 ALA A N 1
ATOM 1445 C CA . ALA A 1 180 ? 20.210 -1.984 1.936 1.00 90.25 180 ALA A CA 1
ATOM 1446 C C . ALA A 1 180 ? 20.110 -1.419 0.517 1.00 90.25 180 ALA A C 1
ATOM 1448 O O . ALA A 1 180 ? 19.024 -1.306 -0.053 1.00 90.25 180 ALA A O 1
ATOM 1449 N N . VAL A 1 181 ? 21.261 -1.073 -0.048 1.00 90.50 181 VAL A N 1
ATOM 1450 C CA . VAL A 1 181 ? 21.390 -0.530 -1.399 1.00 90.50 181 VAL A CA 1
ATOM 1451 C C . VAL A 1 181 ? 22.389 -1.397 -2.149 1.00 90.50 181 VAL A C 1
ATOM 1453 O O . VAL A 1 181 ? 23.484 -1.641 -1.645 1.00 90.50 181 VAL A O 1
ATOM 1456 N N . SER A 1 182 ? 22.011 -1.844 -3.340 1.00 89.50 182 SER A N 1
ATOM 1457 C CA . SER A 1 182 ? 22.898 -2.470 -4.315 1.00 89.50 182 SER A CA 1
ATOM 1458 C C . SER A 1 182 ? 22.963 -1.612 -5.582 1.00 89.50 182 SER A C 1
ATOM 1460 O O . SER A 1 182 ? 22.265 -0.605 -5.707 1.00 89.50 182 SER A O 1
ATOM 1462 N N . GLU A 1 183 ? 23.781 -2.022 -6.548 1.00 86.94 183 GLU A N 1
ATOM 1463 C CA . GLU A 1 183 ? 23.858 -1.374 -7.865 1.00 86.94 183 GLU A CA 1
ATOM 1464 C C . GLU A 1 183 ? 22.556 -1.489 -8.676 1.00 86.94 183 GLU A C 1
ATOM 1466 O O . GLU A 1 183 ? 22.322 -0.713 -9.599 1.00 86.94 183 GLU A O 1
ATOM 1471 N N . TRP A 1 184 ? 21.712 -2.477 -8.358 1.00 86.12 184 TRP A N 1
ATOM 1472 C CA . TRP A 1 184 ? 20.524 -2.817 -9.142 1.00 86.12 184 TRP A CA 1
ATOM 1473 C C . TRP A 1 184 ? 19.214 -2.593 -8.389 1.00 86.12 184 TRP A C 1
ATOM 1475 O O . TRP A 1 184 ? 18.171 -2.373 -9.007 1.00 86.12 184 TRP A O 1
ATOM 1485 N N . ALA A 1 185 ? 19.232 -2.668 -7.063 1.00 91.69 185 ALA A N 1
ATOM 1486 C CA . ALA A 1 185 ? 18.029 -2.646 -6.256 1.00 91.69 185 ALA A CA 1
ATOM 1487 C C . ALA A 1 185 ? 18.238 -1.928 -4.925 1.00 91.69 185 ALA A C 1
ATOM 1489 O O . ALA A 1 185 ? 19.326 -1.849 -4.359 1.00 91.69 185 ALA A O 1
ATOM 1490 N N . ILE A 1 186 ? 17.125 -1.449 -4.392 1.00 94.06 186 ILE A N 1
ATOM 1491 C CA . ILE A 1 186 ? 17.012 -0.972 -3.020 1.00 94.06 186 ILE A CA 1
ATOM 1492 C C . ILE A 1 186 ? 16.124 -1.925 -2.240 1.00 94.06 186 ILE A C 1
ATOM 1494 O O . ILE A 1 186 ? 15.109 -2.417 -2.742 1.00 94.06 186 ILE A O 1
ATOM 1498 N N . SER A 1 187 ? 16.509 -2.190 -1.001 1.00 92.62 187 SER A N 1
ATOM 1499 C CA . SER A 1 187 ? 15.792 -3.099 -0.121 1.00 92.62 187 SER A CA 1
ATOM 1500 C C . SER A 1 187 ? 15.697 -2.531 1.289 1.00 92.62 187 SER A C 1
ATOM 1502 O O . SER A 1 187 ? 16.549 -1.764 1.733 1.00 92.62 187 SER A O 1
ATOM 1504 N N . ALA A 1 188 ? 14.640 -2.909 1.994 1.00 94.19 188 ALA A N 1
ATOM 1505 C CA . ALA A 1 188 ? 14.424 -2.551 3.381 1.00 94.19 188 ALA A CA 1
ATOM 1506 C C . ALA A 1 188 ? 13.789 -3.720 4.133 1.00 94.19 188 ALA A C 1
ATOM 1508 O O . ALA A 1 188 ? 12.981 -4.463 3.575 1.00 94.19 188 ALA A O 1
ATOM 1509 N N . VAL A 1 189 ? 14.136 -3.863 5.406 1.00 94.69 189 VAL A N 1
ATOM 1510 C CA . VAL A 1 189 ? 13.518 -4.840 6.307 1.00 94.69 189 VAL A CA 1
ATOM 1511 C C . VAL A 1 189 ? 12.906 -4.080 7.462 1.00 94.69 189 VAL A C 1
ATOM 1513 O O . VAL A 1 189 ? 13.631 -3.400 8.182 1.00 94.69 189 VAL A O 1
ATOM 1516 N N . LEU A 1 190 ? 11.590 -4.190 7.627 1.00 95.12 190 LEU A N 1
ATOM 1517 C CA . LEU A 1 190 ? 10.874 -3.714 8.806 1.00 95.12 190 LEU A CA 1
ATOM 1518 C C . LEU A 1 190 ? 10.791 -4.865 9.805 1.00 95.12 190 LEU A C 1
ATOM 1520 O O . LEU A 1 190 ? 10.384 -5.968 9.439 1.00 95.12 190 LEU A O 1
ATOM 1524 N N . PHE A 1 191 ? 11.157 -4.622 11.055 1.00 93.75 191 PHE A N 1
ATOM 1525 C CA . PHE A 1 191 ? 11.173 -5.635 12.102 1.00 93.75 191 PHE A CA 1
ATOM 1526 C C . PHE A 1 191 ? 10.821 -5.030 13.463 1.00 93.75 191 PHE A C 1
ATOM 1528 O O . PHE A 1 191 ? 10.864 -3.817 13.665 1.00 93.75 191 PHE A O 1
ATOM 1535 N N . ARG A 1 192 ? 10.457 -5.891 14.407 1.00 92.19 192 ARG A N 1
ATOM 1536 C CA . ARG A 1 192 ? 10.200 -5.540 15.808 1.00 92.19 192 ARG A CA 1
ATOM 1537 C C . ARG A 1 192 ? 11.250 -6.180 16.707 1.00 92.19 192 ARG A C 1
ATOM 1539 O O . ARG A 1 192 ? 11.789 -7.237 16.374 1.00 92.19 192 ARG A O 1
ATOM 1546 N N . CYS A 1 193 ? 11.475 -5.582 17.870 1.00 89.38 193 CYS A N 1
ATOM 1547 C CA . CYS A 1 193 ? 12.388 -6.099 18.888 1.00 89.38 193 CYS A CA 1
ATOM 1548 C C . CYS A 1 193 ? 11.608 -6.389 20.179 1.00 89.38 193 CYS A C 1
ATOM 1550 O O . CYS A 1 193 ? 11.522 -5.503 21.029 1.00 89.38 193 CYS A O 1
ATOM 1552 N N . PRO A 1 194 ? 10.998 -7.584 20.343 1.00 84.69 194 PRO A N 1
ATOM 1553 C CA . PRO A 1 194 ? 10.338 -7.955 21.599 1.00 84.69 194 PRO A CA 1
ATOM 1554 C C . PRO A 1 194 ? 11.286 -7.903 22.803 1.00 84.69 194 PRO A C 1
ATOM 1556 O O . PRO A 1 194 ? 10.869 -7.569 23.906 1.00 84.69 194 PRO A O 1
ATOM 1559 N N . SER A 1 195 ? 12.562 -8.218 22.578 1.00 82.62 195 SER A N 1
ATOM 1560 C CA . SER A 1 195 ? 13.634 -8.099 23.560 1.00 82.62 195 SER A CA 1
ATOM 1561 C C . SER A 1 195 ? 14.891 -7.522 22.894 1.00 82.62 195 SER A C 1
ATOM 1563 O O . SER A 1 195 ? 15.018 -7.579 21.669 1.00 82.62 195 SER A O 1
ATOM 1565 N N . PRO A 1 196 ? 15.872 -6.998 23.654 1.00 76.12 196 PRO A N 1
ATOM 1566 C CA . PRO A 1 196 ? 17.100 -6.443 23.078 1.00 76.12 196 PRO A CA 1
ATOM 1567 C C . PRO A 1 196 ? 17.930 -7.439 22.253 1.00 76.12 196 PRO A C 1
ATOM 1569 O O . PRO A 1 196 ? 18.798 -7.012 21.487 1.00 76.12 196 PRO A O 1
ATOM 1572 N N . LYS A 1 197 ? 17.716 -8.748 22.436 1.00 77.19 197 LYS A N 1
ATOM 1573 C CA . LYS A 1 197 ? 18.438 -9.822 21.738 1.00 77.19 197 LYS A CA 1
ATOM 1574 C C . LYS A 1 197 ? 17.629 -10.462 20.608 1.00 77.19 197 LYS A C 1
ATOM 1576 O O . LYS A 1 197 ? 18.207 -11.177 19.805 1.00 77.19 197 LYS A O 1
ATOM 1581 N N . GLU A 1 198 ? 16.327 -10.205 20.525 1.00 84.31 198 GLU A N 1
ATOM 1582 C CA . GLU A 1 198 ? 15.440 -10.882 19.582 1.00 84.31 198 GLU A CA 1
ATOM 1583 C C . GLU A 1 198 ? 14.901 -9.890 18.550 1.00 84.31 198 GLU A C 1
ATOM 1585 O O . GLU A 1 198 ? 14.250 -8.907 18.902 1.00 84.31 198 GLU A O 1
ATOM 1590 N N . GLN A 1 199 ? 15.150 -10.162 17.269 1.00 88.44 199 GLN A N 1
ATOM 1591 C CA . GLN A 1 199 ? 14.596 -9.401 16.151 1.00 88.44 199 GLN A CA 1
ATOM 1592 C C . GLN A 1 199 ? 13.623 -10.283 15.381 1.00 88.44 199 GLN A C 1
ATOM 1594 O O . GLN A 1 199 ? 13.997 -11.352 14.906 1.00 88.44 199 GLN A O 1
ATOM 1599 N N . LYS A 1 200 ? 12.376 -9.831 15.236 1.00 90.25 200 LYS A N 1
ATOM 1600 C CA . LYS A 1 200 ? 11.366 -10.542 14.443 1.00 90.25 200 LYS A CA 1
ATOM 1601 C C . LYS A 1 200 ? 10.996 -9.721 13.217 1.00 90.25 200 LYS A C 1
ATOM 1603 O O . LYS A 1 200 ? 10.518 -8.595 13.391 1.00 90.25 200 LYS A O 1
ATOM 1608 N N . PRO A 1 201 ? 11.195 -10.245 11.996 1.00 92.88 201 PRO A N 1
ATOM 1609 C CA . PRO A 1 201 ? 10.830 -9.525 10.789 1.00 92.88 201 PRO A CA 1
ATOM 1610 C C . PRO A 1 201 ? 9.316 -9.325 10.736 1.00 92.88 201 PRO A C 1
ATOM 1612 O O . PRO A 1 201 ? 8.547 -10.211 11.091 1.00 92.88 201 PRO A O 1
ATOM 1615 N N . VAL A 1 202 ? 8.896 -8.146 10.296 1.00 92.94 202 VAL A N 1
ATOM 1616 C CA . VAL A 1 202 ? 7.493 -7.798 10.039 1.00 92.94 202 VAL A CA 1
ATOM 1617 C C . VAL A 1 202 ? 7.239 -7.811 8.536 1.00 92.94 202 VAL A C 1
ATOM 1619 O O . VAL A 1 202 ? 6.216 -8.321 8.084 1.00 92.94 202 VAL A O 1
ATOM 1622 N N . TYR A 1 203 ? 8.164 -7.252 7.747 1.00 93.81 203 TYR A N 1
ATOM 1623 C CA . TYR A 1 203 ? 8.006 -7.174 6.298 1.00 93.81 203 TYR A CA 1
ATOM 1624 C C . TYR A 1 203 ? 9.338 -6.942 5.571 1.00 93.81 203 TYR A C 1
ATOM 1626 O O . TYR A 1 203 ? 10.118 -6.074 5.969 1.00 93.81 203 TYR A O 1
ATOM 1634 N N . TYR A 1 204 ? 9.550 -7.637 4.449 1.00 91.94 204 TYR A N 1
ATOM 1635 C CA . TYR A 1 204 ? 10.664 -7.381 3.530 1.00 91.94 204 TYR A CA 1
ATOM 1636 C C . TYR A 1 204 ? 10.205 -6.586 2.299 1.00 91.94 204 TYR A C 1
ATOM 1638 O O . TYR A 1 204 ? 9.237 -6.929 1.616 1.00 91.94 204 TYR A O 1
ATOM 1646 N N . VAL A 1 205 ? 10.902 -5.491 2.004 1.00 92.44 205 VAL A N 1
ATOM 1647 C CA . VAL A 1 205 ? 10.670 -4.641 0.834 1.00 92.44 205 VAL A CA 1
ATOM 1648 C C . VAL A 1 205 ? 11.890 -4.703 -0.063 1.00 92.44 205 VAL A C 1
ATOM 1650 O O . VAL A 1 205 ? 13.018 -4.562 0.393 1.00 92.44 205 VAL A O 1
ATOM 1653 N N . SER A 1 206 ? 11.661 -4.874 -1.359 1.00 91.38 206 SER A N 1
ATOM 1654 C CA . SER A 1 206 ? 12.709 -4.813 -2.365 1.00 91.38 206 SER A CA 1
ATOM 1655 C C . SER A 1 206 ? 12.134 -4.228 -3.654 1.00 91.38 206 SER A C 1
ATOM 1657 O O . SER A 1 206 ? 10.971 -4.490 -3.986 1.00 91.38 206 SER A O 1
ATOM 1659 N N . ARG A 1 207 ? 12.916 -3.386 -4.335 1.00 91.81 207 ARG A N 1
ATOM 1660 C CA . ARG A 1 207 ? 12.538 -2.714 -5.582 1.00 91.81 207 ARG A CA 1
ATOM 1661 C C . ARG A 1 207 ? 13.760 -2.546 -6.484 1.00 91.81 207 ARG A C 1
ATOM 1663 O O . ARG A 1 207 ? 14.798 -2.077 -6.027 1.00 91.81 207 ARG A O 1
ATOM 1670 N N . ALA A 1 208 ? 13.604 -2.864 -7.768 1.00 90.88 208 ALA A N 1
ATOM 1671 C CA . ALA A 1 208 ? 14.621 -2.597 -8.782 1.00 90.88 208 ALA A CA 1
ATOM 1672 C C . ALA A 1 208 ? 14.746 -1.088 -9.029 1.00 90.88 208 ALA A C 1
ATOM 1674 O O . ALA A 1 208 ? 13.740 -0.368 -9.052 1.00 90.88 208 ALA A O 1
ATOM 1675 N N . LEU A 1 209 ? 15.974 -0.629 -9.228 1.00 90.62 209 LEU A N 1
ATOM 1676 C CA . LEU A 1 209 ? 16.274 0.734 -9.633 1.00 90.62 209 LEU A CA 1
ATOM 1677 C C . LEU A 1 209 ? 15.892 0.938 -11.099 1.00 90.62 209 LEU A C 1
ATOM 1679 O O . LEU A 1 209 ? 16.115 0.074 -11.946 1.00 90.62 209 LEU A O 1
ATOM 1683 N N . ALA A 1 210 ? 15.306 2.092 -11.401 1.00 89.06 210 ALA A N 1
ATOM 1684 C CA . ALA A 1 210 ? 15.135 2.524 -12.779 1.00 89.06 210 ALA A CA 1
ATOM 1685 C C . ALA A 1 210 ? 16.480 2.985 -13.363 1.00 89.06 210 ALA A C 1
ATOM 1687 O O . ALA A 1 210 ? 17.362 3.430 -12.631 1.00 89.06 210 ALA A O 1
ATOM 1688 N N . ASP A 1 211 ? 16.605 2.975 -14.692 1.00 84.62 211 ASP A N 1
ATOM 1689 C CA . ASP A 1 211 ? 17.849 3.328 -15.399 1.00 84.62 211 ASP A CA 1
ATOM 1690 C C . ASP A 1 211 ? 18.358 4.752 -15.082 1.00 84.62 211 ASP A C 1
ATOM 1692 O O . ASP A 1 211 ? 19.526 5.066 -15.299 1.00 84.62 211 ASP A O 1
ATOM 1696 N N . VAL A 1 212 ? 17.492 5.650 -14.597 1.00 87.88 212 VAL A N 1
ATOM 1697 C CA . VAL A 1 212 ? 17.892 6.985 -14.119 1.00 87.88 212 VAL A CA 1
ATOM 1698 C C . VAL A 1 212 ? 18.393 6.982 -12.678 1.00 87.88 212 VAL A C 1
ATOM 1700 O O . VAL A 1 212 ? 19.220 7.818 -12.330 1.00 87.88 212 VAL A O 1
ATOM 1703 N N . GLU A 1 213 ? 17.899 6.054 -11.860 1.00 90.12 213 GLU A N 1
ATOM 1704 C CA . GLU A 1 213 ? 18.205 5.942 -10.434 1.00 90.12 213 GLU A CA 1
ATOM 1705 C C . GLU A 1 213 ? 19.557 5.267 -10.192 1.00 90.12 213 GLU A C 1
ATOM 1707 O O . GLU A 1 213 ? 20.190 5.530 -9.179 1.00 90.12 213 GLU A O 1
ATOM 1712 N N . THR A 1 214 ? 20.053 4.464 -11.137 1.00 88.44 214 THR A N 1
ATOM 1713 C CA . THR A 1 214 ? 21.387 3.836 -11.058 1.00 88.44 214 THR A CA 1
ATOM 1714 C C . THR A 1 214 ? 22.536 4.846 -11.020 1.00 88.44 214 THR A C 1
ATOM 1716 O O . THR A 1 214 ? 23.627 4.519 -10.571 1.00 88.44 214 THR A O 1
ATOM 1719 N N . ARG A 1 215 ? 22.295 6.087 -11.465 1.00 89.19 215 ARG A N 1
ATOM 1720 C CA . ARG A 1 215 ? 23.265 7.194 -11.420 1.00 89.19 215 ARG A CA 1
ATOM 1721 C C . ARG A 1 215 ? 23.214 7.993 -10.119 1.00 89.19 215 ARG A C 1
ATOM 1723 O O . ARG A 1 215 ? 23.935 8.976 -9.981 1.00 89.19 215 ARG A O 1
ATOM 1730 N N . TYR A 1 216 ? 22.321 7.639 -9.200 1.00 90.94 216 TYR A N 1
ATOM 1731 C CA . TYR A 1 216 ? 22.183 8.351 -7.938 1.00 90.94 216 TYR A CA 1
ATOM 1732 C C . TYR A 1 216 ? 23.334 7.996 -7.004 1.00 90.94 216 TYR A C 1
ATOM 1734 O O . TYR A 1 216 ? 23.806 6.861 -6.965 1.00 90.94 216 TYR A O 1
ATOM 1742 N N . SER A 1 217 ? 23.759 8.969 -6.207 1.00 90.06 217 SER A N 1
ATOM 1743 C CA . SER A 1 217 ? 24.730 8.733 -5.145 1.00 90.06 217 SER A CA 1
ATOM 1744 C C . SER A 1 217 ? 24.203 7.706 -4.136 1.00 90.06 217 SER A C 1
ATOM 1746 O O . SER A 1 217 ? 22.995 7.565 -3.922 1.00 90.06 217 SER A O 1
ATOM 1748 N N . LYS A 1 218 ? 25.110 7.016 -3.435 1.00 87.38 218 LYS A N 1
ATOM 1749 C CA . LYS A 1 218 ? 24.753 6.039 -2.388 1.00 87.38 218 LYS A CA 1
ATOM 1750 C C . LYS A 1 218 ? 23.815 6.629 -1.328 1.00 87.38 218 LYS A C 1
ATOM 1752 O O . LYS A 1 218 ? 22.915 5.947 -0.836 1.00 87.38 218 LYS A O 1
ATOM 1757 N N . MET A 1 219 ? 23.988 7.910 -1.008 1.00 87.75 219 MET A N 1
ATOM 1758 C CA . MET A 1 219 ? 23.134 8.624 -0.065 1.00 87.75 219 MET A CA 1
ATOM 1759 C C . MET A 1 219 ? 21.714 8.822 -0.599 1.00 87.75 219 MET A C 1
ATOM 1761 O O . MET A 1 219 ? 20.737 8.512 0.082 1.00 87.75 219 MET A O 1
ATOM 1765 N N . GLU A 1 220 ? 21.588 9.292 -1.838 1.00 90.62 220 GLU A N 1
ATOM 1766 C CA . GLU A 1 220 ? 20.296 9.426 -2.504 1.00 90.62 220 GLU A CA 1
ATOM 1767 C C . GLU A 1 220 ? 19.590 8.074 -2.645 1.00 90.62 220 GLU A C 1
ATOM 1769 O O . GLU A 1 220 ? 18.384 7.988 -2.430 1.00 90.62 220 GLU A O 1
ATOM 1774 N N . LEU A 1 221 ? 20.324 7.006 -2.960 1.00 92.06 221 LEU A N 1
ATOM 1775 C CA . LEU A 1 221 ? 19.776 5.652 -3.014 1.00 92.06 221 LEU A CA 1
ATOM 1776 C C . LEU A 1 221 ? 19.294 5.168 -1.641 1.00 92.06 221 LEU A C 1
ATOM 1778 O O . LEU A 1 221 ? 18.258 4.513 -1.549 1.00 92.06 221 LEU A O 1
ATOM 1782 N N . THR A 1 222 ? 19.990 5.538 -0.565 1.00 91.69 222 THR A N 1
ATOM 1783 C CA . THR A 1 222 ? 19.571 5.223 0.809 1.00 91.69 222 THR A CA 1
ATOM 1784 C C . THR A 1 222 ? 18.284 5.971 1.177 1.00 91.69 222 THR A C 1
ATOM 1786 O O . THR A 1 222 ? 17.344 5.367 1.697 1.00 91.69 222 THR A O 1
ATOM 1789 N N . ALA A 1 223 ? 18.179 7.259 0.834 1.00 92.19 223 ALA A N 1
ATOM 1790 C CA . ALA A 1 223 ? 16.943 8.032 0.994 1.00 92.19 223 ALA A CA 1
ATOM 1791 C C . ALA A 1 223 ? 15.792 7.460 0.147 1.00 92.19 223 ALA A C 1
ATOM 1793 O O . ALA A 1 223 ? 14.654 7.361 0.608 1.00 92.19 223 ALA A O 1
ATOM 1794 N N . LEU A 1 224 ? 16.089 7.025 -1.080 1.00 94.25 224 LEU A N 1
ATOM 1795 C CA . LEU A 1 224 ? 15.135 6.383 -1.979 1.00 94.25 224 LEU A CA 1
ATOM 1796 C C . LEU A 1 224 ? 14.652 5.030 -1.439 1.00 94.25 224 LEU A C 1
ATOM 1798 O O . LEU A 1 224 ? 13.474 4.702 -1.610 1.00 94.25 224 LEU A O 1
ATOM 1802 N N . ALA A 1 225 ? 15.526 4.263 -0.781 1.00 94.19 225 ALA A N 1
ATOM 1803 C CA . ALA A 1 225 ? 15.174 3.019 -0.100 1.00 94.19 225 ALA A CA 1
ATOM 1804 C C . ALA A 1 225 ? 14.165 3.281 1.022 1.00 94.19 225 ALA A C 1
ATOM 1806 O O . ALA A 1 225 ? 13.103 2.654 1.048 1.00 94.19 225 ALA A O 1
ATOM 1807 N N . LEU A 1 226 ? 14.444 4.274 1.875 1.00 95.25 226 LEU A N 1
ATOM 1808 C CA . LEU A 1 226 ? 13.541 4.690 2.948 1.00 95.25 226 LEU A CA 1
ATOM 1809 C C . LEU A 1 226 ? 12.193 5.174 2.403 1.00 95.25 226 LEU A C 1
ATOM 1811 O O . LEU A 1 226 ? 11.146 4.714 2.850 1.00 95.25 226 LEU A O 1
ATOM 1815 N N . ARG A 1 227 ? 12.206 6.044 1.389 1.00 94.81 227 ARG A N 1
ATOM 1816 C CA . ARG A 1 227 ? 10.991 6.533 0.726 1.00 94.81 227 ARG A CA 1
ATOM 1817 C C . ARG A 1 227 ? 10.167 5.402 0.122 1.00 94.81 227 ARG A C 1
ATOM 1819 O O . ARG A 1 227 ? 8.959 5.350 0.324 1.00 94.81 227 ARG A O 1
ATOM 1826 N N . SER A 1 228 ? 10.807 4.482 -0.599 1.00 94.38 228 SER A N 1
ATOM 1827 C CA . SER A 1 228 ? 10.113 3.347 -1.221 1.00 94.38 228 SER A CA 1
ATOM 1828 C C . SER A 1 228 ? 9.492 2.428 -0.162 1.00 94.38 228 SER A C 1
ATOM 1830 O O . SER A 1 228 ? 8.377 1.937 -0.349 1.00 94.38 228 SER A O 1
ATOM 1832 N N . ALA A 1 229 ? 10.182 2.224 0.966 1.00 95.12 229 ALA A N 1
ATOM 1833 C CA . ALA A 1 229 ? 9.652 1.481 2.103 1.00 95.12 229 ALA A CA 1
ATOM 1834 C C . ALA A 1 229 ? 8.466 2.206 2.757 1.00 95.12 229 ALA A C 1
ATOM 1836 O O . ALA A 1 229 ? 7.431 1.580 2.966 1.00 95.12 229 ALA A O 1
ATOM 1837 N N . ALA A 1 230 ? 8.571 3.515 3.004 1.00 94.50 230 ALA A N 1
ATOM 1838 C CA . ALA A 1 230 ? 7.508 4.330 3.594 1.00 94.50 230 ALA A CA 1
ATOM 1839 C C . ALA A 1 230 ? 6.248 4.382 2.717 1.00 94.50 230 ALA A C 1
ATOM 1841 O O . ALA A 1 230 ? 5.138 4.248 3.224 1.00 94.50 230 ALA A O 1
ATOM 1842 N N . GLN A 1 231 ? 6.398 4.483 1.392 1.00 93.12 231 GLN A N 1
ATOM 1843 C CA . GLN A 1 231 ? 5.270 4.421 0.457 1.00 93.12 231 GLN A CA 1
ATOM 1844 C C . GLN A 1 231 ? 4.581 3.053 0.477 1.00 93.12 231 GLN A C 1
ATOM 1846 O O . GLN A 1 231 ? 3.355 2.976 0.559 1.00 93.12 231 GLN A O 1
ATOM 1851 N N . LYS A 1 232 ? 5.359 1.964 0.408 1.00 93.38 232 LYS A N 1
ATOM 1852 C CA . LYS A 1 232 ? 4.812 0.599 0.363 1.00 93.38 232 LYS A CA 1
ATOM 1853 C C . LYS A 1 232 ? 4.204 0.169 1.698 1.00 93.38 232 LYS A C 1
ATOM 1855 O O . LYS A 1 232 ? 3.204 -0.542 1.713 1.00 93.38 232 LYS A O 1
ATOM 1860 N N . LEU A 1 233 ? 4.802 0.597 2.806 1.00 94.12 233 LEU A N 1
ATOM 1861 C CA . LEU A 1 233 ? 4.420 0.233 4.170 1.00 94.12 233 LEU A CA 1
ATOM 1862 C C . LEU A 1 233 ? 3.737 1.387 4.908 1.00 94.12 233 LEU A C 1
ATOM 1864 O O . LEU A 1 233 ? 3.736 1.408 6.137 1.00 94.12 233 LEU A O 1
ATOM 1868 N N . ARG A 1 234 ? 3.114 2.320 4.177 1.00 92.69 234 ARG A N 1
ATOM 1869 C CA . ARG A 1 234 ? 2.444 3.500 4.741 1.00 92.69 234 ARG A CA 1
ATOM 1870 C C . ARG A 1 234 ? 1.537 3.192 5.944 1.00 92.69 234 ARG A C 1
ATOM 1872 O O . ARG A 1 234 ? 1.655 3.914 6.930 1.00 92.69 234 ARG A O 1
ATOM 1879 N N . PRO A 1 235 ? 0.715 2.117 5.950 1.00 91.38 235 PRO A N 1
ATOM 1880 C CA . PRO A 1 235 ? -0.100 1.780 7.120 1.00 91.38 235 PRO A CA 1
ATOM 1881 C C . PRO A 1 235 ? 0.722 1.535 8.395 1.00 91.38 235 PRO A C 1
ATOM 1883 O O . PRO A 1 235 ? 0.294 1.912 9.481 1.00 91.38 235 PRO A O 1
ATOM 1886 N N . TYR A 1 236 ? 1.919 0.950 8.276 1.00 92.19 236 TYR A N 1
ATOM 1887 C CA . TYR A 1 236 ? 2.812 0.730 9.415 1.00 92.19 236 TYR A CA 1
ATOM 1888 C C . TYR A 1 236 ? 3.427 2.041 9.905 1.00 92.19 236 TYR A C 1
ATOM 1890 O O . TYR A 1 236 ? 3.411 2.285 11.107 1.00 92.19 236 TYR A O 1
ATOM 1898 N N . PHE A 1 237 ? 3.897 2.894 8.988 1.00 91.19 237 PHE A N 1
ATOM 1899 C CA . PHE A 1 237 ? 4.494 4.199 9.313 1.00 91.19 237 PHE A CA 1
ATOM 1900 C C . PHE A 1 237 ? 3.493 5.184 9.933 1.00 91.19 237 PHE A C 1
ATOM 1902 O O . PHE A 1 237 ? 3.883 6.042 10.717 1.00 91.19 237 PHE A O 1
ATOM 1909 N N . GLN A 1 238 ? 2.205 5.072 9.594 1.00 90.06 238 GLN A N 1
ATOM 1910 C CA . GLN A 1 238 ? 1.148 5.892 10.195 1.00 90.06 238 GLN A CA 1
ATOM 1911 C C . GLN A 1 238 ? 0.717 5.380 11.576 1.00 90.06 238 GLN A C 1
ATOM 1913 O O . GLN A 1 238 ? 0.286 6.168 12.413 1.00 90.06 238 GLN A O 1
ATOM 1918 N N . ALA A 1 239 ? 0.814 4.069 11.814 1.00 88.81 239 ALA A N 1
ATOM 1919 C CA . ALA A 1 239 ? 0.367 3.450 13.060 1.00 88.81 239 ALA A CA 1
ATOM 1920 C C . ALA A 1 239 ? 1.466 3.333 14.132 1.00 88.81 239 ALA A C 1
ATOM 1922 O O . ALA A 1 239 ? 1.141 3.248 15.317 1.00 88.81 239 ALA A O 1
ATOM 1923 N N . HIS A 1 240 ? 2.745 3.310 13.739 1.00 90.69 240 HIS A N 1
ATOM 1924 C CA . HIS A 1 240 ? 3.877 3.053 14.633 1.00 90.69 240 HIS A CA 1
ATOM 1925 C C . HIS A 1 240 ? 5.038 4.021 14.360 1.00 90.69 240 HIS A C 1
ATOM 1927 O O . HIS A 1 240 ? 5.348 4.277 13.194 1.00 90.69 240 HIS A O 1
ATOM 1933 N N . PRO A 1 241 ? 5.743 4.502 15.402 1.00 91.69 241 PRO A N 1
ATOM 1934 C CA . PRO A 1 241 ? 7.035 5.157 15.227 1.00 91.69 241 PRO A CA 1
ATOM 1935 C C . PRO A 1 241 ? 8.047 4.183 14.611 1.00 91.69 241 PRO A C 1
ATOM 1937 O O . PRO A 1 241 ? 8.176 3.043 15.072 1.00 91.69 241 PRO A O 1
ATOM 1940 N N . VAL A 1 242 ? 8.780 4.634 13.591 1.00 94.44 242 VAL A N 1
ATOM 1941 C CA . VAL A 1 242 ? 9.771 3.814 12.877 1.00 94.44 242 VAL A CA 1
ATOM 1942 C C . VAL A 1 242 ? 11.173 4.349 13.146 1.00 94.44 242 VAL A C 1
ATOM 1944 O O . VAL A 1 242 ? 11.465 5.509 12.876 1.00 94.44 242 VAL A O 1
ATOM 1947 N N . ILE A 1 243 ? 12.054 3.484 13.642 1.00 94.19 243 ILE A N 1
ATOM 1948 C CA . ILE A 1 243 ? 13.466 3.766 13.889 1.00 94.19 243 ILE A CA 1
ATOM 1949 C C . ILE A 1 243 ? 14.297 3.168 12.755 1.00 94.19 243 ILE A C 1
ATOM 1951 O O . ILE A 1 243 ? 14.401 1.950 12.614 1.00 94.19 243 ILE A O 1
ATOM 1955 N N . VAL A 1 244 ? 14.940 4.016 11.964 1.00 94.12 244 VAL A N 1
ATOM 1956 C CA . VAL A 1 244 ? 15.871 3.592 10.917 1.00 94.12 244 VAL A CA 1
ATOM 1957 C C . VAL A 1 244 ? 17.263 3.431 11.520 1.00 94.12 244 VAL A C 1
ATOM 1959 O O . VAL A 1 244 ? 17.858 4.392 12.013 1.00 94.12 244 VAL A O 1
ATOM 1962 N N . LEU A 1 245 ? 17.788 2.208 11.456 1.00 90.31 245 LEU A N 1
ATOM 1963 C CA . LEU A 1 245 ? 19.130 1.877 11.918 1.00 90.31 245 LEU A CA 1
ATOM 1964 C C . LEU A 1 245 ? 20.125 2.063 10.772 1.00 90.31 245 LEU A C 1
ATOM 1966 O O . LEU A 1 245 ? 20.196 1.244 9.852 1.00 90.31 245 LEU A O 1
ATOM 1970 N N . THR A 1 246 ? 20.890 3.149 10.826 1.00 85.88 246 THR A N 1
ATOM 1971 C CA . THR A 1 246 ? 21.824 3.551 9.771 1.00 85.88 246 THR A CA 1
ATOM 1972 C C . THR A 1 246 ? 23.083 4.176 10.364 1.00 85.88 246 THR A C 1
ATOM 1974 O O . THR A 1 246 ? 23.030 4.960 11.301 1.00 85.88 246 THR A O 1
ATOM 1977 N N . ASP A 1 247 ? 24.228 3.810 9.803 1.00 81.75 247 ASP A N 1
ATOM 1978 C CA . ASP A 1 247 ? 25.544 4.429 10.001 1.00 81.75 247 ASP A CA 1
ATOM 1979 C C . ASP A 1 247 ? 25.707 5.708 9.162 1.00 81.75 247 ASP A C 1
ATOM 1981 O O . ASP A 1 247 ? 26.503 6.582 9.485 1.00 81.75 247 ASP A O 1
ATOM 1985 N N . GLN A 1 248 ? 24.923 5.838 8.091 1.00 80.25 248 GLN A N 1
ATOM 1986 C CA . GLN A 1 248 ? 24.930 7.014 7.229 1.00 80.25 248 GLN A CA 1
ATOM 1987 C C . GLN A 1 248 ? 24.199 8.193 7.897 1.00 80.25 248 GLN A C 1
ATOM 1989 O O . GLN A 1 248 ? 23.139 7.971 8.497 1.00 80.25 248 GLN A O 1
ATOM 1994 N N . PRO A 1 249 ? 24.676 9.445 7.731 1.00 83.06 249 PRO A N 1
ATOM 1995 C CA . PRO A 1 249 ? 24.081 10.656 8.311 1.00 83.06 249 PRO A CA 1
ATOM 1996 C C . PRO A 1 249 ? 22.776 11.084 7.605 1.00 83.06 249 PRO A C 1
ATOM 1998 O O . PRO A 1 249 ? 22.590 12.237 7.221 1.00 83.06 249 PRO A O 1
ATOM 2001 N N . LEU A 1 250 ? 21.837 10.151 7.425 1.00 84.19 250 LEU A N 1
ATOM 2002 C CA . LEU A 1 250 ? 20.608 10.370 6.663 1.00 84.19 250 LEU A CA 1
ATOM 2003 C C . LEU A 1 250 ? 19.717 11.433 7.314 1.00 84.19 250 LEU A C 1
ATOM 2005 O O . LEU A 1 250 ? 19.127 12.251 6.614 1.00 84.19 250 LEU A O 1
ATOM 2009 N N . ARG A 1 251 ? 19.687 11.469 8.654 1.00 83.38 251 ARG A N 1
ATOM 2010 C CA . ARG A 1 251 ? 18.969 12.491 9.425 1.00 83.38 251 ARG A CA 1
ATOM 2011 C C . ARG A 1 251 ? 19.464 13.890 9.085 1.00 83.38 251 ARG A C 1
ATOM 2013 O O . ARG A 1 251 ? 18.671 14.732 8.683 1.00 83.38 251 ARG A O 1
ATOM 2020 N N . SER A 1 252 ? 20.762 14.146 9.245 1.00 80.69 252 SER A N 1
ATOM 2021 C CA . SER A 1 252 ? 21.300 15.493 9.036 1.00 80.69 252 SER A CA 1
ATOM 2022 C C . SER A 1 252 ? 21.111 15.937 7.593 1.00 80.69 252 SER A C 1
ATOM 2024 O O . SER A 1 252 ? 20.788 17.094 7.367 1.00 80.69 252 SER A O 1
ATOM 2026 N N . ILE A 1 253 ? 21.223 15.014 6.634 1.00 81.25 253 ILE A N 1
ATOM 2027 C CA . ILE A 1 253 ? 21.050 15.304 5.212 1.00 81.25 253 ILE A CA 1
ATOM 2028 C C . ILE A 1 253 ? 19.607 15.650 4.879 1.00 81.25 253 ILE A C 1
ATOM 2030 O O . ILE A 1 253 ? 19.412 16.664 4.224 1.00 81.25 253 ILE A O 1
ATOM 2034 N N . LEU A 1 254 ? 18.620 14.875 5.346 1.00 82.69 254 LEU A N 1
ATOM 2035 C CA . LEU A 1 254 ? 17.194 15.138 5.100 1.00 82.69 254 LEU A CA 1
ATOM 2036 C C . LEU A 1 254 ? 16.682 16.421 5.781 1.00 82.69 254 LEU A C 1
ATOM 2038 O O . LEU A 1 254 ? 15.639 16.935 5.387 1.00 82.69 254 LEU A O 1
ATOM 2042 N N . HIS A 1 255 ? 17.413 16.947 6.767 1.00 79.62 255 HIS A N 1
ATOM 2043 C CA . HIS A 1 255 ? 17.087 18.191 7.470 1.00 79.62 255 HIS A CA 1
ATOM 2044 C C . HIS A 1 255 ? 17.932 19.402 7.039 1.00 79.62 255 HIS A C 1
ATOM 2046 O O . HIS A 1 255 ? 17.782 20.470 7.632 1.00 79.62 255 HIS A O 1
ATOM 2052 N N . LYS A 1 256 ? 18.813 19.283 6.031 1.00 77.50 256 LYS A N 1
ATOM 2053 C CA . LYS A 1 256 ? 19.582 20.442 5.547 1.00 77.50 256 LYS A CA 1
ATOM 2054 C C . LYS A 1 256 ? 18.656 21.490 4.906 1.00 77.50 256 LYS A C 1
ATOM 2056 O O . LYS A 1 256 ? 17.864 21.126 4.039 1.00 77.50 256 LYS A O 1
ATOM 2061 N N . PRO A 1 257 ? 18.787 22.783 5.253 1.00 67.88 257 PRO A N 1
ATOM 2062 C CA . PRO A 1 257 ? 17.971 23.842 4.655 1.00 67.88 257 PRO A CA 1
ATOM 2063 C C . PRO A 1 257 ? 18.246 24.021 3.152 1.00 67.88 257 PRO A C 1
ATOM 2065 O O . PRO A 1 257 ? 17.330 24.341 2.402 1.00 67.88 257 PRO A O 1
ATOM 2068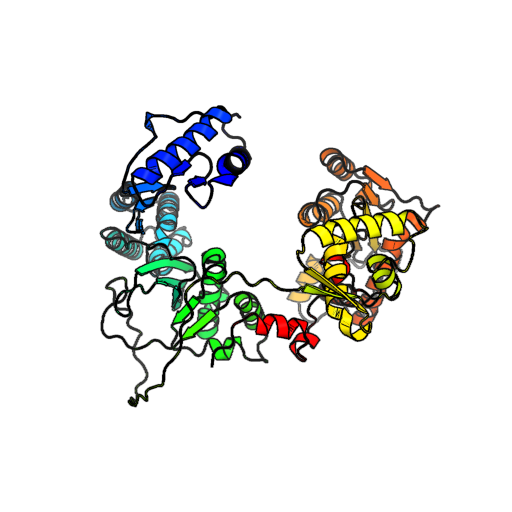 N N . ASP A 1 258 ? 19.465 23.714 2.698 1.00 75.19 258 ASP A N 1
ATOM 2069 C CA . ASP A 1 258 ? 19.897 23.878 1.298 1.00 75.19 258 ASP A CA 1
ATOM 2070 C C . ASP A 1 258 ? 19.554 22.673 0.403 1.00 75.19 258 ASP A C 1
ATOM 2072 O O . ASP A 1 258 ? 20.040 22.541 -0.724 1.00 75.19 258 ASP A O 1
ATOM 2076 N N . LEU A 1 259 ? 18.736 21.742 0.903 1.00 79.62 259 LEU A N 1
ATOM 2077 C CA . LEU A 1 259 ? 18.213 20.638 0.106 1.00 79.62 259 LEU A CA 1
ATOM 2078 C C . LEU A 1 259 ? 17.389 21.179 -1.063 1.00 79.62 259 LEU A C 1
ATOM 2080 O O . LEU A 1 259 ? 16.408 21.894 -0.878 1.00 79.62 259 LEU A O 1
ATOM 2084 N N . THR A 1 260 ? 17.724 20.756 -2.279 1.00 74.69 260 THR A N 1
ATOM 2085 C CA . THR A 1 260 ? 16.992 21.137 -3.492 1.00 74.69 260 THR A CA 1
ATOM 2086 C C . THR A 1 260 ? 16.522 19.916 -4.282 1.00 74.69 260 THR A C 1
ATOM 2088 O O . THR A 1 260 ? 16.898 18.765 -4.025 1.00 74.69 260 THR A O 1
ATOM 2091 N N . GLY A 1 261 ? 15.626 20.160 -5.241 1.00 84.56 261 GLY A N 1
ATOM 2092 C CA . GLY A 1 261 ? 15.136 19.147 -6.172 1.00 84.56 261 GLY A CA 1
ATOM 2093 C C . GLY A 1 261 ? 14.433 17.968 -5.491 1.00 84.56 261 GLY A C 1
ATOM 2094 O O . GLY A 1 261 ? 13.597 18.125 -4.601 1.00 84.56 261 GLY A O 1
ATOM 2095 N N . ARG A 1 262 ? 14.755 16.752 -5.940 1.00 84.88 262 ARG A N 1
ATOM 2096 C CA . ARG A 1 262 ? 14.085 15.517 -5.500 1.00 84.88 262 ARG A CA 1
ATOM 2097 C C . ARG A 1 262 ? 14.370 15.133 -4.054 1.00 84.88 262 ARG A C 1
ATOM 2099 O O . ARG A 1 262 ? 13.478 14.601 -3.406 1.00 84.88 262 ARG A O 1
ATOM 2106 N N . MET A 1 263 ? 15.560 15.426 -3.531 1.00 84.12 263 MET A N 1
ATOM 2107 C CA . MET A 1 263 ? 15.872 15.134 -2.129 1.00 84.12 263 MET A CA 1
ATOM 2108 C C . MET A 1 263 ? 15.017 15.983 -1.180 1.00 84.12 263 MET A C 1
ATOM 2110 O O . MET A 1 263 ? 14.523 15.450 -0.190 1.00 84.12 263 MET A O 1
ATOM 2114 N N . LEU A 1 264 ? 14.741 17.249 -1.528 1.00 83.31 264 LEU A N 1
ATOM 2115 C CA . LEU A 1 264 ? 13.786 18.089 -0.795 1.00 83.31 264 LEU A CA 1
ATOM 2116 C C . LEU A 1 264 ? 12.367 17.513 -0.857 1.00 83.31 264 LEU A C 1
ATOM 2118 O O . LEU A 1 264 ? 11.699 17.382 0.164 1.00 83.31 264 LEU A O 1
ATOM 2122 N N . GLN A 1 265 ? 11.913 17.114 -2.049 1.00 81.19 265 GLN A N 1
ATOM 2123 C CA . GLN A 1 265 ? 10.595 16.496 -2.208 1.00 81.19 265 GLN A CA 1
ATOM 2124 C C . GLN A 1 265 ? 10.458 15.215 -1.369 1.00 81.19 265 GLN A C 1
ATOM 2126 O O . GLN A 1 265 ? 9.413 14.981 -0.766 1.00 81.19 265 GLN A O 1
ATOM 2131 N N . TRP A 1 266 ? 11.508 14.392 -1.313 1.00 90.12 266 TRP A N 1
ATOM 2132 C CA . TRP A 1 266 ? 11.528 13.172 -0.508 1.00 90.12 266 TRP A CA 1
ATOM 2133 C C . TRP A 1 266 ? 11.569 13.471 0.987 1.00 90.12 266 TRP A C 1
ATOM 2135 O O . TRP A 1 266 ? 10.880 12.794 1.741 1.00 90.12 266 TRP A O 1
ATOM 2145 N N . ALA A 1 267 ? 12.316 14.492 1.412 1.00 83.31 267 ALA A N 1
ATOM 2146 C CA . ALA A 1 267 ? 12.336 14.943 2.798 1.00 83.31 267 ALA A CA 1
ATOM 2147 C C . ALA A 1 267 ? 10.948 15.417 3.258 1.00 83.31 267 ALA A C 1
ATOM 2149 O O . ALA A 1 267 ? 10.488 15.007 4.319 1.00 83.31 267 ALA A O 1
ATOM 2150 N N . ILE A 1 268 ? 10.240 16.194 2.429 1.00 80.56 268 ILE A N 1
ATOM 2151 C CA . ILE A 1 268 ? 8.861 16.628 2.707 1.00 80.56 268 ILE A CA 1
ATOM 2152 C C . ILE A 1 268 ? 7.923 15.421 2.808 1.00 80.56 268 ILE A C 1
ATOM 2154 O O . ILE A 1 268 ? 7.139 15.332 3.748 1.00 80.56 268 ILE A O 1
ATOM 2158 N N . GLU A 1 269 ? 8.013 14.472 1.876 1.00 83.00 269 GLU A N 1
ATOM 2159 C CA . GLU A 1 269 ? 7.174 13.267 1.900 1.00 83.00 269 GLU A CA 1
ATOM 2160 C C . GLU A 1 269 ? 7.430 12.418 3.156 1.00 83.00 269 GLU A C 1
ATOM 2162 O O . GLU A 1 269 ? 6.492 11.967 3.807 1.00 83.00 269 GLU A O 1
ATOM 2167 N N . LEU A 1 270 ? 8.697 12.232 3.528 1.00 87.19 270 LEU A N 1
ATOM 2168 C CA . LEU A 1 270 ? 9.083 11.478 4.720 1.00 87.19 270 LEU A CA 1
ATOM 2169 C C . LEU A 1 270 ? 8.742 12.205 6.027 1.00 87.19 270 LEU A C 1
ATOM 2171 O O . LEU A 1 270 ? 8.536 11.536 7.036 1.00 87.19 270 LEU A O 1
ATOM 2175 N N . SER A 1 271 ? 8.634 13.539 6.006 1.00 84.62 271 SER A N 1
ATOM 2176 C CA . SER A 1 271 ? 8.254 14.357 7.169 1.00 84.62 271 SER A CA 1
ATOM 2177 C C . SER A 1 271 ? 6.812 14.138 7.634 1.00 84.62 271 SER A C 1
ATOM 2179 O O . SER A 1 271 ? 6.483 14.490 8.764 1.00 84.62 271 SER A O 1
ATOM 2181 N N . GLU A 1 272 ? 5.963 13.509 6.804 1.00 84.25 272 GLU A N 1
ATOM 2182 C CA . GLU A 1 272 ? 4.630 13.049 7.223 1.00 84.25 272 GLU A CA 1
ATOM 2183 C C . GLU A 1 272 ? 4.732 12.021 8.365 1.00 84.25 272 GLU A C 1
ATOM 2185 O O . GLU A 1 272 ? 3.804 11.877 9.162 1.00 84.25 272 GLU A O 1
ATOM 2190 N N . PHE A 1 273 ? 5.857 11.308 8.461 1.00 84.62 273 PHE A N 1
ATOM 2191 C CA . PHE A 1 273 ? 6.044 10.202 9.387 1.00 84.62 273 PHE A CA 1
ATOM 2192 C C . PHE A 1 273 ? 7.007 10.562 10.525 1.00 84.62 273 PHE A C 1
ATOM 2194 O O . PHE A 1 273 ? 8.034 11.209 10.324 1.00 84.62 273 PHE A O 1
ATOM 2201 N N . GLY A 1 274 ? 6.714 10.065 11.730 1.00 82.81 274 GLY A N 1
ATOM 2202 C CA . GLY A 1 274 ? 7.598 10.167 12.896 1.00 82.81 274 GLY A CA 1
ATOM 2203 C C . GLY A 1 274 ? 8.777 9.194 12.811 1.00 82.81 274 GLY A C 1
ATOM 2204 O O . GLY A 1 274 ? 8.800 8.196 13.534 1.00 82.81 274 GLY A O 1
ATOM 2205 N N . ILE A 1 275 ? 9.717 9.450 11.893 1.00 91.62 275 ILE A N 1
ATOM 2206 C CA . ILE A 1 275 ? 10.902 8.610 11.664 1.00 91.62 275 ILE A CA 1
ATOM 2207 C C . ILE A 1 275 ? 12.053 9.069 12.563 1.00 91.62 275 ILE A C 1
ATOM 2209 O O . ILE A 1 275 ? 12.522 10.203 12.473 1.00 91.62 275 ILE A O 1
ATOM 2213 N N . GLU A 1 276 ? 12.549 8.161 13.397 1.00 90.75 276 GLU A N 1
ATOM 2214 C CA . GLU A 1 276 ? 13.751 8.357 14.210 1.00 90.75 276 GLU A CA 1
ATOM 2215 C C . GLU A 1 276 ? 14.955 7.685 13.524 1.00 90.75 276 GLU A C 1
ATOM 2217 O O . GLU A 1 276 ? 14.817 6.655 12.867 1.00 90.75 276 GLU A O 1
ATOM 2222 N N . PHE A 1 277 ? 16.158 8.235 13.696 1.00 90.31 277 PHE A N 1
ATOM 2223 C CA . PHE A 1 277 ? 17.395 7.656 13.158 1.00 90.31 277 PHE A CA 1
ATOM 2224 C C . PHE A 1 277 ? 18.343 7.306 14.296 1.00 90.31 277 PHE A C 1
ATOM 2226 O O . PHE A 1 277 ? 18.609 8.152 15.152 1.00 90.31 277 PHE A O 1
ATOM 2233 N N . GLN A 1 278 ? 18.866 6.082 14.291 1.00 88.56 278 GLN A N 1
ATOM 2234 C CA . GLN A 1 278 ? 19.840 5.618 15.278 1.00 88.56 278 GLN A CA 1
ATOM 2235 C C . GLN A 1 278 ? 21.035 4.942 14.589 1.00 88.56 278 GLN A C 1
ATOM 2237 O O . GLN A 1 278 ? 20.843 4.257 13.578 1.00 88.56 278 GLN A O 1
ATOM 2242 N N . PRO A 1 279 ? 22.258 5.087 15.134 1.00 83.75 279 PRO A N 1
ATOM 2243 C CA . PRO A 1 279 ? 23.417 4.345 14.660 1.00 83.75 279 PRO A CA 1
ATOM 2244 C C . PRO A 1 279 ? 23.201 2.834 14.753 1.00 83.75 279 PRO A C 1
ATOM 2246 O O . PRO A 1 279 ? 22.548 2.331 15.673 1.00 83.75 279 PRO A O 1
ATOM 2249 N N . ARG A 1 280 ? 23.811 2.083 13.833 1.00 74.69 280 ARG A N 1
ATOM 2250 C CA . ARG A 1 280 ? 23.907 0.627 13.975 1.00 74.69 280 ARG A CA 1
ATOM 2251 C C . ARG A 1 280 ? 24.890 0.303 15.101 1.00 74.69 280 ARG A C 1
ATOM 2253 O O . ARG A 1 280 ? 26.089 0.496 14.949 1.00 74.69 280 ARG A O 1
ATOM 2260 N N . LEU A 1 281 ? 24.393 -0.197 16.231 1.00 62.38 281 LEU A N 1
ATOM 2261 C CA . LEU A 1 281 ? 25.255 -0.768 17.267 1.00 62.38 281 LEU A CA 1
ATOM 2262 C C . LEU A 1 281 ? 25.827 -2.093 16.746 1.00 62.38 281 LEU A C 1
ATOM 2264 O O . LEU A 1 281 ? 25.053 -2.998 16.424 1.00 62.38 281 LEU A O 1
ATOM 2268 N N . SER A 1 282 ? 27.157 -2.211 16.671 1.00 43.34 282 SER A N 1
ATOM 2269 C CA . SER A 1 282 ? 27.837 -3.470 16.341 1.00 43.34 282 SER A CA 1
ATOM 2270 C C . SER A 1 282 ? 27.440 -4.550 17.340 1.00 43.34 282 SER A C 1
ATOM 2272 O O . SER A 1 282 ? 27.950 -4.608 18.458 1.00 43.34 282 SER A O 1
ATOM 2274 N N . LYS A 1 283 ? 26.524 -5.424 16.935 1.00 46.53 283 LYS A N 1
ATOM 2275 C CA . LYS A 1 283 ? 26.259 -6.685 17.618 1.00 46.53 283 LYS A CA 1
ATOM 2276 C C . LYS A 1 283 ? 26.916 -7.786 16.803 1.00 46.53 283 LYS A C 1
ATOM 2278 O O . LYS A 1 283 ? 26.500 -8.065 15.682 1.00 46.53 283 LYS A O 1
ATOM 2283 N N . LYS A 1 284 ? 27.961 -8.391 17.374 1.00 32.78 284 LYS A N 1
ATOM 2284 C CA . LYS A 1 284 ? 28.471 -9.689 16.925 1.00 32.78 284 LYS A CA 1
ATOM 2285 C C . LYS A 1 284 ? 27.299 -10.673 16.927 1.00 32.78 284 LYS A C 1
ATOM 2287 O O . LYS A 1 284 ? 26.753 -10.944 17.990 1.00 32.78 284 LYS A O 1
ATOM 2292 N N . GLY A 1 285 ? 26.963 -11.187 15.749 1.00 31.97 285 GLY A N 1
ATOM 2293 C CA . GLY A 1 285 ? 26.127 -12.369 15.571 1.00 31.97 285 GLY A CA 1
ATOM 2294 C C . GLY A 1 285 ? 24.632 -12.143 15.785 1.00 31.97 285 GLY A C 1
ATOM 2295 O O . GLY A 1 285 ? 24.171 -12.084 16.917 1.00 31.97 285 GLY A O 1
ATOM 2296 N N . GLN A 1 286 ? 23.906 -12.124 14.664 1.00 33.66 286 GLN A N 1
ATOM 2297 C CA . GLN A 1 286 ? 22.511 -12.549 14.439 1.00 33.66 286 GLN A CA 1
ATOM 2298 C C . GLN A 1 286 ? 21.726 -11.484 13.665 1.00 33.66 286 GLN A C 1
ATOM 2300 O O . GLN A 1 286 ? 21.064 -10.612 14.222 1.00 33.66 286 GLN A O 1
ATOM 2305 N N . SER A 1 287 ? 21.827 -11.583 12.338 1.00 37.84 287 SER A N 1
ATOM 2306 C CA . SER A 1 287 ? 20.791 -11.103 11.426 1.00 37.84 287 SER A CA 1
ATOM 2307 C C . SER A 1 287 ? 19.551 -12.007 11.593 1.00 37.84 287 SER A C 1
ATOM 2309 O O . SER A 1 287 ? 19.716 -13.204 11.839 1.00 37.84 287 SER A O 1
ATOM 2311 N N . PRO A 1 288 ? 18.315 -11.479 11.485 1.00 41.00 288 PRO A N 1
ATOM 2312 C CA . PRO A 1 288 ? 17.087 -12.271 11.632 1.00 41.00 288 PRO A CA 1
ATOM 2313 C C . PRO A 1 288 ? 16.962 -13.424 10.618 1.00 41.00 288 PRO A C 1
ATOM 2315 O O . PRO A 1 288 ? 16.213 -14.369 10.842 1.00 41.00 288 PRO A O 1
ATOM 2318 N N . THR A 1 289 ? 17.722 -13.373 9.528 1.00 37.69 289 THR A N 1
ATOM 2319 C CA . THR A 1 289 ? 18.110 -14.527 8.711 1.00 37.69 289 THR A CA 1
ATOM 2320 C C . THR A 1 289 ? 19.601 -14.741 8.939 1.00 37.69 289 THR A C 1
ATOM 2322 O O . THR A 1 289 ? 20.353 -13.781 8.802 1.00 37.69 289 THR A O 1
ATOM 2325 N N . GLY A 1 290 ? 20.047 -15.951 9.288 1.00 30.86 290 GLY A N 1
ATOM 2326 C CA . GLY A 1 290 ? 21.448 -16.297 9.596 1.00 30.86 290 GLY A CA 1
ATOM 2327 C C . GLY A 1 290 ? 22.484 -16.075 8.476 1.00 30.86 290 GLY A C 1
ATOM 2328 O O . GLY A 1 290 ? 23.548 -16.679 8.505 1.00 30.86 290 GLY A O 1
ATOM 2329 N N . GLU A 1 291 ? 22.203 -15.214 7.504 1.00 31.69 291 GLU A N 1
ATOM 2330 C CA . GLU A 1 291 ? 23.119 -14.764 6.468 1.00 31.69 291 GLU A CA 1
ATOM 2331 C C . GLU A 1 291 ? 23.914 -13.545 6.955 1.00 31.69 291 GLU A C 1
ATOM 2333 O O . GLU A 1 291 ? 23.364 -12.546 7.433 1.00 31.69 291 GLU A O 1
ATOM 2338 N N . HIS A 1 292 ? 25.238 -13.654 6.841 1.00 26.52 292 HIS A N 1
ATOM 2339 C CA . HIS A 1 292 ? 26.198 -12.583 7.078 1.00 26.52 292 HIS A CA 1
ATOM 2340 C C . HIS A 1 292 ? 25.845 -11.357 6.217 1.00 26.52 292 HIS A C 1
ATOM 2342 O O . HIS A 1 292 ? 26.037 -11.344 5.004 1.00 26.52 292 HIS A O 1
ATOM 2348 N N . LEU A 1 293 ? 25.356 -10.293 6.854 1.00 30.78 293 LEU A N 1
ATOM 2349 C CA . LEU A 1 293 ? 25.431 -8.939 6.309 1.00 30.78 293 LEU A CA 1
ATOM 2350 C C . LEU A 1 293 ? 26.865 -8.431 6.514 1.00 30.78 293 LEU A C 1
ATOM 2352 O O . LEU A 1 293 ? 27.109 -7.591 7.378 1.00 30.78 293 LEU A O 1
ATOM 2356 N N . GLU A 1 294 ? 27.818 -8.959 5.749 1.00 24.91 294 GLU A N 1
ATOM 2357 C CA . GLU A 1 294 ? 29.121 -8.308 5.609 1.00 24.91 294 GLU A CA 1
ATOM 2358 C C . GLU A 1 294 ? 29.013 -7.124 4.647 1.00 24.91 294 GLU A C 1
ATOM 2360 O O . GLU A 1 294 ? 28.452 -7.215 3.552 1.00 24.91 294 GLU A O 1
ATOM 2365 N N . GLN A 1 295 ? 29.540 -5.981 5.083 1.00 30.28 295 GLN A N 1
ATOM 2366 C CA . GLN A 1 295 ? 29.947 -4.912 4.179 1.00 30.28 295 GLN A CA 1
ATOM 2367 C C . GLN A 1 295 ? 31.302 -5.297 3.559 1.00 30.28 295 GLN A C 1
ATOM 2369 O O . GLN A 1 295 ? 32.140 -5.844 4.275 1.00 30.28 295 GLN A O 1
ATOM 2374 N N . PRO A 1 296 ? 31.569 -4.970 2.280 1.00 22.75 296 PRO A N 1
ATOM 2375 C CA . PRO A 1 296 ? 32.923 -5.016 1.747 1.00 22.75 296 PRO A CA 1
ATOM 2376 C C . PRO A 1 296 ? 33.811 -4.042 2.529 1.00 22.75 296 PRO A C 1
ATOM 2378 O O . PRO A 1 296 ? 33.427 -2.897 2.776 1.00 22.75 296 PRO A O 1
ATOM 2381 N N . SER A 1 297 ? 34.978 -4.547 2.912 1.00 24.31 297 SER A N 1
ATOM 2382 C CA . SER A 1 297 ? 36.062 -3.906 3.651 1.00 24.31 297 SER A CA 1
ATOM 2383 C C . SER A 1 297 ? 36.431 -2.507 3.157 1.00 24.31 297 SER A C 1
ATOM 2385 O O . SER A 1 297 ? 36.636 -2.298 1.961 1.00 24.31 297 SER A O 1
ATOM 2387 N N . GLY A 1 298 ? 36.645 -1.593 4.103 1.00 23.08 298 GLY A N 1
ATOM 2388 C CA . GLY A 1 298 ? 37.404 -0.373 3.863 1.00 23.08 298 GLY A CA 1
ATOM 2389 C C . GLY A 1 298 ? 36.998 0.769 4.781 1.00 23.08 298 GLY A C 1
ATOM 2390 O O . GLY A 1 298 ? 36.146 1.564 4.396 1.00 23.08 298 GLY A O 1
ATOM 2391 N N . TRP A 1 299 ? 37.673 0.856 5.930 1.00 22.23 299 TRP A N 1
ATOM 2392 C CA . TRP A 1 299 ? 38.253 2.049 6.576 1.00 22.23 299 TRP A CA 1
ATOM 2393 C C . TRP A 1 299 ? 38.257 1.854 8.101 1.00 22.23 299 TRP A C 1
ATOM 2395 O O . TRP A 1 299 ? 37.216 1.702 8.738 1.00 22.23 299 TRP A O 1
ATOM 2405 N N . ASP A 1 300 ? 39.469 1.808 8.649 1.00 19.91 300 ASP A N 1
ATOM 2406 C CA . ASP A 1 300 ? 39.793 1.553 10.049 1.00 19.91 300 ASP A CA 1
ATOM 2407 C C . ASP A 1 300 ? 39.642 2.785 10.965 1.00 19.91 300 ASP A C 1
ATOM 2409 O O . ASP A 1 300 ? 39.898 3.916 10.557 1.00 19.91 300 ASP A O 1
ATOM 2413 N N . SER A 1 301 ? 39.407 2.471 12.252 1.00 20.52 301 SER A N 1
ATOM 2414 C CA . SER A 1 301 ? 39.743 3.218 13.493 1.00 20.52 301 SER A CA 1
ATOM 2415 C C . SER A 1 301 ? 38.777 4.287 14.055 1.00 20.52 301 SER A C 1
ATOM 2417 O O . SER A 1 301 ? 38.092 4.968 13.301 1.00 20.52 301 SER A O 1
ATOM 2419 N N . PRO A 1 302 ? 38.809 4.578 15.384 1.00 23.94 302 PRO A N 1
ATOM 2420 C CA . PRO A 1 302 ? 39.022 3.705 16.550 1.00 23.94 302 PRO A CA 1
ATOM 2421 C C . PRO A 1 302 ? 37.932 3.861 17.650 1.00 23.94 302 PRO A C 1
ATOM 2423 O O . PRO A 1 302 ? 37.092 4.758 17.637 1.00 23.94 302 PRO A O 1
ATOM 2426 N N . ARG A 1 303 ? 37.954 2.944 18.630 1.00 21.62 303 ARG A N 1
ATOM 2427 C CA . ARG A 1 303 ? 37.049 2.856 19.796 1.00 21.62 303 ARG A CA 1
ATOM 2428 C C . ARG A 1 303 ? 37.301 3.953 20.834 1.00 21.62 303 ARG A C 1
ATOM 2430 O O . ARG A 1 303 ? 38.451 4.167 21.195 1.00 21.62 303 ARG A O 1
ATOM 2437 N N . LEU A 1 304 ? 36.231 4.452 21.463 1.00 20.73 304 LEU A N 1
ATOM 2438 C CA . LEU A 1 304 ? 36.248 4.961 22.843 1.00 20.73 304 LEU A CA 1
ATOM 2439 C C . LEU A 1 304 ? 34.975 4.529 23.599 1.00 20.73 304 LEU A C 1
ATOM 2441 O O . LEU A 1 304 ? 33.867 4.561 23.068 1.00 20.73 304 LEU A O 1
ATOM 2445 N N . THR A 1 305 ? 35.170 4.081 24.838 1.00 20.17 305 THR A N 1
ATOM 2446 C CA . THR A 1 305 ? 34.179 3.550 25.795 1.00 20.17 305 THR A CA 1
ATOM 2447 C C . THR A 1 305 ? 34.063 4.441 27.039 1.00 20.17 305 THR A C 1
ATOM 2449 O O . THR A 1 305 ? 35.039 5.099 27.381 1.00 20.17 305 THR A O 1
ATOM 2452 N N . MET A 1 306 ? 32.942 4.281 27.776 1.00 19.72 306 MET A N 1
ATOM 2453 C CA . MET A 1 306 ? 32.595 4.766 29.144 1.00 19.72 306 MET A CA 1
ATOM 2454 C C . MET A 1 306 ? 31.911 6.157 29.194 1.00 19.72 306 MET A C 1
ATOM 2456 O O . MET A 1 306 ? 32.257 7.023 28.410 1.00 19.72 306 MET A O 1
ATOM 2460 N N . LYS A 1 307 ? 30.926 6.465 30.063 1.00 20.56 307 LYS A N 1
ATOM 2461 C CA . LYS A 1 307 ? 30.467 5.854 31.332 1.00 20.56 307 LYS A CA 1
ATOM 2462 C C . LYS A 1 307 ? 29.019 6.283 31.673 1.00 20.56 307 LYS A C 1
ATOM 2464 O O . LYS A 1 307 ? 28.548 7.318 31.217 1.00 20.56 307 LYS A O 1
ATOM 2469 N N . GLN A 1 308 ? 28.347 5.466 32.486 1.00 22.17 308 GLN A N 1
ATOM 2470 C CA . GLN A 1 308 ? 27.030 5.697 33.099 1.00 22.17 308 GLN A CA 1
ATOM 2471 C C . GLN A 1 308 ? 27.045 6.856 34.110 1.00 22.17 308 GLN A C 1
ATOM 2473 O O . GLN A 1 308 ? 28.071 7.082 34.742 1.00 22.17 308 GLN A O 1
ATOM 2478 N N . ASN A 1 309 ? 25.881 7.475 34.348 1.00 20.56 309 ASN A N 1
ATOM 2479 C CA . ASN A 1 309 ? 25.507 7.970 35.676 1.00 20.56 309 ASN A CA 1
ATOM 2480 C C . ASN A 1 309 ? 23.984 7.919 35.897 1.00 20.56 309 ASN A C 1
ATOM 2482 O O . ASN A 1 309 ? 23.179 8.149 34.996 1.00 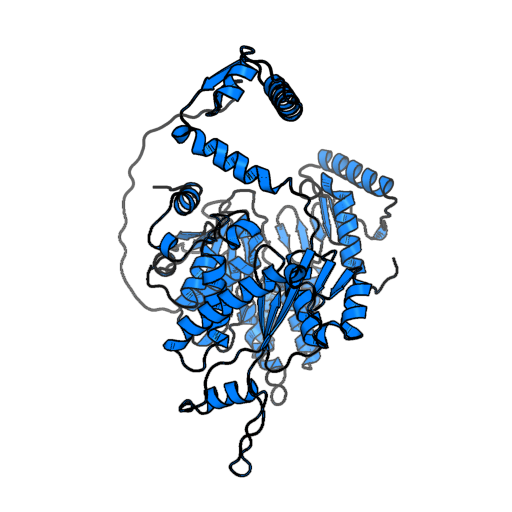20.56 309 ASN A O 1
ATOM 2486 N N . THR A 1 310 ? 23.622 7.538 37.117 1.00 21.00 310 THR A N 1
ATOM 2487 C CA . THR A 1 310 ? 22.305 7.163 37.645 1.00 21.00 310 THR A CA 1
ATOM 2488 C C . THR A 1 310 ? 21.590 8.312 38.377 1.00 21.00 310 THR A C 1
ATOM 2490 O O . THR A 1 310 ? 22.194 8.875 39.275 1.00 21.00 310 THR A O 1
ATOM 2493 N N . ARG A 1 311 ? 20.292 8.517 38.046 1.00 21.50 311 ARG A N 1
ATOM 2494 C CA . ARG A 1 311 ? 19.072 8.726 38.899 1.00 21.50 311 ARG A CA 1
ATOM 2495 C C . ARG A 1 311 ? 19.008 9.884 39.943 1.00 21.50 311 ARG A C 1
ATOM 2497 O O . ARG A 1 311 ? 20.044 10.266 40.464 1.00 21.50 311 ARG A O 1
ATOM 2504 N N . PRO A 1 312 ? 17.802 10.445 40.263 1.00 25.11 312 PRO A N 1
ATOM 2505 C CA . PRO A 1 312 ? 16.724 9.746 40.999 1.00 25.11 312 PRO A CA 1
ATOM 2506 C C . PRO A 1 312 ? 15.248 9.898 40.533 1.00 25.11 312 PRO A C 1
ATOM 2508 O O . PRO A 1 312 ? 14.860 10.795 39.797 1.00 25.11 312 PRO A O 1
ATOM 2511 N N . SER A 1 313 ? 14.492 8.902 41.015 1.00 20.53 313 SER A N 1
ATOM 2512 C CA . SER A 1 313 ? 13.050 8.589 41.203 1.00 20.53 313 SER A CA 1
ATOM 2513 C C . SER A 1 313 ? 12.022 9.738 41.359 1.00 20.53 313 SER A C 1
ATOM 2515 O O . SER A 1 313 ? 12.292 10.664 42.110 1.00 20.53 313 SER A O 1
ATOM 2517 N N . CYS A 1 314 ? 10.882 9.729 40.630 1.00 22.05 314 CYS A N 1
ATOM 2518 C CA . CYS A 1 314 ? 9.498 9.221 40.944 1.00 22.05 314 CYS A CA 1
ATOM 2519 C C . CYS A 1 314 ? 8.532 10.348 41.420 1.00 22.05 314 CYS A C 1
ATOM 2521 O O . CYS A 1 314 ? 9.054 11.324 41.949 1.00 22.05 314 CYS A O 1
ATOM 2523 N N . PRO A 1 315 ? 7.178 10.282 41.253 1.00 30.08 315 PRO A N 1
ATOM 2524 C CA . PRO A 1 315 ? 6.344 9.072 41.320 1.00 30.08 315 PRO A CA 1
ATOM 2525 C C . PRO A 1 315 ? 5.228 8.869 40.269 1.00 30.08 315 PRO A C 1
ATOM 2527 O O . PRO A 1 315 ? 4.789 9.771 39.557 1.00 30.08 315 PRO A O 1
ATOM 2530 N N . ASP A 1 316 ? 4.793 7.607 40.251 1.00 23.41 316 ASP A N 1
ATOM 2531 C CA . ASP A 1 316 ? 3.587 7.037 39.652 1.00 23.41 316 ASP A CA 1
ATOM 2532 C C . ASP A 1 316 ? 2.288 7.755 40.043 1.00 23.41 316 ASP A C 1
ATOM 2534 O O . ASP A 1 316 ? 2.098 8.133 41.197 1.00 23.41 316 ASP A O 1
ATOM 2538 N N . TRP A 1 317 ? 1.333 7.766 39.109 1.00 25.58 317 TRP A N 1
ATOM 2539 C CA . TRP A 1 317 ? -0.095 7.741 39.424 1.00 25.58 317 TRP A CA 1
ATOM 2540 C C . TRP A 1 317 ? -0.773 6.675 38.563 1.00 25.58 317 TRP A C 1
ATOM 2542 O O . TRP A 1 317 ? -0.903 6.816 37.346 1.00 25.58 317 TRP A O 1
ATOM 2552 N N . THR A 1 318 ? -1.215 5.600 39.210 1.00 26.56 318 THR A N 1
ATOM 2553 C CA . THR A 1 318 ? -2.227 4.682 38.687 1.00 26.56 318 THR A CA 1
ATOM 2554 C C . THR A 1 318 ? -3.478 4.786 39.564 1.00 26.56 318 THR A C 1
ATOM 2556 O O . THR A 1 318 ? -3.375 4.770 40.787 1.00 26.56 318 THR A O 1
ATOM 2559 N N . SER A 1 319 ? -4.643 4.831 38.901 1.00 25.84 319 SER A N 1
ATOM 2560 C CA . SER A 1 319 ? -6.028 4.660 39.402 1.00 25.84 319 SER A CA 1
ATOM 2561 C C . SER A 1 319 ? -6.912 5.924 39.551 1.00 25.84 319 SER A C 1
ATOM 2563 O O . SER A 1 319 ? -6.399 7.030 39.708 1.00 25.84 319 SER A O 1
ATOM 2565 N N . PRO A 1 320 ? -8.250 5.782 39.374 1.00 38.12 320 PRO A N 1
ATOM 2566 C CA . PRO A 1 320 ? -9.122 6.802 38.787 1.00 38.12 320 PRO A CA 1
ATOM 2567 C C . PRO A 1 320 ? -9.885 7.631 39.831 1.00 38.12 320 PRO A C 1
ATOM 2569 O O . PRO A 1 320 ? -10.697 7.094 40.581 1.00 38.12 320 PRO A O 1
ATOM 2572 N N . CYS A 1 321 ? -9.708 8.954 39.812 1.00 26.17 321 CYS A N 1
ATOM 2573 C CA . CYS A 1 321 ? -10.528 9.886 40.591 1.00 26.17 321 CYS A CA 1
ATOM 2574 C C . CYS A 1 321 ? -11.506 10.639 39.682 1.00 26.17 321 CYS A C 1
ATOM 2576 O O . CYS A 1 321 ? -11.107 11.321 38.738 1.00 26.17 321 CYS A O 1
ATOM 2578 N N . ALA A 1 322 ? -12.798 10.528 39.993 1.00 31.73 322 ALA A N 1
ATOM 2579 C CA . ALA A 1 322 ? -13.846 11.385 39.463 1.00 31.73 322 ALA A CA 1
ATOM 2580 C C . ALA A 1 322 ? -13.622 12.821 39.963 1.00 31.73 322 ALA A C 1
ATOM 2582 O O . ALA A 1 322 ? -13.839 13.114 41.137 1.00 31.73 322 ALA A O 1
ATOM 2583 N N . ILE A 1 323 ? -13.180 13.720 39.083 1.00 30.36 323 ILE A N 1
ATOM 2584 C CA . ILE A 1 323 ? -13.079 15.146 39.399 1.00 30.36 323 ILE A CA 1
ATOM 2585 C C . ILE A 1 323 ? -14.406 15.806 39.004 1.00 30.36 323 ILE A C 1
ATOM 2587 O O . ILE A 1 323 ? -14.724 15.924 37.821 1.00 30.36 323 ILE A O 1
ATOM 2591 N N . ARG A 1 324 ? -15.191 16.233 40.002 1.00 40.50 324 ARG A N 1
ATOM 2592 C CA . ARG A 1 324 ? -16.253 17.240 39.834 1.00 40.50 324 ARG A CA 1
ATOM 2593 C C . ARG A 1 324 ? -15.572 18.562 39.465 1.00 40.50 324 ARG A C 1
ATOM 2595 O O . ARG A 1 324 ? -15.033 19.230 40.338 1.00 40.50 324 ARG A O 1
ATOM 2602 N N . LEU A 1 325 ? -15.547 18.913 38.182 1.00 37.38 325 LEU A N 1
ATOM 2603 C CA . LEU A 1 325 ? -15.037 20.206 37.719 1.00 37.38 325 LEU A CA 1
ATOM 2604 C C . LEU A 1 325 ? -16.208 21.179 37.532 1.00 37.38 325 LEU A C 1
ATOM 2606 O O . LEU A 1 325 ? -17.040 20.983 36.644 1.00 37.38 325 LEU A O 1
ATOM 2610 N N . GLN A 1 326 ? -16.253 22.242 38.339 1.00 51.31 326 GLN A N 1
ATOM 2611 C CA . GLN A 1 326 ? -16.962 23.470 37.967 1.00 51.31 326 GLN A CA 1
ATOM 2612 C C . GLN A 1 326 ? -16.363 23.966 36.653 1.00 51.31 326 GLN A C 1
ATOM 2614 O O . GLN A 1 326 ? -15.151 24.158 36.565 1.00 51.31 326 GLN A O 1
ATOM 2619 N N . THR A 1 327 ? -17.184 24.111 35.614 1.00 67.00 327 THR A N 1
ATOM 2620 C CA . THR A 1 327 ? -16.681 24.467 34.280 1.00 67.00 327 THR A CA 1
ATOM 2621 C C . THR A 1 327 ? -16.906 25.962 34.026 1.00 67.00 327 THR A C 1
ATOM 2623 O O . THR A 1 327 ? -18.049 26.350 33.770 1.00 67.00 327 THR A O 1
ATOM 2626 N N . PRO A 1 328 ? -15.868 26.819 34.098 1.00 72.19 328 PRO A N 1
ATOM 2627 C CA . PRO A 1 328 ? -15.991 28.219 33.706 1.00 72.19 328 PRO A CA 1
ATOM 2628 C C . PRO A 1 328 ? -16.078 28.336 32.177 1.00 72.19 328 PRO A C 1
ATOM 2630 O O . PRO A 1 328 ? -15.274 27.767 31.437 1.00 72.19 328 PRO A O 1
ATOM 2633 N N . ILE A 1 329 ? -17.085 29.062 31.700 1.00 79.12 329 ILE A N 1
ATOM 2634 C CA . ILE A 1 329 ? -17.398 29.285 30.287 1.00 79.12 329 ILE A CA 1
ATOM 2635 C C . ILE A 1 329 ? -17.096 30.743 29.961 1.00 79.12 329 ILE A C 1
ATOM 2637 O O . ILE A 1 329 ? -17.579 31.652 30.628 1.00 79.12 329 ILE A O 1
ATOM 2641 N N . TYR A 1 330 ? -16.344 30.983 28.896 1.00 81.25 330 TYR A N 1
ATOM 2642 C CA . TYR A 1 330 ? -15.953 32.333 28.503 1.00 81.25 330 TYR A CA 1
ATOM 2643 C C . TYR A 1 330 ? -16.600 32.730 27.174 1.00 81.25 330 TYR A C 1
ATOM 2645 O O . TYR A 1 330 ? -16.702 31.918 26.255 1.00 81.25 330 TYR A O 1
ATOM 2653 N N . SER A 1 331 ? -17.055 33.980 27.071 1.00 79.56 331 SER A N 1
ATOM 2654 C CA . SER A 1 331 ? -17.628 34.548 25.844 1.00 79.56 331 SER A CA 1
ATOM 2655 C C . SER A 1 331 ? -17.212 36.009 25.696 1.00 79.56 331 SER A C 1
ATOM 2657 O O . SER A 1 331 ? -17.243 36.775 26.656 1.00 79.56 331 SER A O 1
ATOM 2659 N N . ASP A 1 332 ? -16.850 36.432 24.487 1.00 79.69 332 ASP A N 1
ATOM 2660 C CA . ASP A 1 332 ? -16.568 37.842 24.183 1.00 79.69 332 ASP A CA 1
ATOM 2661 C C . ASP A 1 332 ? -17.836 38.664 23.910 1.00 79.69 332 ASP A C 1
ATOM 2663 O O . ASP A 1 332 ? -17.841 39.893 24.032 1.00 79.69 332 ASP A O 1
ATOM 2667 N N . SER A 1 333 ? -18.941 37.991 23.580 1.00 80.81 333 SER A N 1
ATOM 2668 C CA . SER A 1 333 ? -20.230 38.633 23.356 1.00 80.81 333 SER A CA 1
ATOM 2669 C C . SER A 1 333 ? -20.960 38.874 24.672 1.00 80.81 333 SER A C 1
ATOM 2671 O O . SER A 1 333 ? -21.540 37.962 25.266 1.00 80.81 333 SER A O 1
ATOM 2673 N N . GLN A 1 334 ? -20.991 40.137 25.102 1.00 78.31 334 GLN A N 1
ATOM 2674 C CA . GLN A 1 334 ? -21.739 40.570 26.287 1.00 78.31 334 GLN A CA 1
ATOM 2675 C C . GLN A 1 334 ? -23.237 40.265 26.177 1.00 78.31 334 GLN A C 1
ATOM 2677 O O . GLN A 1 334 ? -23.872 39.946 27.178 1.00 78.31 334 GLN A O 1
ATOM 2682 N N . LEU A 1 335 ? -23.788 40.326 24.961 1.00 81.06 335 LEU A N 1
ATOM 2683 C CA . LEU A 1 335 ? -25.186 39.998 24.695 1.00 81.06 335 LEU A CA 1
ATOM 2684 C C . LEU A 1 335 ? -25.485 38.535 25.062 1.00 81.06 335 LEU A C 1
ATOM 2686 O O . LEU A 1 335 ? -26.462 38.251 25.748 1.00 81.06 335 LEU A O 1
ATOM 2690 N N . VAL A 1 336 ? -24.618 37.608 24.645 1.00 80.69 336 VAL A N 1
ATOM 2691 C CA . VAL A 1 336 ? -24.790 36.171 24.907 1.00 80.69 336 VAL A CA 1
ATOM 2692 C C . VAL A 1 336 ? -24.633 35.864 26.395 1.00 80.69 336 VAL A C 1
ATOM 2694 O O . VAL A 1 336 ? -25.462 35.144 26.946 1.00 80.69 336 VAL A O 1
ATOM 2697 N N . VAL A 1 337 ? -23.631 36.455 27.056 1.00 82.38 337 VAL A N 1
ATOM 2698 C CA . VAL A 1 337 ? -23.407 36.288 28.503 1.00 82.38 337 VAL A CA 1
ATOM 2699 C C . VAL A 1 337 ? -24.648 36.717 29.293 1.00 82.38 337 VAL A C 1
ATOM 2701 O O . VAL A 1 337 ? -25.180 35.927 30.071 1.00 82.38 337 VAL A O 1
ATOM 2704 N N . ARG A 1 338 ? -25.187 37.910 29.007 1.00 82.25 338 ARG A N 1
ATOM 2705 C CA . ARG A 1 338 ? -26.372 38.445 29.698 1.00 82.25 338 ARG A CA 1
ATOM 2706 C C . ARG A 1 338 ? -27.659 37.673 29.401 1.00 82.25 338 ARG A C 1
ATOM 2708 O O . ARG A 1 338 ? -28.499 37.524 30.284 1.00 82.25 338 ARG A O 1
ATOM 2715 N N . HIS A 1 339 ? -27.823 37.117 28.198 1.00 81.19 339 HIS 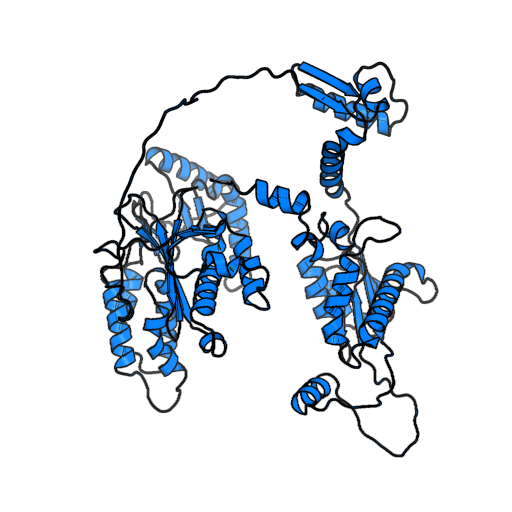A N 1
ATOM 2716 C CA . HIS A 1 339 ? -28.958 36.230 27.905 1.00 81.19 339 HIS A CA 1
ATOM 2717 C C . HIS A 1 339 ? -28.882 34.888 28.654 1.00 81.19 339 HIS A C 1
ATOM 2719 O O . HIS A 1 339 ? -29.912 34.337 29.062 1.00 81.19 339 HIS A O 1
ATOM 2725 N N . VAL A 1 340 ? -27.674 34.341 28.834 1.00 83.19 340 VAL A N 1
ATOM 2726 C CA . VAL A 1 340 ? -27.453 33.085 29.571 1.00 83.19 340 VAL A CA 1
ATOM 2727 C C . VAL A 1 340 ? -27.635 33.294 31.077 1.00 83.19 340 VAL A C 1
ATOM 2729 O O . VAL A 1 340 ? -28.286 32.468 31.713 1.00 83.19 340 VAL A O 1
ATOM 2732 N N . GLN A 1 341 ? -27.181 34.432 31.615 1.00 83.38 341 GLN A N 1
ATOM 2733 C CA . GLN A 1 341 ? -27.420 34.869 33.002 1.00 83.38 341 GLN A CA 1
ATOM 2734 C C . GLN A 1 341 ? -28.882 35.274 33.279 1.00 83.38 341 GLN A C 1
ATOM 2736 O O . GLN A 1 341 ? -29.236 35.540 34.421 1.00 83.38 341 GLN A O 1
ATOM 2741 N N . LYS A 1 342 ? -29.748 35.260 32.251 1.00 82.50 342 LYS A N 1
ATOM 2742 C CA . LYS A 1 342 ? -31.170 35.660 32.291 1.00 82.50 342 LYS A CA 1
ATOM 2743 C C . LYS A 1 342 ? -31.414 37.141 32.606 1.00 82.50 342 LYS A C 1
ATOM 2745 O O . LYS A 1 342 ? -32.539 37.511 32.912 1.00 82.50 342 LYS A O 1
ATOM 2750 N N . GLU A 1 343 ? -30.403 37.988 32.465 1.00 79.88 343 GLU A N 1
ATOM 2751 C CA . GLU A 1 343 ? -30.558 39.437 32.618 1.00 79.88 343 GLU A CA 1
ATOM 2752 C C . GLU A 1 343 ? -31.251 40.056 31.395 1.00 79.88 343 GLU A C 1
ATOM 2754 O O . GLU A 1 343 ? -31.915 41.082 31.511 1.00 79.88 343 GLU A O 1
ATOM 2759 N N . TYR A 1 344 ? -31.079 39.460 30.204 1.00 78.81 344 TYR A N 1
ATOM 2760 C CA . TYR A 1 344 ? -31.611 39.964 28.930 1.00 78.81 344 TYR A CA 1
ATOM 2761 C C . TYR A 1 344 ? -32.564 38.953 28.267 1.00 78.81 344 TYR A C 1
ATOM 2763 O O . TYR A 1 344 ? -32.281 37.752 28.221 1.00 78.81 344 TYR A O 1
ATOM 2771 N N . GLU A 1 345 ? -33.628 39.438 27.620 1.00 78.00 345 GLU A N 1
ATOM 2772 C CA . GLU A 1 345 ? -34.583 38.617 26.857 1.00 78.00 345 GLU A CA 1
ATOM 2773 C C . GLU A 1 345 ? -34.311 38.633 25.346 1.00 78.00 345 GLU A C 1
ATOM 2775 O O . GLU A 1 345 ? -34.104 39.684 24.737 1.00 78.00 345 GLU A O 1
ATOM 2780 N N . ALA A 1 346 ? -34.319 37.455 24.715 1.00 79.88 346 ALA A N 1
ATOM 2781 C CA . ALA A 1 346 ? -34.119 37.323 23.274 1.00 79.88 346 ALA A CA 1
ATOM 2782 C C . ALA A 1 346 ? -35.438 37.569 22.520 1.00 79.88 346 ALA A C 1
ATOM 2784 O O . ALA A 1 346 ? -36.283 36.681 22.451 1.00 79.88 346 ALA A O 1
ATOM 2785 N N . LYS A 1 347 ? -35.599 38.766 21.939 1.00 75.31 347 LYS A N 1
ATOM 2786 C CA . LYS A 1 347 ? -36.816 39.158 21.198 1.00 75.31 347 LYS A CA 1
ATOM 2787 C C . LYS A 1 347 ? -36.877 38.621 19.762 1.00 75.31 347 LYS A C 1
ATOM 2789 O O . LYS A 1 347 ? -37.959 38.361 19.251 1.00 75.31 347 LYS A O 1
ATOM 2794 N N . ASP A 1 348 ? -35.729 38.458 19.105 1.00 77.06 348 ASP A N 1
ATOM 2795 C CA . ASP A 1 348 ? -35.661 37.986 17.718 1.00 77.06 348 ASP A CA 1
ATOM 2796 C C . ASP A 1 348 ? -35.744 36.452 17.618 1.00 77.06 348 ASP A C 1
ATOM 2798 O O . ASP A 1 348 ? -35.105 35.728 18.387 1.00 77.06 348 ASP A O 1
ATOM 2802 N N . SER A 1 349 ? -36.482 35.948 16.622 1.00 71.81 349 SER A N 1
ATOM 2803 C CA . SER A 1 349 ? -36.734 34.510 16.423 1.00 71.81 349 SER A CA 1
ATOM 2804 C C . SER A 1 349 ? -35.458 33.671 16.241 1.00 71.81 349 SER A C 1
ATOM 2806 O O . SER A 1 349 ? -35.379 32.529 16.709 1.00 71.81 349 SER A O 1
ATOM 2808 N N . ARG A 1 350 ? -34.417 34.227 15.607 1.00 68.50 350 ARG A N 1
ATOM 2809 C CA . ARG A 1 350 ? -33.128 33.554 15.409 1.00 68.50 350 ARG A CA 1
ATOM 2810 C C . ARG A 1 350 ? -32.329 33.526 16.707 1.00 68.50 350 ARG A C 1
ATOM 2812 O O . ARG A 1 350 ? -31.737 32.495 17.031 1.00 68.50 350 ARG A O 1
ATOM 2819 N N . MET A 1 351 ? -32.341 34.625 17.459 1.00 77.50 351 MET A N 1
ATOM 2820 C CA . MET A 1 351 ? -31.658 34.714 18.752 1.00 77.50 351 MET A CA 1
ATOM 2821 C C . MET A 1 351 ? -32.331 33.835 19.815 1.00 77.50 351 MET A C 1
ATOM 2823 O O . MET A 1 351 ? -31.642 33.165 20.581 1.00 77.50 351 MET A O 1
ATOM 2827 N N . ALA A 1 352 ? -33.662 33.742 19.811 1.00 76.06 352 ALA A N 1
ATOM 2828 C CA . ALA A 1 352 ? -34.414 32.849 20.691 1.00 76.06 352 ALA A CA 1
ATOM 2829 C C . ALA A 1 352 ? -34.049 31.373 20.451 1.00 76.06 352 ALA A C 1
ATOM 2831 O O . ALA A 1 352 ? -33.776 30.626 21.393 1.00 76.06 352 ALA A O 1
ATOM 2832 N N . ARG A 1 353 ? -33.945 30.957 19.180 1.00 75.88 353 ARG A N 1
ATOM 2833 C CA . ARG A 1 353 ? -33.474 29.610 18.812 1.00 75.88 353 ARG A CA 1
ATOM 2834 C C . ARG A 1 353 ? -32.029 29.352 19.229 1.00 75.88 353 ARG A C 1
ATOM 2836 O O . ARG A 1 353 ? -31.715 28.253 19.687 1.00 75.88 353 ARG A O 1
ATOM 2843 N N . TYR A 1 354 ? -31.154 30.341 19.056 1.00 74.81 354 TYR A N 1
ATOM 2844 C CA . TYR A 1 354 ? -29.764 30.254 19.498 1.00 74.81 354 TYR A CA 1
ATOM 2845 C C . TYR A 1 354 ? -29.689 30.046 21.017 1.00 74.81 354 TYR A C 1
ATOM 2847 O O . TYR A 1 354 ? -29.064 29.092 21.478 1.00 74.81 354 TYR A O 1
ATOM 2855 N N . LEU A 1 355 ? -30.417 30.859 21.786 1.00 78.81 355 LEU A N 1
ATOM 2856 C CA . LEU A 1 355 ? -30.477 30.771 23.242 1.00 78.81 355 LEU A CA 1
ATOM 2857 C C . LEU A 1 355 ? -31.023 29.420 23.726 1.00 78.81 355 LEU A C 1
ATOM 2859 O O . LEU A 1 355 ? -30.471 28.833 24.656 1.00 78.81 355 LEU A O 1
ATOM 2863 N N . ALA A 1 356 ? -32.066 28.892 23.078 1.00 80.38 356 ALA A N 1
ATOM 2864 C CA . ALA A 1 356 ? -32.615 27.574 23.395 1.00 80.38 356 ALA A CA 1
ATOM 2865 C C . ALA A 1 356 ? -31.575 26.459 23.199 1.00 80.38 356 ALA A C 1
ATOM 2867 O O . ALA A 1 356 ? -31.450 25.565 24.038 1.00 80.38 356 ALA A O 1
ATOM 2868 N N . LYS A 1 357 ? -30.779 26.536 22.123 1.00 78.12 357 LYS A N 1
ATOM 2869 C CA . LYS A 1 357 ? -29.719 25.558 21.865 1.00 78.12 357 LYS A CA 1
ATOM 2870 C C . LYS A 1 357 ? -28.592 25.658 22.888 1.00 78.12 357 LYS A C 1
ATOM 2872 O O . LYS A 1 357 ? -28.157 24.624 23.384 1.00 78.12 357 LYS A O 1
ATOM 2877 N N . VAL A 1 358 ? -28.167 26.873 23.238 1.00 79.38 358 VAL A N 1
ATOM 2878 C CA . VAL A 1 358 ? -27.156 27.103 24.283 1.00 79.38 358 VAL A CA 1
ATOM 2879 C C . VAL A 1 358 ? -27.628 26.525 25.619 1.00 79.38 358 VAL A C 1
ATOM 2881 O O . VAL A 1 358 ? -26.901 25.751 26.232 1.00 79.38 358 VAL A O 1
ATOM 2884 N N . ARG A 1 359 ? -28.873 26.798 26.030 1.00 80.12 359 ARG A N 1
ATOM 2885 C CA . ARG A 1 359 ? -29.450 26.262 27.276 1.00 80.12 359 ARG A CA 1
ATOM 2886 C C . ARG A 1 359 ? -29.530 24.732 27.288 1.00 80.12 359 ARG A C 1
ATOM 2888 O O . ARG A 1 359 ? -29.190 24.126 28.295 1.00 80.12 359 ARG A O 1
ATOM 2895 N N . SER A 1 360 ? -29.918 24.106 26.175 1.00 77.38 360 SER A N 1
ATOM 2896 C CA . SER A 1 360 ? -29.938 22.640 26.047 1.00 77.38 360 SER A CA 1
ATOM 2897 C C . SER A 1 360 ? -28.542 22.020 26.170 1.00 77.38 360 SER A C 1
ATOM 2899 O O . SER A 1 360 ? -28.396 20.960 26.770 1.00 77.38 360 SER A O 1
ATOM 2901 N N . THR A 1 361 ? -27.510 22.677 25.640 1.00 74.38 361 THR A N 1
ATOM 2902 C CA . THR A 1 361 ? -26.125 22.211 25.791 1.00 74.38 361 THR A CA 1
ATOM 2903 C C . THR A 1 361 ? -25.624 22.408 27.225 1.00 74.38 361 THR A C 1
ATOM 2905 O O . THR A 1 361 ? -24.944 21.536 27.754 1.00 74.38 361 THR A O 1
ATOM 2908 N N . LEU A 1 362 ? -26.001 23.508 27.886 1.00 74.00 362 LEU A N 1
ATOM 2909 C CA . LEU A 1 362 ? -25.616 23.788 29.276 1.00 74.00 362 LEU A CA 1
ATOM 2910 C C . LEU A 1 362 ? -26.200 22.788 30.286 1.00 74.00 362 LEU A C 1
ATOM 2912 O O . LEU A 1 362 ? -25.584 22.558 31.319 1.00 74.00 362 LEU A O 1
ATOM 2916 N N . GLN A 1 363 ? -27.326 22.134 29.976 1.00 73.31 363 GLN A N 1
ATOM 2917 C CA . GLN A 1 363 ? -27.890 21.056 30.808 1.00 73.31 363 GLN A CA 1
ATOM 2918 C C . GLN A 1 363 ? -26.971 19.828 30.937 1.00 73.31 363 GLN A C 1
ATOM 2920 O O . GLN A 1 363 ? -27.200 18.989 31.801 1.00 73.31 363 GLN A O 1
ATOM 2925 N N . GLN A 1 364 ? -25.945 19.705 30.088 1.00 71.81 364 GLN A N 1
ATOM 2926 C CA . GLN A 1 364 ? -24.970 18.612 30.151 1.00 71.81 364 GLN A CA 1
ATOM 2927 C C . GLN A 1 364 ? -23.886 18.839 31.220 1.00 71.81 364 GLN A C 1
ATOM 2929 O O . GLN A 1 364 ? -23.110 17.925 31.492 1.00 71.81 364 GLN A O 1
ATOM 2934 N N . PHE A 1 365 ? -23.830 20.031 31.827 1.00 72.44 365 PHE A N 1
ATOM 2935 C CA . PHE A 1 365 ? -22.859 20.390 32.861 1.00 72.44 365 PHE A CA 1
ATOM 2936 C C . PHE A 1 365 ? -23.538 20.458 34.234 1.00 72.44 365 PHE A C 1
ATOM 2938 O O . PHE A 1 365 ? -24.586 21.084 34.381 1.00 72.44 365 PHE A O 1
ATOM 2945 N N . THR A 1 366 ? -22.934 19.831 35.247 1.00 66.88 366 THR A N 1
ATOM 2946 C CA . THR A 1 366 ? -23.472 19.788 36.620 1.00 66.88 366 THR A CA 1
ATOM 2947 C C . THR A 1 366 ? -23.356 21.122 37.358 1.00 66.88 366 THR A C 1
ATOM 2949 O O . THR A 1 366 ? -24.274 21.483 38.081 1.00 66.88 366 THR A O 1
ATOM 2952 N N . GLU A 1 367 ? -22.264 21.865 37.153 1.00 73.44 367 GLU A N 1
ATOM 2953 C CA . GLU A 1 367 ? -22.060 23.227 37.665 1.00 73.44 367 GLU A CA 1
ATOM 2954 C C . GLU A 1 367 ? -21.255 24.038 36.638 1.00 73.44 367 GLU A C 1
ATOM 2956 O O . GLU A 1 367 ? -20.234 23.566 36.125 1.00 73.44 367 GLU A O 1
ATOM 2961 N N . TRP A 1 368 ? -21.713 25.250 36.318 1.00 82.12 368 TRP A N 1
ATOM 2962 C CA . TRP A 1 368 ? -21.079 26.128 35.333 1.00 82.12 368 TRP A CA 1
ATOM 2963 C C . TRP A 1 368 ? -21.220 27.600 35.723 1.00 82.12 368 TRP A C 1
ATOM 2965 O O . TRP A 1 368 ? -22.213 28.010 36.324 1.00 82.12 368 TRP A O 1
ATOM 2975 N N . THR A 1 369 ? -20.236 28.403 35.329 1.00 78.88 369 THR A N 1
ATOM 2976 C CA . THR A 1 369 ? -20.272 29.870 35.394 1.00 78.88 369 THR A CA 1
ATOM 2977 C C . THR A 1 369 ? -19.970 30.424 34.007 1.00 78.88 369 THR A C 1
ATOM 2979 O O . THR A 1 369 ? -19.248 29.790 33.243 1.00 78.88 369 THR A O 1
ATOM 2982 N N . ILE A 1 370 ? -20.553 31.569 33.635 1.00 84.31 370 ILE A N 1
ATOM 2983 C CA . ILE A 1 370 ? -20.256 32.229 32.357 1.00 84.31 370 ILE A CA 1
ATOM 2984 C C . ILE A 1 370 ? -19.725 33.640 32.590 1.00 84.31 370 ILE A C 1
ATOM 2986 O O . ILE A 1 370 ? -20.371 34.446 33.258 1.00 84.31 370 ILE A O 1
ATOM 2990 N N . GLU A 1 371 ? -18.563 33.939 32.017 1.00 81.81 371 GLU A N 1
ATOM 2991 C CA . GLU A 1 371 ? -17.865 35.208 32.194 1.00 81.81 371 GLU A CA 1
ATOM 2992 C C . GLU A 1 371 ? -17.583 35.893 30.855 1.00 81.81 371 GLU A C 1
ATOM 2994 O O . GLU A 1 371 ? -17.274 35.263 29.836 1.00 81.81 371 GLU A O 1
ATOM 2999 N N . LYS A 1 372 ? -17.690 37.227 30.864 1.00 81.25 372 LYS A N 1
ATOM 3000 C CA . LYS A 1 372 ? -17.342 38.055 29.711 1.00 81.25 372 LYS A CA 1
ATOM 3001 C C . LYS A 1 372 ? -15.829 38.254 29.665 1.00 81.25 372 LYS A C 1
ATOM 3003 O O . LYS A 1 372 ? -15.261 38.834 30.584 1.00 81.25 372 LYS A O 1
ATOM 3008 N N . ILE A 1 373 ? -15.213 37.895 28.544 1.00 82.81 373 ILE A N 1
ATOM 3009 C CA . ILE A 1 373 ? -13.790 38.150 28.279 1.00 82.81 373 ILE A CA 1
ATOM 3010 C C . ILE A 1 373 ? -13.606 39.167 27.150 1.00 82.81 373 ILE A C 1
ATOM 3012 O O . ILE A 1 373 ? -14.546 39.504 26.426 1.00 82.81 373 ILE A O 1
ATOM 3016 N N . LYS A 1 374 ? -12.392 39.706 26.992 1.00 74.94 374 LYS A N 1
ATOM 3017 C CA . LYS A 1 374 ? -12.089 40.580 25.852 1.00 74.94 374 LYS A CA 1
ATOM 3018 C C . LYS A 1 374 ? -12.016 39.732 24.581 1.00 74.94 374 LYS A C 1
ATOM 3020 O O . LYS A 1 374 ? -11.549 38.598 24.597 1.00 74.94 374 LYS A O 1
ATOM 3025 N N . ARG A 1 375 ? -12.405 40.307 23.440 1.00 70.50 375 ARG A N 1
ATOM 3026 C CA . ARG A 1 375 ? -12.368 39.625 22.131 1.00 70.50 375 ARG A CA 1
ATOM 3027 C C . ARG A 1 375 ? -10.977 39.110 21.748 1.00 70.50 375 ARG A C 1
ATOM 3029 O O . ARG A 1 375 ? -10.849 38.074 21.104 1.00 70.50 375 ARG A O 1
ATOM 3036 N N . ALA A 1 376 ? -9.931 39.810 22.188 1.00 67.88 376 ALA A N 1
ATOM 3037 C CA . ALA A 1 376 ? -8.547 39.378 22.019 1.00 67.88 376 ALA A CA 1
ATOM 3038 C C . ALA A 1 376 ? -8.252 38.032 22.709 1.00 67.88 376 ALA A C 1
ATOM 3040 O O . ALA A 1 376 ? -7.390 37.299 22.228 1.00 67.88 376 ALA A O 1
ATOM 3041 N N . ASP A 1 377 ? -8.985 37.688 23.764 1.00 69.50 377 ASP A N 1
ATOM 3042 C CA . ASP A 1 377 ? -8.773 36.477 24.557 1.00 69.50 377 ASP A CA 1
ATOM 3043 C C . ASP A 1 377 ? -9.692 35.331 24.090 1.00 69.50 377 ASP A C 1
ATOM 3045 O O . ASP A 1 377 ? -9.398 34.163 24.324 1.00 69.50 377 ASP A O 1
ATOM 3049 N N . ASN A 1 378 ? -10.754 35.640 23.328 1.00 75.94 378 ASN A N 1
ATOM 3050 C CA . ASN A 1 378 ? -11.680 34.649 22.758 1.00 75.94 378 ASN A CA 1
ATOM 3051 C C . ASN A 1 378 ? -11.255 34.109 21.378 1.00 75.94 378 ASN A C 1
ATOM 3053 O O . ASN A 1 378 ? -11.958 33.303 20.765 1.00 75.94 378 ASN A O 1
ATOM 3057 N N . ARG A 1 379 ? -10.076 34.517 20.884 1.00 65.00 379 ARG A N 1
ATOM 3058 C CA . ARG A 1 379 ? -9.555 34.147 19.553 1.00 65.00 379 ARG A CA 1
ATOM 3059 C C . ARG A 1 379 ? -9.545 32.636 19.303 1.00 65.00 379 ARG A C 1
ATOM 3061 O O . ARG A 1 379 ? -9.713 32.202 18.166 1.00 65.00 379 ARG A O 1
ATOM 3068 N N . HIS A 1 380 ? -9.353 31.835 20.350 1.00 54.94 380 HIS A N 1
ATOM 3069 C CA . HIS A 1 380 ? -9.319 30.379 20.241 1.00 54.94 380 HIS A CA 1
ATOM 3070 C C . HIS A 1 380 ? -10.710 29.767 20.002 1.00 54.94 380 HIS A C 1
ATOM 3072 O O . HIS A 1 380 ? -10.852 28.886 19.154 1.00 54.94 380 HIS A O 1
ATOM 3078 N N . ALA A 1 381 ? -11.746 30.255 20.693 1.00 63.66 381 ALA A N 1
ATOM 3079 C CA . ALA A 1 381 ? -13.116 29.784 20.499 1.00 63.66 381 ALA A CA 1
ATOM 3080 C C . ALA A 1 381 ? -13.676 30.227 19.139 1.00 63.66 381 ALA A C 1
ATOM 3082 O O . ALA A 1 381 ? -14.313 29.429 18.453 1.00 63.66 381 ALA A O 1
ATOM 3083 N N . ASP A 1 382 ? -13.359 31.450 18.704 1.00 55.88 382 ASP A N 1
ATOM 3084 C CA . ASP A 1 382 ? -13.722 31.954 17.374 1.00 55.88 382 ASP A CA 1
ATOM 3085 C C . ASP A 1 382 ? -13.063 31.138 16.253 1.00 55.88 382 ASP A C 1
ATOM 3087 O O . ASP A 1 382 ? -13.712 30.807 15.258 1.00 55.88 382 ASP A O 1
ATOM 3091 N N . ALA A 1 383 ? -11.795 30.748 16.426 1.00 54.50 383 ALA A N 1
ATOM 3092 C CA . ALA A 1 383 ? -11.113 29.859 15.488 1.00 54.50 383 ALA A CA 1
ATOM 3093 C C . ALA A 1 383 ? -11.802 28.486 15.414 1.00 54.50 383 ALA A C 1
ATOM 3095 O O . ALA A 1 383 ? -12.023 27.967 14.321 1.00 54.50 383 ALA A O 1
ATOM 3096 N N . LEU A 1 384 ? -12.205 27.915 16.554 1.00 47.25 384 LEU A N 1
ATOM 3097 C CA . LEU A 1 384 ? -12.927 26.639 16.607 1.00 47.25 384 LEU A CA 1
ATOM 3098 C C . LEU A 1 384 ? -14.328 26.725 15.980 1.00 47.25 384 LEU A C 1
ATOM 3100 O O . LEU A 1 384 ? -14.706 25.845 15.206 1.00 47.25 384 LEU A O 1
ATOM 3104 N N . ALA A 1 385 ? -15.081 27.794 16.247 1.00 55.38 385 ALA A N 1
ATOM 3105 C CA . ALA A 1 385 ? -16.377 28.042 15.620 1.00 55.38 385 ALA A CA 1
ATOM 3106 C C . ALA A 1 385 ? -16.240 28.250 14.101 1.00 55.38 385 ALA A C 1
ATOM 3108 O O . ALA A 1 385 ? -17.030 27.709 13.324 1.00 55.38 385 ALA A O 1
ATOM 3109 N N . GLY A 1 386 ? -15.194 28.960 13.670 1.00 44.81 386 GLY A N 1
ATOM 3110 C CA . GLY A 1 386 ? -14.842 29.146 12.264 1.00 44.81 386 GLY A CA 1
ATOM 3111 C C . GLY A 1 386 ? -14.463 27.844 11.553 1.00 44.81 386 GLY A C 1
ATOM 3112 O O . GLY A 1 386 ? -14.796 27.680 10.384 1.00 44.81 386 GLY A O 1
ATOM 3113 N N . ILE A 1 387 ? -13.844 26.891 12.260 1.00 47.16 387 ILE A N 1
ATOM 3114 C CA . ILE A 1 387 ? -13.560 25.535 11.757 1.00 47.16 387 ILE A CA 1
ATOM 3115 C C . ILE A 1 387 ? -14.834 24.677 11.695 1.00 47.16 387 ILE A C 1
ATOM 3117 O O . ILE A 1 387 ? -14.947 23.812 10.828 1.00 47.16 387 ILE A O 1
ATOM 3121 N N . ALA A 1 388 ? -15.808 24.905 12.581 1.00 41.03 388 ALA A N 1
ATOM 3122 C CA . ALA A 1 388 ? -17.070 24.163 12.608 1.00 41.03 388 ALA A CA 1
ATOM 3123 C C . ALA A 1 388 ? -18.096 24.665 11.568 1.00 41.03 388 ALA A C 1
ATOM 3125 O O . ALA A 1 388 ? -18.851 23.868 11.004 1.00 41.03 388 ALA A O 1
ATOM 3126 N N . ALA A 1 389 ? -18.101 25.966 11.260 1.00 42.56 389 ALA A N 1
ATOM 3127 C CA . ALA A 1 389 ? -19.015 26.614 10.313 1.00 42.56 389 ALA A CA 1
ATOM 3128 C C . ALA A 1 389 ? -19.058 26.041 8.867 1.00 42.56 389 ALA A C 1
ATOM 3130 O O . ALA A 1 389 ? -20.151 26.015 8.293 1.00 42.56 389 ALA A O 1
ATOM 3131 N N . PRO A 1 390 ? -17.967 25.523 8.257 1.00 43.97 390 PRO A N 1
ATOM 3132 C CA . PRO A 1 390 ? -17.985 24.996 6.888 1.00 43.97 390 PRO A CA 1
ATOM 3133 C C . PRO A 1 390 ? -18.770 23.686 6.758 1.00 43.97 390 PRO A C 1
ATOM 3135 O O . PRO A 1 390 ? -19.114 23.278 5.652 1.00 43.97 390 PRO A O 1
ATOM 3138 N N . SER A 1 391 ? -19.076 23.017 7.874 1.00 37.12 391 SER A N 1
ATOM 3139 C CA . SER A 1 391 ? -19.796 21.740 7.864 1.00 37.12 391 SER A CA 1
ATOM 3140 C C . SER A 1 391 ? -21.315 21.878 7.669 1.00 37.12 391 SER A C 1
ATOM 3142 O O . SER A 1 391 ? -21.999 20.864 7.529 1.00 37.12 391 SER A O 1
ATOM 3144 N N . LEU A 1 392 ? -21.853 23.107 7.604 1.00 33.94 392 LEU A N 1
ATOM 3145 C CA . LEU A 1 392 ? -23.300 23.349 7.503 1.00 33.94 392 LEU A CA 1
ATOM 3146 C C . LEU A 1 392 ? -23.793 24.142 6.278 1.00 33.94 392 LEU A C 1
ATOM 3148 O O . LEU A 1 392 ? -25.003 24.342 6.165 1.00 33.94 392 LEU A O 1
ATOM 3152 N N . SER A 1 393 ? -22.955 24.516 5.304 1.00 31.22 393 SER A N 1
ATOM 3153 C CA . SER A 1 393 ? -23.469 25.036 4.023 1.00 31.22 393 SER A CA 1
ATOM 3154 C C . SER A 1 393 ? -23.653 23.913 3.000 1.00 31.22 393 SER A C 1
ATOM 3156 O O . SER A 1 393 ? -22.773 23.633 2.189 1.00 31.22 393 SER A O 1
ATOM 3158 N N . ARG A 1 394 ? -24.837 23.287 2.999 1.00 33.75 394 ARG A N 1
ATOM 3159 C CA . ARG A 1 394 ? -25.385 22.637 1.795 1.00 33.75 394 ARG A CA 1
ATOM 3160 C C . ARG A 1 394 ? -25.680 23.725 0.754 1.00 33.75 394 ARG A C 1
ATOM 3162 O O . ARG A 1 394 ? -26.810 24.188 0.647 1.00 33.75 394 ARG A O 1
ATOM 3169 N N . SER A 1 395 ? -24.672 24.153 0.003 1.00 32.50 395 SER A N 1
ATOM 3170 C CA . SER A 1 395 ? -24.865 24.893 -1.245 1.00 32.50 395 SER A CA 1
ATOM 3171 C C . SER A 1 395 ? -24.690 23.932 -2.419 1.00 32.50 395 SER A C 1
ATOM 3173 O O . SER A 1 395 ? -23.672 23.258 -2.562 1.00 32.50 395 SER A O 1
ATOM 3175 N N . HIS A 1 396 ? -25.741 23.830 -3.226 1.00 40.66 396 HIS A N 1
ATOM 3176 C CA . HIS A 1 396 ? -25.829 23.040 -4.449 1.00 40.66 396 HIS A CA 1
ATOM 3177 C C . HIS A 1 396 ? -24.583 23.234 -5.337 1.00 40.66 396 HIS A C 1
ATOM 3179 O O . HIS A 1 396 ? -24.181 24.363 -5.614 1.00 40.66 396 HIS A O 1
ATOM 3185 N N . SER A 1 397 ? -23.944 22.137 -5.752 1.00 52.28 397 SER A N 1
ATOM 3186 C CA . SER A 1 397 ? -22.658 22.142 -6.464 1.00 52.28 397 SER A CA 1
ATOM 3187 C C . SER A 1 397 ? -22.830 22.554 -7.934 1.00 52.28 397 SER A C 1
ATOM 3189 O O . SER A 1 397 ? -23.055 21.707 -8.802 1.00 52.28 397 SER A O 1
ATOM 3191 N N . ILE A 1 398 ? -22.748 23.857 -8.207 1.00 50.56 398 ILE A N 1
ATOM 3192 C CA . ILE A 1 398 ? -22.734 24.446 -9.557 1.00 50.56 398 ILE A CA 1
ATOM 3193 C C . ILE A 1 398 ? -21.274 24.635 -9.996 1.00 50.56 398 ILE A C 1
ATOM 3195 O O . ILE A 1 398 ? -20.462 25.122 -9.215 1.00 50.56 398 ILE A O 1
ATOM 3199 N N . ALA A 1 399 ? -20.924 24.258 -11.229 1.00 52.59 399 ALA A N 1
ATOM 3200 C CA . ALA A 1 399 ? -19.589 24.455 -11.800 1.00 52.59 399 ALA A CA 1
ATOM 3201 C C . ALA A 1 399 ? -19.662 25.314 -13.075 1.00 52.59 399 ALA A C 1
ATOM 3203 O O . ALA A 1 399 ? -20.332 24.937 -14.027 1.00 52.59 399 ALA A O 1
ATOM 3204 N N . HIS A 1 400 ? -18.947 26.440 -13.134 1.00 52.59 400 HIS A N 1
ATOM 3205 C CA . HIS A 1 400 ? -18.849 27.259 -14.350 1.00 52.59 400 HIS A CA 1
ATOM 3206 C C . HIS A 1 400 ? -17.548 26.951 -15.103 1.00 52.59 400 HIS A C 1
ATOM 3208 O O . HIS A 1 400 ? -16.506 26.712 -14.488 1.00 52.59 400 HIS A O 1
ATOM 3214 N N . ILE A 1 401 ? -17.598 26.934 -16.430 1.00 54.62 401 ILE A N 1
ATOM 3215 C CA . ILE A 1 401 ? -16.527 26.516 -17.335 1.00 54.62 401 ILE A CA 1
ATOM 3216 C C . ILE A 1 401 ? -16.386 27.548 -18.463 1.00 54.62 401 ILE A C 1
ATOM 3218 O O . ILE A 1 401 ? -17.385 28.026 -18.993 1.00 54.62 401 ILE A O 1
ATOM 3222 N N . MET A 1 402 ? -15.150 27.899 -18.840 1.00 52.59 402 MET A N 1
ATOM 3223 C CA . MET A 1 402 ? -14.889 28.848 -19.927 1.00 52.59 402 MET A CA 1
ATOM 3224 C C . MET A 1 402 ? -13.605 28.515 -20.707 1.00 52.59 402 MET A C 1
ATOM 3226 O O . MET A 1 402 ? -12.606 28.072 -20.135 1.00 52.59 402 MET A O 1
ATOM 3230 N N . CYS A 1 403 ? -13.599 28.785 -22.012 1.00 51.72 403 CYS A N 1
ATOM 3231 C CA . CYS A 1 403 ? -12.445 28.598 -22.891 1.00 51.72 403 CYS A CA 1
ATOM 3232 C C . CYS A 1 403 ? -12.001 29.933 -23.517 1.00 51.72 403 CYS A C 1
ATOM 3234 O O . CYS A 1 403 ? -12.807 30.607 -24.153 1.00 51.72 403 CYS A O 1
ATOM 3236 N N . LYS A 1 404 ? -10.719 30.325 -23.382 1.00 50.28 404 LYS A N 1
ATOM 3237 C CA . LYS A 1 404 ? -10.192 31.558 -24.013 1.00 50.28 404 LYS A CA 1
ATOM 3238 C C . LYS A 1 404 ? -8.837 31.362 -24.723 1.00 50.28 404 LYS A C 1
ATOM 3240 O O . LYS A 1 404 ? -7.942 30.731 -24.154 1.00 50.28 404 LYS A O 1
ATOM 3245 N N . PRO A 1 405 ? -8.650 31.944 -25.927 1.00 42.62 405 PRO A N 1
ATOM 3246 C CA . PRO A 1 405 ? -7.336 32.067 -26.569 1.00 42.62 405 PRO A CA 1
ATOM 3247 C C . PRO A 1 405 ? -6.465 33.115 -25.867 1.00 42.62 405 PRO A C 1
ATOM 3249 O O . PRO A 1 405 ? -6.984 34.129 -25.393 1.00 42.62 405 PRO A O 1
ATOM 3252 N N . ILE A 1 406 ? -5.145 32.884 -25.797 1.00 40.19 406 ILE A N 1
ATOM 3253 C CA . ILE A 1 406 ? -4.197 33.876 -25.263 1.00 40.19 406 ILE A CA 1
ATOM 3254 C C . ILE A 1 406 ? -3.372 34.520 -26.387 1.00 40.19 406 ILE A C 1
ATOM 3256 O O . ILE A 1 406 ? -2.524 33.843 -26.966 1.00 40.19 406 ILE A O 1
ATOM 3260 N N . PRO A 1 407 ? -3.484 35.842 -26.601 1.00 40.94 407 PRO A N 1
ATOM 3261 C CA . PRO A 1 407 ? -2.539 36.572 -27.426 1.00 40.94 407 PRO A CA 1
ATOM 3262 C C . PRO A 1 407 ? -1.289 36.988 -26.662 1.00 40.94 407 PRO A C 1
ATOM 3264 O O . PRO A 1 407 ? -1.334 37.872 -25.804 1.00 40.94 407 PRO A O 1
ATOM 3267 N N . LEU A 1 408 ? -0.163 36.349 -26.986 1.00 38.81 408 LEU A N 1
ATOM 3268 C CA . LEU A 1 408 ? 1.163 36.666 -26.455 1.00 38.81 408 LEU A CA 1
ATOM 3269 C C . LEU A 1 408 ? 2.193 36.737 -27.598 1.00 38.81 408 LEU A C 1
ATOM 3271 O O . LEU A 1 408 ? 2.781 35.723 -27.942 1.00 38.81 408 LEU A O 1
ATOM 3275 N N . ILE A 1 409 ? 2.403 37.963 -28.102 1.00 31.73 409 ILE A N 1
ATOM 3276 C CA . ILE A 1 409 ? 3.639 38.532 -28.692 1.00 31.73 409 ILE A CA 1
ATOM 3277 C C . ILE A 1 409 ? 4.189 37.872 -29.985 1.00 31.73 409 ILE A C 1
ATOM 3279 O O . ILE A 1 409 ? 4.383 36.665 -30.070 1.00 31.73 409 ILE A O 1
ATOM 3283 N N . SER A 1 410 ? 4.483 38.707 -30.990 1.00 31.75 410 SER A N 1
ATOM 3284 C CA . SER A 1 410 ? 5.104 38.368 -32.283 1.00 31.75 410 SER A CA 1
ATOM 3285 C C . SER A 1 410 ? 6.545 37.826 -32.146 1.00 31.75 410 SER A C 1
ATOM 3287 O O . SER A 1 410 ? 7.268 38.239 -31.235 1.00 31.75 410 SER A O 1
ATOM 3289 N N . PRO A 1 411 ? 6.986 36.890 -33.014 1.00 35.19 411 PRO A N 1
ATOM 3290 C CA . PRO A 1 411 ? 8.190 36.102 -32.775 1.00 35.19 411 PRO A CA 1
ATOM 3291 C C . PRO A 1 411 ? 9.448 36.766 -33.348 1.00 35.19 411 PRO A C 1
ATOM 3293 O O . PRO A 1 411 ? 9.832 36.477 -34.474 1.00 35.19 411 PRO A O 1
ATOM 3296 N N . ASP A 1 412 ? 10.152 37.559 -32.541 1.00 32.09 412 ASP A N 1
ATOM 3297 C CA . ASP A 1 412 ? 11.560 37.877 -32.805 1.00 32.09 412 ASP A CA 1
ATOM 3298 C C . ASP A 1 412 ? 12.458 37.125 -31.810 1.00 32.09 412 ASP A C 1
ATOM 3300 O O . ASP A 1 412 ? 12.494 37.433 -30.617 1.00 32.09 412 ASP A O 1
ATOM 3304 N N . ARG A 1 413 ? 13.197 36.146 -32.358 1.00 38.16 413 ARG A N 1
ATOM 3305 C CA . ARG A 1 413 ? 14.173 35.195 -31.771 1.00 38.16 413 ARG A CA 1
ATOM 3306 C C . ARG A 1 413 ? 13.653 33.814 -31.340 1.00 38.16 413 ARG A C 1
ATOM 3308 O O . ARG A 1 413 ? 12.881 33.656 -30.398 1.00 38.16 413 ARG A O 1
ATOM 3315 N N . GLN A 1 414 ? 14.175 32.797 -32.034 1.00 40.91 414 GLN A N 1
ATOM 3316 C CA . GLN A 1 414 ? 14.054 31.368 -31.724 1.00 40.91 414 GLN A CA 1
ATOM 3317 C C . GLN A 1 414 ? 15.047 30.924 -30.624 1.00 40.91 414 GLN A C 1
ATOM 3319 O O . GLN A 1 414 ? 16.083 31.565 -30.452 1.00 40.91 414 GLN A O 1
ATOM 3324 N N . PRO A 1 415 ? 14.762 29.823 -29.898 1.00 42.62 415 PRO A N 1
ATOM 3325 C CA . PRO A 1 415 ? 15.680 29.224 -28.925 1.00 42.62 415 PRO A CA 1
ATOM 3326 C C . PRO A 1 415 ? 16.818 28.422 -29.591 1.00 42.62 415 PRO A C 1
ATOM 3328 O O . PRO A 1 415 ? 16.589 27.715 -30.569 1.00 42.62 415 PRO A O 1
ATOM 3331 N N . GLU A 1 416 ? 18.022 28.498 -29.015 1.00 38.00 416 GLU A N 1
ATOM 3332 C CA . GLU A 1 416 ? 19.283 27.952 -29.559 1.00 38.00 416 GLU A CA 1
ATOM 3333 C C . GLU A 1 416 ? 19.413 26.412 -29.497 1.00 38.00 416 GLU A C 1
ATOM 3335 O O . GLU A 1 416 ? 20.216 25.843 -30.232 1.00 38.00 416 GLU A O 1
ATOM 3340 N N . ASP A 1 417 ? 18.621 25.710 -28.669 1.00 42.16 417 ASP A N 1
ATOM 3341 C CA . ASP A 1 417 ? 18.683 24.241 -28.522 1.00 42.16 417 ASP A CA 1
ATOM 3342 C C . ASP A 1 417 ? 17.709 23.505 -29.479 1.00 42.16 417 ASP A C 1
ATOM 3344 O O . ASP A 1 417 ? 16.482 23.590 -29.305 1.00 42.16 417 ASP A O 1
ATOM 3348 N N . PRO A 1 418 ? 18.213 22.691 -30.432 1.00 42.56 418 PRO A N 1
ATOM 3349 C CA . PRO A 1 418 ? 17.398 21.937 -31.386 1.00 42.56 418 PRO A CA 1
ATOM 3350 C C . PRO A 1 418 ? 16.419 20.947 -30.740 1.00 42.56 418 PRO A C 1
ATOM 3352 O O . PRO A 1 418 ? 15.335 20.714 -31.281 1.00 42.56 418 PRO A O 1
ATOM 3355 N N . LYS A 1 419 ? 16.755 20.356 -29.583 1.00 45.03 419 LYS A N 1
ATOM 3356 C CA . LYS A 1 419 ? 15.884 19.374 -28.904 1.00 45.03 419 LYS A CA 1
ATOM 3357 C C . LYS A 1 419 ? 14.733 20.056 -28.176 1.00 45.03 419 LYS A C 1
ATOM 3359 O O . LYS A 1 419 ? 13.608 19.549 -28.179 1.00 45.03 419 LYS A O 1
ATOM 3364 N N . GLN A 1 420 ? 14.994 21.220 -27.589 1.00 44.47 420 GLN A N 1
ATOM 3365 C CA . GLN A 1 420 ? 13.977 22.038 -26.940 1.00 44.47 420 GLN A CA 1
ATOM 3366 C C . GLN A 1 420 ? 13.047 22.678 -27.978 1.00 44.47 420 GLN A C 1
ATOM 3368 O O . GLN A 1 420 ? 11.826 22.616 -27.824 1.00 44.47 420 GLN A O 1
ATOM 3373 N N . ALA A 1 421 ? 13.600 23.150 -29.100 1.00 40.50 421 ALA A N 1
ATOM 3374 C CA . ALA A 1 421 ? 12.833 23.586 -30.262 1.00 40.50 421 ALA A CA 1
ATOM 3375 C C . ALA A 1 421 ? 11.981 22.448 -30.852 1.00 40.50 421 ALA A C 1
ATOM 3377 O O . ALA A 1 421 ? 10.823 22.670 -31.188 1.00 40.50 421 ALA A O 1
ATOM 3378 N N . HIS A 1 422 ? 12.494 21.213 -30.924 1.00 41.03 422 HIS A N 1
ATOM 3379 C CA . HIS A 1 422 ? 11.723 20.049 -31.373 1.00 41.03 422 HIS A CA 1
ATOM 3380 C C . HIS A 1 422 ? 10.571 19.711 -30.415 1.00 41.03 422 HIS A C 1
ATOM 3382 O O . HIS A 1 422 ? 9.450 19.485 -30.858 1.00 41.03 422 HIS A O 1
ATOM 3388 N N . LYS A 1 423 ? 10.799 19.755 -29.097 1.00 42.78 423 LYS A N 1
ATOM 3389 C CA . LYS A 1 423 ? 9.755 19.517 -28.086 1.00 42.78 423 LYS A CA 1
ATOM 3390 C C . LYS A 1 423 ? 8.648 20.580 -28.137 1.00 42.78 423 LYS A C 1
ATOM 3392 O O . LYS A 1 423 ? 7.476 20.232 -28.021 1.00 42.78 423 LYS A O 1
ATOM 3397 N N . ILE A 1 424 ? 9.014 21.841 -28.386 1.00 42.16 424 ILE A N 1
ATOM 3398 C CA . ILE A 1 424 ? 8.077 22.952 -28.616 1.00 42.16 424 ILE A CA 1
ATOM 3399 C C . ILE A 1 424 ? 7.349 22.789 -29.964 1.00 42.16 424 ILE A C 1
ATOM 3401 O O . ILE A 1 424 ? 6.138 22.956 -30.005 1.00 42.16 424 ILE A O 1
ATOM 3405 N N . ARG A 1 425 ? 8.027 22.368 -31.044 1.00 38.66 425 ARG A N 1
ATOM 3406 C CA . ARG A 1 425 ? 7.426 22.088 -32.372 1.00 38.66 425 ARG A CA 1
ATOM 3407 C C . ARG A 1 425 ? 6.465 20.894 -32.364 1.00 38.66 425 ARG A C 1
ATOM 3409 O O . ARG A 1 425 ? 5.482 20.899 -33.095 1.00 38.66 425 ARG A O 1
ATOM 3416 N N . VAL A 1 426 ? 6.715 19.888 -31.527 1.00 42.69 426 VAL A N 1
ATOM 3417 C CA . VAL A 1 426 ? 5.805 18.747 -31.309 1.00 42.69 426 VAL A CA 1
ATOM 3418 C C . VAL A 1 426 ? 4.582 19.162 -30.477 1.00 42.69 426 VAL A C 1
ATOM 3420 O O . VAL A 1 426 ? 3.508 18.586 -30.634 1.00 42.69 426 VAL A O 1
ATOM 3423 N N . GLN A 1 427 ? 4.716 20.180 -29.621 1.00 38.16 427 GLN A N 1
ATOM 3424 C CA . GLN A 1 427 ? 3.617 20.742 -28.824 1.00 38.16 427 GLN A CA 1
ATOM 3425 C C . GLN A 1 427 ? 2.851 21.874 -29.535 1.00 38.16 427 GLN A C 1
ATOM 3427 O O . GLN A 1 427 ? 1.699 22.123 -29.192 1.00 38.16 427 GLN A O 1
ATOM 3432 N N . ALA A 1 428 ? 3.450 22.518 -30.540 1.00 37.97 428 ALA A N 1
ATOM 3433 C CA . ALA A 1 428 ? 2.867 23.563 -31.377 1.00 37.97 428 ALA A CA 1
ATOM 3434 C C . ALA A 1 428 ? 3.161 23.258 -32.857 1.00 37.97 428 ALA A C 1
ATOM 3436 O O . ALA A 1 428 ? 4.152 23.709 -33.433 1.00 37.97 428 ALA A O 1
ATOM 3437 N N . ALA A 1 429 ? 2.305 22.448 -33.476 1.00 32.09 429 ALA A N 1
ATOM 3438 C CA . ALA A 1 429 ? 2.438 22.090 -34.880 1.00 32.09 429 ALA A CA 1
ATOM 3439 C C . ALA A 1 429 ? 1.786 23.158 -35.774 1.00 32.09 429 ALA A C 1
ATOM 3441 O O . ALA A 1 429 ? 0.572 23.114 -35.958 1.00 32.09 429 ALA A O 1
ATOM 3442 N N . ARG A 1 430 ? 2.590 24.088 -36.319 1.00 28.12 430 ARG A N 1
ATOM 3443 C CA . ARG A 1 430 ? 2.534 24.633 -37.702 1.00 28.12 430 ARG A CA 1
ATOM 3444 C C . ARG A 1 430 ? 3.316 25.948 -37.818 1.00 28.12 430 ARG A C 1
ATOM 3446 O O . ARG A 1 430 ? 2.938 26.942 -37.221 1.00 28.12 430 ARG A O 1
ATOM 3453 N N . PHE A 1 431 ? 4.346 25.955 -38.661 1.00 28.66 431 PHE A N 1
ATOM 3454 C CA . PHE A 1 431 ? 4.778 27.153 -39.384 1.00 28.66 431 PHE A CA 1
ATOM 3455 C C . PHE A 1 431 ? 5.106 26.729 -40.816 1.00 28.66 431 PHE A C 1
ATOM 3457 O O . PHE A 1 431 ? 5.870 25.785 -41.028 1.00 28.66 431 PHE A O 1
ATOM 3464 N N . THR A 1 432 ? 4.522 27.412 -41.793 1.00 24.72 432 THR A N 1
ATOM 3465 C CA . THR A 1 432 ? 4.927 27.350 -43.200 1.00 24.72 432 THR A CA 1
ATOM 3466 C C . THR A 1 432 ? 4.881 28.776 -43.730 1.00 24.72 432 THR A C 1
ATOM 3468 O O . THR A 1 432 ? 3.894 29.473 -43.514 1.00 24.72 432 THR A O 1
ATOM 3471 N N . LEU A 1 433 ? 5.964 29.222 -44.365 1.00 23.17 433 LEU A N 1
ATOM 3472 C CA . LEU A 1 433 ? 6.038 30.520 -45.030 1.00 23.17 433 LEU A CA 1
ATOM 3473 C C . LEU A 1 433 ? 5.498 30.377 -46.456 1.00 23.17 433 LEU A C 1
ATOM 3475 O O . LEU A 1 433 ? 6.002 29.542 -47.204 1.00 23.17 433 LEU A O 1
ATOM 3479 N N . ILE A 1 434 ? 4.542 31.221 -46.849 1.00 23.08 434 ILE A N 1
ATOM 3480 C CA . ILE A 1 434 ? 4.261 31.512 -48.260 1.00 23.08 434 ILE A CA 1
ATOM 3481 C C . ILE A 1 434 ? 4.135 33.035 -48.416 1.00 23.08 434 ILE A C 1
ATOM 3483 O O . ILE A 1 434 ? 3.241 33.649 -47.846 1.00 23.08 434 ILE A O 1
ATOM 3487 N N . GLY A 1 435 ? 5.041 33.637 -49.192 1.00 26.16 435 GLY A N 1
ATOM 3488 C CA . GLY A 1 435 ? 4.730 34.800 -50.033 1.00 26.16 435 GLY A CA 1
ATOM 3489 C C . GLY A 1 435 ? 4.368 36.150 -49.396 1.00 26.16 435 GLY A C 1
ATOM 3490 O O . GLY A 1 435 ? 3.623 36.890 -50.017 1.00 26.16 435 GLY A O 1
ATOM 3491 N N . GLY A 1 436 ? 4.888 36.521 -48.222 1.00 28.97 436 GLY A N 1
ATOM 3492 C CA . GLY A 1 436 ? 5.057 37.947 -47.877 1.00 28.97 436 GLY A CA 1
ATOM 3493 C C . GLY A 1 436 ? 3.809 38.824 -47.653 1.00 28.97 436 GLY A C 1
ATOM 3494 O O . GLY A 1 436 ? 3.963 40.040 -47.596 1.00 28.97 436 GLY A O 1
ATOM 3495 N N . THR A 1 437 ? 2.606 38.276 -47.455 1.00 21.17 437 THR A N 1
ATOM 3496 C CA . THR A 1 437 ? 1.421 39.065 -47.040 1.00 21.17 437 THR A CA 1
ATOM 3497 C C . THR A 1 437 ? 0.613 38.361 -45.947 1.00 21.17 437 THR A C 1
ATOM 3499 O O . THR A 1 437 ? 0.128 37.249 -46.141 1.00 21.17 437 THR A O 1
ATOM 3502 N N . CYS A 1 438 ? 0.455 39.022 -44.793 1.00 23.59 438 CYS A N 1
ATOM 3503 C CA . CYS A 1 438 ? -0.324 38.543 -43.645 1.00 23.59 438 CYS A CA 1
ATOM 3504 C C . CYS A 1 438 ? -1.835 38.705 -43.868 1.00 23.59 438 CYS A C 1
ATOM 3506 O O . CYS A 1 438 ? -2.327 39.826 -43.970 1.00 23.59 438 CYS A O 1
ATOM 3508 N N . THR A 1 439 ? -2.587 37.604 -43.810 1.00 23.25 439 THR A N 1
ATOM 3509 C CA . THR A 1 439 ? -4.020 37.613 -43.469 1.00 23.25 439 THR A CA 1
ATOM 3510 C C . THR A 1 439 ? -4.296 36.565 -42.384 1.00 23.25 439 THR A C 1
ATOM 3512 O O . THR A 1 439 ? -3.582 35.573 -42.277 1.00 23.25 439 THR A O 1
ATOM 3515 N N . SER A 1 440 ? -5.265 36.878 -41.515 1.00 27.45 440 SER A N 1
ATOM 3516 C CA . SER A 1 440 ? -5.623 36.246 -40.230 1.00 27.45 440 SER A CA 1
ATOM 3517 C C . SER A 1 440 ? -5.229 34.770 -40.040 1.00 27.45 440 SER A C 1
ATOM 3519 O O . SER A 1 440 ? -5.901 33.882 -40.561 1.00 27.45 440 SER A O 1
ATOM 3521 N N . ASP A 1 441 ? -4.225 34.509 -39.196 1.00 29.88 441 ASP A N 1
ATOM 3522 C CA . ASP A 1 441 ? -3.850 33.155 -38.766 1.00 29.88 441 ASP A CA 1
ATOM 3523 C C . ASP A 1 441 ? -4.012 33.009 -37.232 1.00 29.88 441 ASP A C 1
ATOM 3525 O O . ASP A 1 441 ? -3.384 33.764 -36.482 1.00 29.88 441 ASP A O 1
ATOM 3529 N N . PRO A 1 442 ? -4.859 32.087 -36.723 1.00 35.94 442 PRO A N 1
ATOM 3530 C CA . PRO A 1 442 ? -5.075 31.828 -35.294 1.00 35.94 442 PRO A CA 1
ATOM 3531 C C . PRO A 1 442 ? -3.912 31.029 -34.672 1.00 35.94 442 PRO A C 1
ATOM 3533 O O . PRO A 1 442 ? -4.092 29.959 -34.089 1.00 35.94 442 PRO A O 1
ATOM 3536 N N . SER A 1 443 ? -2.694 31.550 -34.779 1.00 36.66 443 SER A N 1
ATOM 3537 C CA . SER A 1 443 ? -1.453 30.917 -34.324 1.00 36.66 443 SER A CA 1
ATOM 3538 C C . SER A 1 443 ? -1.148 31.195 -32.841 1.00 36.66 443 SER A C 1
ATOM 3540 O O . SER A 1 443 ? -0.088 31.710 -32.490 1.00 36.66 443 SER A O 1
ATOM 3542 N N . GLN A 1 444 ? -2.080 30.863 -31.932 1.00 45.44 444 GLN A N 1
ATOM 3543 C CA . GLN A 1 444 ? -1.927 31.073 -30.480 1.00 45.44 444 GLN A CA 1
ATOM 3544 C C . GLN A 1 444 ? -2.587 29.954 -29.648 1.00 45.44 444 GLN A C 1
ATOM 3546 O O . GLN A 1 444 ? -3.732 29.582 -29.884 1.00 45.44 444 GLN A O 1
ATOM 3551 N N . GLY A 1 445 ? -1.869 29.405 -28.657 1.00 45.12 445 GLY A N 1
ATOM 3552 C CA . GLY A 1 445 ? -2.371 28.330 -27.788 1.00 45.12 445 GLY A CA 1
ATOM 3553 C C . GLY A 1 445 ? -3.600 28.733 -26.956 1.00 45.12 445 GLY A C 1
ATOM 3554 O O . GLY A 1 445 ? -3.739 29.883 -26.532 1.00 45.12 445 GLY A O 1
ATOM 3555 N N . LEU A 1 446 ? -4.493 27.775 -26.696 1.00 46.62 446 LEU A N 1
ATOM 3556 C CA . LEU A 1 446 ? -5.733 27.977 -25.941 1.00 46.62 446 LEU A CA 1
ATOM 3557 C C . LEU A 1 446 ? -5.547 27.563 -24.469 1.00 46.62 446 LEU A C 1
ATOM 3559 O O . LEU A 1 446 ? -4.976 26.507 -24.178 1.00 46.62 446 LEU A O 1
ATOM 3563 N N . ILE A 1 447 ? -6.066 28.357 -23.523 1.00 49.03 447 ILE A N 1
ATOM 3564 C CA . ILE A 1 447 ? -6.230 27.921 -22.125 1.00 49.03 447 ILE A CA 1
ATOM 3565 C C . ILE A 1 447 ? -7.663 27.451 -21.912 1.00 49.03 447 ILE A C 1
ATOM 3567 O O . ILE A 1 447 ? -8.626 28.181 -22.154 1.00 49.03 447 ILE A O 1
ATOM 3571 N N . PHE A 1 448 ? -7.781 26.245 -21.365 1.00 48.66 448 PHE A N 1
ATOM 3572 C CA . PHE A 1 448 ? -9.029 25.712 -20.849 1.00 48.66 448 PHE A CA 1
ATOM 3573 C C . PHE A 1 448 ? -9.098 25.965 -19.340 1.00 48.66 448 PHE A C 1
ATOM 3575 O O . PHE A 1 448 ? -8.262 25.440 -18.599 1.00 48.66 448 PHE A O 1
ATOM 3582 N N . ALA A 1 449 ? -10.064 26.763 -18.871 1.00 49.22 449 ALA A N 1
ATOM 3583 C CA . ALA A 1 449 ? -10.200 27.117 -17.459 1.00 49.22 449 ALA A CA 1
ATOM 3584 C C . ALA A 1 449 ? -11.604 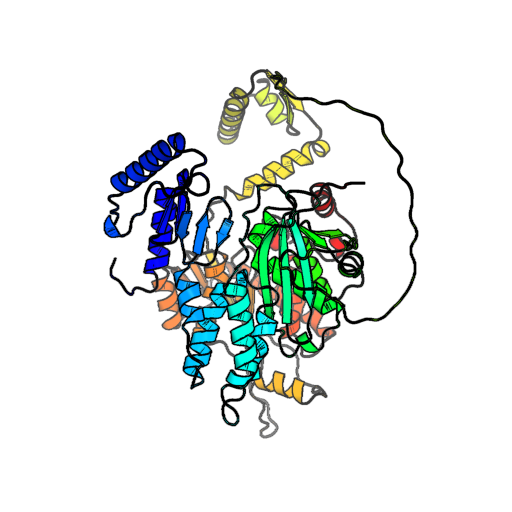26.802 -16.912 1.00 49.22 449 ALA A C 1
ATOM 3586 O O . ALA A 1 449 ? -12.619 27.273 -17.415 1.00 49.22 449 ALA A O 1
ATOM 3587 N N . VAL A 1 450 ? -11.666 26.026 -15.828 1.00 50.06 450 VAL A N 1
ATOM 3588 C CA . VAL A 1 450 ? -12.895 25.767 -15.065 1.00 50.06 450 VAL A CA 1
ATOM 3589 C C . VAL A 1 450 ? -12.883 26.574 -13.779 1.00 50.06 450 VAL A C 1
ATOM 3591 O O . VAL A 1 450 ? -11.927 26.523 -12.995 1.00 50.06 450 VAL A O 1
ATOM 3594 N N . LEU A 1 451 ? -13.961 27.327 -13.584 1.00 53.53 451 LEU A N 1
ATOM 3595 C CA . LEU A 1 451 ? -14.082 28.423 -12.638 1.00 53.53 451 LEU A CA 1
ATOM 3596 C C . LEU A 1 451 ? -15.486 28.471 -12.033 1.00 53.53 451 LEU A C 1
ATOM 3598 O O . LEU A 1 451 ? -16.249 29.379 -12.302 1.00 53.53 451 LEU A O 1
ATOM 3602 N N . GLY A 1 452 ? -15.821 27.507 -11.180 1.00 48.25 452 GLY A N 1
ATOM 3603 C CA . GLY A 1 452 ? -17.041 27.572 -10.357 1.00 48.25 452 GLY A CA 1
ATOM 3604 C C . GLY A 1 452 ? -16.973 26.778 -9.060 1.00 48.25 452 GLY A C 1
ATOM 3605 O O . GLY A 1 452 ? -17.961 26.626 -8.363 1.00 48.25 452 GLY A O 1
ATOM 3606 N N . ILE A 1 453 ? -15.792 26.273 -8.721 1.00 49.28 453 ILE A N 1
ATOM 3607 C CA . ILE A 1 453 ? -15.499 25.665 -7.426 1.00 49.28 453 ILE A CA 1
ATOM 3608 C C . ILE A 1 453 ? -14.471 26.598 -6.793 1.00 49.28 453 ILE A C 1
ATOM 3610 O O . ILE A 1 453 ? -13.642 27.134 -7.530 1.00 49.28 453 ILE A O 1
ATOM 3614 N N . GLN A 1 454 ? -14.509 26.806 -5.470 1.00 53.44 454 GLN A N 1
ATOM 3615 C CA . GLN A 1 454 ? -13.670 27.755 -4.700 1.00 53.44 454 GLN A CA 1
ATOM 3616 C C . GLN A 1 454 ? -12.160 27.764 -5.045 1.00 53.44 454 GLN A C 1
ATOM 3618 O O . GLN A 1 454 ? -11.449 28.686 -4.656 1.00 53.44 454 GLN A O 1
ATOM 3623 N N . ARG A 1 455 ? -11.666 26.795 -5.831 1.00 62.78 455 ARG A N 1
ATOM 3624 C CA . ARG A 1 455 ? -10.334 26.746 -6.437 1.00 62.78 455 ARG A CA 1
ATOM 3625 C C . ARG A 1 455 ? -10.379 26.681 -7.980 1.00 62.78 455 ARG A C 1
ATOM 3627 O O . ARG A 1 455 ? -10.782 25.648 -8.521 1.00 62.78 455 ARG A O 1
ATOM 3634 N N . PRO A 1 456 ? -9.792 27.656 -8.703 1.00 61.22 456 PRO A N 1
ATOM 3635 C CA . PRO A 1 456 ? -9.728 27.631 -10.165 1.00 61.22 456 PRO A CA 1
ATOM 3636 C C . PRO A 1 456 ? -8.814 26.521 -10.705 1.00 61.22 456 PRO A C 1
ATOM 3638 O O . PRO A 1 456 ? -7.749 26.225 -10.131 1.00 61.22 456 PRO A O 1
ATOM 3641 N N . LYS A 1 457 ? -9.199 25.914 -11.833 1.00 63.94 457 LYS A N 1
ATOM 3642 C CA . LYS A 1 457 ? -8.416 24.900 -12.562 1.00 63.94 457 LYS A CA 1
ATOM 3643 C C . LYS A 1 457 ? -8.185 25.366 -13.992 1.00 63.94 457 LYS A C 1
ATOM 3645 O O . LYS A 1 457 ? -9.144 25.720 -14.656 1.00 63.94 457 LYS A O 1
ATOM 3650 N N . ALA A 1 458 ? -6.940 25.320 -14.459 1.00 64.19 458 ALA A N 1
ATOM 3651 C CA . ALA A 1 458 ? -6.608 25.628 -15.843 1.00 64.19 458 ALA A CA 1
ATOM 3652 C C . ALA A 1 458 ? -5.583 24.627 -16.392 1.00 64.19 458 ALA A C 1
ATOM 3654 O O . ALA A 1 458 ? -4.682 24.212 -15.659 1.00 64.19 458 ALA A O 1
ATOM 3655 N N . GLU A 1 459 ? -5.740 24.244 -17.657 1.00 62.19 459 GLU A N 1
ATOM 3656 C CA . GLU A 1 459 ? -4.793 23.441 -18.440 1.00 62.19 459 GLU A CA 1
ATOM 3657 C C . GLU A 1 459 ? -4.605 24.092 -19.825 1.00 62.19 459 GLU A C 1
ATOM 3659 O O . GLU A 1 459 ? -5.517 24.733 -20.349 1.00 62.19 459 GLU A O 1
ATOM 3664 N N . ALA A 1 460 ? -3.407 23.960 -20.398 1.00 59.75 460 ALA A N 1
ATOM 3665 C CA . ALA A 1 460 ? -3.047 24.527 -21.698 1.00 59.75 460 ALA A CA 1
ATOM 3666 C C . ALA A 1 460 ? -3.191 23.478 -22.810 1.00 59.75 460 ALA A C 1
ATOM 3668 O O . ALA A 1 460 ? -2.725 22.349 -22.650 1.00 59.75 460 ALA A O 1
ATOM 3669 N N . TYR A 1 461 ? -3.794 23.865 -23.935 1.00 55.16 461 TYR A N 1
ATOM 3670 C CA . TYR A 1 461 ? -4.016 23.004 -25.097 1.00 55.16 461 TYR A CA 1
ATOM 3671 C C . TYR A 1 461 ? -3.600 23.717 -26.394 1.00 55.16 461 TYR A C 1
ATOM 3673 O O . TYR A 1 461 ? -3.826 24.914 -26.561 1.00 55.16 461 TYR A O 1
ATOM 3681 N N . ALA A 1 462 ? -3.006 22.973 -27.332 1.00 51.25 462 ALA A N 1
ATOM 3682 C CA . ALA A 1 462 ? -2.634 23.491 -28.656 1.00 51.25 462 ALA A CA 1
ATOM 3683 C C . ALA A 1 462 ? -3.856 23.668 -29.578 1.00 51.25 462 ALA A C 1
ATOM 3685 O O . ALA A 1 462 ? -3.933 24.609 -30.355 1.00 51.25 462 ALA A O 1
ATOM 3686 N N . SER A 1 463 ? -4.829 22.766 -29.459 1.00 55.16 463 SER A N 1
ATOM 3687 C CA . SER A 1 463 ? -6.152 22.824 -30.079 1.00 55.16 463 SER A CA 1
ATOM 3688 C C . SER A 1 463 ? -7.098 22.047 -29.166 1.00 55.16 463 SER A C 1
ATOM 3690 O O . SER A 1 463 ? -6.707 21.005 -28.639 1.00 55.16 463 SER A O 1
ATOM 3692 N N . ILE A 1 464 ? -8.300 22.567 -28.919 1.00 60.88 464 ILE A N 1
ATOM 3693 C CA . ILE A 1 464 ? -9.254 21.958 -27.984 1.00 60.88 464 ILE A CA 1
ATOM 3694 C C . ILE A 1 464 ? -10.270 21.150 -28.780 1.00 60.88 464 ILE A C 1
ATOM 3696 O O . ILE A 1 464 ? -11.027 21.714 -29.569 1.00 60.88 464 ILE A O 1
ATOM 3700 N N . LYS A 1 465 ? -10.300 19.833 -28.552 1.00 67.12 465 LYS A N 1
ATOM 3701 C CA . LYS A 1 465 ? -11.328 18.938 -29.093 1.00 67.12 465 LYS A CA 1
ATOM 3702 C C . LYS A 1 465 ? -12.346 18.565 -28.015 1.00 67.12 465 LYS A C 1
ATOM 3704 O O . LYS A 1 465 ? -12.069 18.614 -26.818 1.00 67.12 465 LYS A O 1
ATOM 3709 N N . ASP A 1 466 ? -13.519 18.132 -28.451 1.00 66.56 466 ASP A N 1
ATOM 3710 C CA . ASP A 1 466 ? -14.612 17.596 -27.626 1.00 66.56 466 ASP A CA 1
ATOM 3711 C C . ASP A 1 466 ? -14.170 16.526 -26.598 1.00 66.56 466 ASP A C 1
ATOM 3713 O O . ASP A 1 466 ? -14.572 16.544 -25.427 1.00 66.56 466 ASP A O 1
ATOM 3717 N N . LYS A 1 467 ? -13.279 15.613 -27.001 1.00 71.50 467 LYS A N 1
ATOM 3718 C CA . LYS A 1 467 ? -12.721 14.564 -26.127 1.00 71.50 467 LYS A CA 1
ATOM 3719 C C . LYS A 1 467 ? -11.855 15.128 -25.000 1.00 71.50 467 LYS A C 1
ATOM 3721 O O . LYS A 1 467 ? -11.855 14.580 -23.894 1.00 71.50 467 LYS A O 1
ATOM 3726 N N . ASP A 1 468 ? -11.139 16.218 -25.259 1.00 68.69 468 ASP A N 1
ATOM 3727 C CA . ASP A 1 468 ? -10.254 16.848 -24.278 1.00 68.69 468 ASP A CA 1
ATOM 3728 C C . ASP A 1 468 ? -11.063 17.543 -23.180 1.00 68.69 468 ASP A C 1
ATOM 3730 O O . ASP A 1 468 ? -10.749 17.399 -21.997 1.00 68.69 468 ASP A O 1
ATOM 3734 N N . VAL A 1 469 ? -12.175 18.186 -23.553 1.00 71.56 469 VAL A N 1
ATOM 3735 C CA . VAL A 1 469 ? -13.139 18.790 -22.617 1.00 71.56 469 VAL A CA 1
ATOM 3736 C C . VAL A 1 469 ? -13.706 17.740 -21.660 1.00 71.56 469 VAL A C 1
ATOM 3738 O O . VAL A 1 469 ? -13.680 17.914 -20.439 1.00 71.56 469 VAL A O 1
ATOM 3741 N N . THR A 1 470 ? -14.153 16.609 -22.203 1.00 76.69 470 THR A N 1
ATOM 3742 C CA . THR A 1 470 ? -14.723 15.506 -21.417 1.00 76.69 470 THR A CA 1
ATOM 3743 C C . THR A 1 470 ? -13.699 14.939 -20.427 1.00 76.69 470 THR A C 1
ATOM 3745 O O . THR A 1 470 ? -13.972 14.786 -19.231 1.00 76.69 470 THR A O 1
ATOM 3748 N N . LYS A 1 471 ? -12.468 14.697 -20.897 1.00 78.56 471 LYS A N 1
ATOM 3749 C CA . LYS A 1 471 ? -11.357 14.212 -20.067 1.00 78.56 471 LYS A CA 1
ATOM 3750 C C . LYS A 1 471 ? -10.984 15.207 -18.969 1.00 78.56 471 LYS A C 1
ATOM 3752 O O . LYS A 1 471 ? -10.700 14.796 -17.839 1.00 78.56 471 LYS A O 1
ATOM 3757 N N . PHE A 1 472 ? -10.994 16.501 -19.285 1.00 72.31 472 PHE A N 1
ATOM 3758 C CA . PHE A 1 472 ? -10.724 17.559 -18.324 1.00 72.31 472 PHE A CA 1
ATOM 3759 C C . PHE A 1 472 ? -11.768 17.561 -17.202 1.00 72.31 472 PHE A C 1
ATOM 3761 O O . PHE A 1 472 ? -11.391 17.518 -16.027 1.00 72.31 472 PHE A O 1
ATOM 3768 N N . VAL A 1 473 ? -13.064 17.586 -17.544 1.00 73.56 473 VAL A N 1
ATOM 3769 C CA . VAL A 1 473 ? -14.161 17.637 -16.561 1.00 73.56 473 VAL A CA 1
ATOM 3770 C C . VAL A 1 473 ? -14.141 16.398 -15.670 1.00 73.56 473 VAL A C 1
ATOM 3772 O O . VAL A 1 473 ? -14.197 16.519 -14.446 1.00 73.56 473 VAL A O 1
ATOM 3775 N N . TRP A 1 474 ? -13.941 15.214 -16.249 1.00 77.88 474 TRP A N 1
ATOM 3776 C CA . TRP A 1 474 ? -13.810 13.978 -15.483 1.00 77.88 474 TRP A CA 1
ATOM 3777 C C . TRP A 1 474 ? -12.669 14.044 -14.456 1.00 77.88 474 TRP A C 1
ATOM 3779 O O . TRP A 1 474 ? -12.879 13.883 -13.253 1.00 77.88 474 TRP A O 1
ATOM 3789 N N . LYS A 1 475 ? -11.449 14.352 -14.912 1.00 74.31 475 LYS A N 1
ATOM 3790 C CA . LYS A 1 475 ? -10.241 14.323 -14.074 1.00 74.31 475 LYS A CA 1
ATOM 3791 C C . LYS A 1 475 ? -10.220 15.426 -13.017 1.00 74.31 475 LYS A C 1
ATOM 3793 O O . LYS A 1 475 ? -9.779 15.201 -11.888 1.00 74.31 475 LYS A O 1
ATOM 3798 N N . ASN A 1 476 ? -10.601 16.643 -13.397 1.00 65.75 476 ASN A N 1
ATOM 3799 C CA . ASN A 1 476 ? -10.389 17.824 -12.566 1.00 65.75 476 ASN A CA 1
ATOM 3800 C C . ASN A 1 476 ? -11.614 18.228 -11.746 1.00 65.75 476 ASN A C 1
ATOM 3802 O O . ASN A 1 476 ? -11.414 18.897 -10.729 1.00 65.75 476 ASN A O 1
ATOM 3806 N N . ILE A 1 477 ? -12.819 17.807 -12.147 1.00 70.56 477 ILE A N 1
ATOM 3807 C CA . ILE A 1 477 ? -14.079 18.129 -11.468 1.00 70.56 477 ILE A CA 1
ATOM 3808 C C . ILE A 1 477 ? -14.662 16.878 -10.817 1.00 70.56 477 ILE A C 1
ATOM 3810 O O . ILE A 1 477 ? -14.632 16.780 -9.591 1.00 70.56 477 ILE A O 1
ATOM 3814 N N . VAL A 1 478 ? -15.068 15.882 -11.607 1.00 70.56 478 VAL A N 1
ATOM 3815 C CA . VAL A 1 478 ? -15.782 14.698 -11.095 1.00 70.56 478 VAL A CA 1
ATOM 3816 C C . VAL A 1 478 ? -14.938 13.905 -10.095 1.00 70.56 478 VAL A C 1
ATOM 3818 O O . VAL A 1 478 ? -15.370 13.675 -8.967 1.00 70.56 478 VAL A O 1
ATOM 3821 N N . CYS A 1 479 ? -13.698 13.551 -10.446 1.00 69.62 479 CYS A N 1
ATOM 3822 C CA . CYS A 1 479 ? -12.823 12.764 -9.568 1.00 69.62 479 CYS A CA 1
ATOM 3823 C C . CYS A 1 479 ? -12.362 13.502 -8.299 1.00 69.62 479 CYS A C 1
ATOM 3825 O O . CYS A 1 479 ? -11.762 12.877 -7.427 1.00 69.62 479 CYS A O 1
ATOM 3827 N N . ARG A 1 480 ? -12.565 14.822 -8.201 1.00 61.03 480 ARG A N 1
ATOM 3828 C CA . ARG A 1 480 ? -12.050 15.638 -7.087 1.00 61.03 480 ARG A CA 1
ATOM 3829 C C . ARG A 1 480 ? -13.132 16.212 -6.193 1.00 61.03 480 ARG A C 1
ATOM 3831 O O . ARG A 1 480 ? -12.923 16.286 -4.989 1.00 61.03 480 ARG A O 1
ATOM 3838 N N . PHE A 1 481 ? -14.240 16.638 -6.780 1.00 63.47 481 PHE A N 1
ATOM 3839 C CA . PHE A 1 481 ? -15.311 17.342 -6.081 1.00 63.47 481 PHE A CA 1
ATOM 3840 C C . PHE A 1 481 ? -16.647 16.592 -6.154 1.00 63.47 481 PHE A C 1
ATOM 3842 O O . PHE A 1 481 ? -17.609 17.009 -5.519 1.00 63.47 481 PHE A O 1
ATOM 3849 N N . GLY A 1 482 ? -16.700 15.470 -6.880 1.00 58.25 482 GLY A N 1
ATOM 3850 C CA . GLY A 1 482 ? -17.933 14.742 -7.158 1.00 58.25 482 GLY A CA 1
ATOM 3851 C C . GLY A 1 482 ? -18.640 15.250 -8.414 1.00 58.25 482 GLY A C 1
ATOM 3852 O O . GLY A 1 482 ? -18.184 16.181 -9.079 1.00 58.25 482 GLY A O 1
ATOM 3853 N N . ILE A 1 483 ? -19.741 14.589 -8.771 1.00 72.69 483 ILE A N 1
ATOM 3854 C CA . ILE A 1 483 ? -20.531 14.917 -9.963 1.00 72.69 483 ILE A CA 1
ATOM 3855 C C . ILE A 1 483 ? -21.297 16.228 -9.700 1.00 72.69 483 ILE A C 1
ATOM 3857 O O . ILE A 1 483 ? -22.096 16.269 -8.761 1.00 72.69 483 ILE A O 1
ATOM 3861 N N . PRO A 1 484 ? -21.060 17.302 -10.478 1.00 71.00 484 PRO A N 1
ATOM 3862 C CA . PRO A 1 484 ? -21.779 18.562 -10.311 1.00 71.00 484 PRO A CA 1
ATOM 3863 C C . PRO A 1 484 ? -23.235 18.420 -10.769 1.00 71.00 484 PRO A C 1
ATOM 3865 O O . PRO A 1 484 ? -23.526 17.671 -11.695 1.00 71.00 484 PRO A O 1
ATOM 3868 N N . GLN A 1 485 ? -24.153 19.174 -10.163 1.00 67.44 485 GLN A N 1
ATOM 3869 C CA . GLN A 1 485 ? -25.555 19.170 -10.603 1.00 67.44 485 GLN A CA 1
ATOM 3870 C C . GLN A 1 485 ? -25.755 19.987 -11.883 1.00 67.44 485 GLN A C 1
ATOM 3872 O O . GLN A 1 485 ? -26.592 19.639 -12.716 1.00 67.44 485 GLN A O 1
ATOM 3877 N N . ILE A 1 486 ? -25.003 21.083 -12.024 1.00 71.94 486 ILE A N 1
ATOM 3878 C CA . ILE A 1 486 ? -25.101 22.006 -13.156 1.00 71.94 486 ILE A CA 1
ATOM 3879 C C . ILE A 1 486 ? -23.696 22.386 -13.619 1.00 71.94 486 ILE A C 1
ATOM 3881 O O . ILE A 1 486 ? -22.855 22.765 -12.798 1.00 71.94 486 ILE A O 1
ATOM 3885 N N . ILE A 1 487 ? -23.468 22.313 -14.928 1.00 75.25 487 ILE A N 1
ATOM 3886 C CA . ILE A 1 487 ? -22.321 22.919 -15.601 1.00 75.25 487 ILE A CA 1
ATOM 3887 C C . ILE A 1 487 ? -22.818 24.131 -16.388 1.00 75.25 487 ILE A C 1
ATOM 3889 O O . ILE A 1 487 ? -23.745 24.002 -17.178 1.00 75.25 487 ILE A O 1
ATOM 3893 N N . ILE A 1 488 ? -22.216 25.299 -16.165 1.00 69.88 488 ILE A N 1
ATOM 3894 C CA . ILE A 1 488 ? -22.467 26.510 -16.956 1.00 69.88 488 ILE A CA 1
ATOM 3895 C C . ILE A 1 488 ? -21.264 26.719 -17.873 1.00 69.88 488 ILE A C 1
ATOM 3897 O O . ILE A 1 488 ? -20.171 26.963 -17.370 1.00 69.88 488 ILE A O 1
ATOM 3901 N N . ALA A 1 489 ? -21.440 26.605 -19.186 1.00 68.19 489 ALA A N 1
ATOM 3902 C CA . ALA A 1 489 ? -20.376 26.765 -20.177 1.00 68.19 489 ALA A CA 1
ATOM 3903 C C . ALA A 1 489 ? -20.629 27.970 -21.099 1.00 68.19 489 ALA A C 1
ATOM 3905 O O . ALA A 1 489 ? -21.756 28.454 -21.216 1.00 68.19 489 ALA A O 1
ATOM 3906 N N . ASP A 1 490 ? -19.578 28.460 -21.761 1.00 66.12 490 ASP A N 1
ATOM 3907 C CA . ASP A 1 490 ? -19.733 29.398 -22.876 1.00 66.12 490 ASP A CA 1
ATOM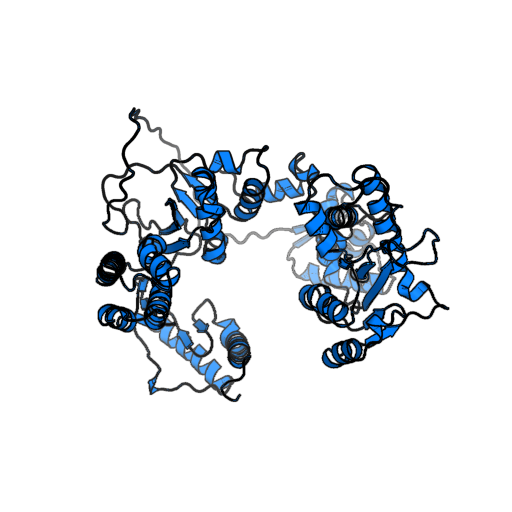 3908 C C . ASP A 1 490 ? -20.279 28.686 -24.132 1.00 66.12 490 ASP A C 1
ATOM 3910 O O . ASP A 1 490 ? -20.296 27.457 -24.214 1.00 66.12 490 ASP A O 1
ATOM 3914 N N . ASN A 1 491 ? -20.732 29.453 -25.132 1.00 62.72 491 ASN A N 1
ATOM 3915 C CA . ASN A 1 491 ? -21.246 28.924 -26.408 1.00 62.72 491 ASN A CA 1
ATOM 3916 C C . ASN A 1 491 ? -20.133 28.357 -27.321 1.00 62.72 491 ASN A C 1
ATOM 3918 O O . ASN A 1 491 ? -20.248 28.397 -28.546 1.00 62.72 491 ASN A O 1
ATOM 3922 N N . GLY A 1 492 ? -19.021 27.878 -26.755 1.00 65.88 492 GLY A N 1
ATOM 3923 C CA . GLY A 1 492 ? -17.962 27.243 -27.526 1.00 65.88 492 GLY A CA 1
ATOM 3924 C C . GLY A 1 492 ? -18.462 25.944 -28.176 1.00 65.88 492 GLY A C 1
ATOM 3925 O O . GLY A 1 492 ? -19.056 25.118 -27.477 1.00 65.88 492 GLY A O 1
ATOM 3926 N N . PRO A 1 493 ? -18.194 25.695 -29.474 1.00 64.38 493 PRO A N 1
ATOM 3927 C CA . PRO A 1 493 ? -18.675 24.499 -30.182 1.00 64.38 493 PRO A CA 1
ATOM 3928 C C . PRO A 1 493 ? -18.227 23.180 -29.525 1.00 64.38 493 PRO A C 1
ATOM 3930 O O . PRO A 1 493 ? -18.904 22.160 -29.618 1.00 64.38 493 PRO A O 1
ATOM 3933 N N . GLN A 1 494 ? -17.116 23.199 -28.789 1.00 68.88 494 GLN A N 1
ATOM 3934 C CA . GLN A 1 494 ? -16.608 22.070 -28.013 1.00 68.88 494 GLN A CA 1
ATOM 3935 C C . GLN A 1 494 ? -17.528 21.647 -26.848 1.00 68.88 494 GLN A C 1
ATOM 3937 O O . GLN A 1 494 ? -17.571 20.461 -26.510 1.00 68.88 494 GLN A O 1
ATOM 3942 N N . PHE A 1 495 ? -18.285 22.582 -26.261 1.00 68.12 495 PHE A N 1
ATOM 3943 C CA . PHE A 1 495 ? -19.238 22.331 -25.170 1.00 68.12 495 PHE A CA 1
ATOM 3944 C C . PHE A 1 495 ? -20.636 21.966 -25.662 1.00 68.12 495 PHE A C 1
ATOM 3946 O O . PHE A 1 495 ? -21.485 21.577 -24.861 1.00 68.12 495 PHE A O 1
ATOM 3953 N N . ASP A 1 496 ? -20.875 22.070 -26.966 1.00 69.12 496 ASP A N 1
ATOM 3954 C CA . ASP A 1 496 ? -22.126 21.687 -27.619 1.00 69.12 496 ASP A CA 1
ATOM 3955 C C . ASP A 1 496 ? -21.964 20.451 -28.525 1.00 69.12 496 ASP A C 1
ATOM 3957 O O . ASP A 1 496 ? -22.794 20.136 -29.373 1.00 69.12 496 ASP A O 1
ATOM 3961 N N . SER A 1 497 ? -20.882 19.695 -28.327 1.00 79.25 497 SER A N 1
ATOM 3962 C CA . SER A 1 497 ? -20.653 18.437 -29.035 1.00 79.25 497 SER A CA 1
ATOM 3963 C C . SER A 1 497 ? -21.571 17.318 -28.530 1.00 79.25 497 SER A C 1
ATOM 3965 O O . SER A 1 497 ? -21.863 17.213 -27.336 1.00 79.25 497 SER A O 1
ATOM 3967 N N . ILE A 1 498 ? -21.965 16.408 -29.431 1.00 79.19 498 ILE A N 1
ATOM 3968 C CA . ILE A 1 498 ? -22.758 15.210 -29.092 1.00 79.19 498 ILE A CA 1
ATOM 3969 C C . ILE A 1 498 ? -22.062 14.393 -27.991 1.00 79.19 498 ILE A C 1
ATOM 3971 O O . ILE A 1 498 ? -22.706 13.940 -27.048 1.00 79.19 498 ILE A O 1
ATOM 3975 N N . ALA A 1 499 ? -20.735 14.263 -28.068 1.00 79.62 499 ALA A N 1
ATOM 3976 C CA . ALA A 1 499 ? -19.936 13.559 -27.071 1.00 79.62 499 ALA A CA 1
ATOM 3977 C C . ALA A 1 499 ? -20.060 14.182 -25.669 1.00 79.62 499 ALA A C 1
ATOM 3979 O O . ALA A 1 499 ? -20.248 13.458 -24.691 1.00 79.62 499 ALA A O 1
ATOM 3980 N N . PHE A 1 500 ? -20.004 15.514 -25.564 1.00 80.25 500 PHE A N 1
ATOM 3981 C CA . PHE A 1 500 ? -20.123 16.201 -24.279 1.00 80.25 500 PHE A CA 1
ATOM 3982 C C . PHE A 1 500 ? -21.558 16.174 -23.736 1.00 80.25 500 PHE A C 1
ATOM 3984 O O . PHE A 1 500 ? -21.755 15.966 -22.539 1.00 80.25 500 PHE A O 1
ATOM 3991 N N . ARG A 1 501 ? -22.575 16.296 -24.604 1.00 81.19 501 ARG A N 1
ATOM 3992 C CA . ARG A 1 501 ? -23.985 16.150 -24.198 1.00 81.19 501 ARG A CA 1
ATOM 3993 C C . ARG A 1 501 ? -24.283 14.744 -23.670 1.00 81.19 501 ARG A C 1
ATOM 3995 O O . ARG A 1 501 ? -24.944 14.620 -22.638 1.00 81.19 501 ARG A O 1
ATOM 4002 N N . ASN A 1 502 ? -23.754 13.703 -24.317 1.00 84.94 502 ASN A N 1
ATOM 4003 C CA . ASN A 1 502 ? -23.887 12.319 -23.852 1.00 84.94 502 ASN A CA 1
ATOM 4004 C C . ASN A 1 502 ? -23.198 12.122 -22.498 1.00 84.94 502 ASN A C 1
ATOM 4006 O O . ASN A 1 502 ? -23.811 11.591 -21.578 1.00 84.94 502 ASN A O 1
ATOM 4010 N N . PHE A 1 503 ? -21.976 12.636 -22.337 1.00 84.56 503 PHE A N 1
ATOM 4011 C CA . PHE A 1 503 ? -21.250 12.593 -21.066 1.00 84.56 503 PHE A CA 1
ATOM 4012 C C . PHE A 1 503 ? -22.016 13.269 -19.916 1.00 84.56 503 PHE A C 1
ATOM 4014 O O . PHE A 1 503 ? -22.119 12.713 -18.822 1.00 84.56 503 PHE A O 1
ATOM 4021 N N . CYS A 1 504 ? -22.587 14.453 -20.154 1.00 82.62 504 CYS A N 1
ATOM 4022 C CA . CYS A 1 504 ? -23.410 15.139 -19.159 1.00 82.62 504 CYS A CA 1
ATOM 4023 C C . CYS A 1 504 ? -24.698 14.360 -18.851 1.00 82.62 504 CYS A C 1
ATOM 4025 O O . CYS A 1 504 ? -25.074 14.254 -17.686 1.00 82.62 504 CYS A O 1
ATOM 4027 N N . SER A 1 505 ? -25.333 13.763 -19.862 1.00 83.38 505 SER A N 1
ATOM 4028 C CA . SER A 1 505 ? -26.566 12.981 -19.700 1.00 83.38 505 SER A CA 1
ATOM 4029 C C . SER A 1 505 ? -26.337 11.687 -18.909 1.00 83.38 505 SER A C 1
ATOM 4031 O O . SER A 1 505 ? -27.100 11.395 -17.992 1.00 83.38 505 SER A O 1
ATOM 4033 N N . GLU A 1 506 ? -25.253 10.953 -19.185 1.00 85.81 506 GLU A N 1
ATOM 4034 C CA . GLU A 1 506 ? -24.863 9.738 -18.447 1.00 85.81 506 GLU A CA 1
ATOM 4035 C C . GLU A 1 506 ? -24.633 10.004 -16.953 1.00 85.81 506 GLU A C 1
ATOM 4037 O O . GLU A 1 506 ? -24.928 9.161 -16.106 1.00 85.81 506 GLU A O 1
ATOM 4042 N N . LEU A 1 507 ? -24.113 11.188 -16.623 1.00 81.19 507 LEU A N 1
ATOM 4043 C CA . LEU A 1 507 ? -23.823 11.602 -15.251 1.00 81.19 507 LEU A CA 1
ATOM 4044 C C . LEU A 1 507 ? -24.947 12.439 -14.620 1.00 81.19 507 LEU A C 1
ATOM 4046 O O . LEU A 1 507 ? -24.794 12.899 -13.489 1.00 81.19 507 LEU A O 1
ATOM 4050 N N . ASN A 1 508 ? -26.074 12.617 -15.317 1.00 80.69 508 ASN A N 1
ATOM 4051 C CA . ASN A 1 508 ? -27.218 13.427 -14.891 1.00 80.69 508 ASN A CA 1
ATOM 4052 C C . ASN A 1 508 ? -26.845 14.882 -14.519 1.00 80.69 508 ASN A C 1
ATOM 4054 O O . ASN A 1 508 ? -27.349 15.458 -13.552 1.00 80.69 508 ASN A O 1
ATOM 4058 N N . ILE A 1 509 ? -25.924 15.466 -15.287 1.00 81.44 509 ILE A N 1
ATOM 4059 C CA . ILE A 1 509 ? -25.440 16.841 -15.155 1.00 81.44 509 ILE A CA 1
ATOM 4060 C C . ILE A 1 509 ? -26.269 17.738 -16.077 1.00 81.44 509 ILE A C 1
ATOM 4062 O O . ILE A 1 509 ? -26.318 17.514 -17.288 1.00 81.44 509 ILE A O 1
ATOM 4066 N N . ARG A 1 510 ? -26.874 18.806 -15.544 1.00 75.19 510 ARG A N 1
ATOM 4067 C CA . ARG A 1 510 ? -27.558 19.804 -16.382 1.00 75.19 510 ARG A CA 1
ATOM 4068 C C . ARG A 1 510 ? -26.527 20.735 -17.012 1.00 75.19 510 ARG A C 1
ATOM 4070 O O . ARG A 1 510 ? -25.849 21.467 -16.295 1.00 75.19 510 ARG A O 1
ATOM 4077 N N . ASN A 1 511 ? -26.412 20.722 -18.334 1.00 76.00 511 ASN A N 1
ATOM 4078 C CA . ASN A 1 511 ? -25.561 21.664 -19.056 1.00 76.00 511 ASN A CA 1
ATOM 4079 C C . ASN A 1 511 ? -26.360 22.931 -19.397 1.00 76.00 511 ASN A C 1
ATOM 4081 O O . ASN A 1 511 ? -27.430 22.834 -19.992 1.00 76.00 511 ASN A O 1
ATOM 4085 N N . SER A 1 512 ? -25.857 24.099 -19.008 1.00 72.75 512 SER A N 1
ATOM 4086 C CA . SER A 1 512 ? -26.455 25.405 -19.282 1.00 72.75 512 SER A CA 1
ATOM 4087 C C . SER A 1 512 ? -25.448 26.278 -20.021 1.00 72.75 512 SER A C 1
ATOM 4089 O O . SER A 1 512 ? -24.277 26.325 -19.649 1.00 72.75 512 SER A O 1
ATOM 4091 N N . TYR A 1 513 ? -25.891 26.978 -21.059 1.00 70.25 513 TYR A N 1
ATOM 4092 C CA . TYR A 1 513 ? -25.019 27.821 -21.871 1.00 70.25 513 TYR A CA 1
ATOM 4093 C C . TYR A 1 513 ? -25.249 29.299 -21.555 1.00 70.25 513 TYR A C 1
ATOM 4095 O O . TYR A 1 513 ? -26.389 29.768 -21.512 1.00 70.25 513 TYR A O 1
ATOM 4103 N N . SER A 1 514 ? -24.175 30.057 -21.323 1.00 63.34 514 SER A N 1
ATOM 4104 C CA . SER A 1 514 ? -24.283 31.497 -21.073 1.00 63.34 514 SER A CA 1
ATOM 4105 C C . SER A 1 514 ? -24.611 32.242 -22.373 1.00 63.34 514 SER A C 1
ATOM 4107 O O . SER A 1 514 ? -23.794 32.277 -23.293 1.00 63.34 514 SER A O 1
ATOM 4109 N N . THR A 1 515 ? -25.782 32.880 -22.454 1.00 53.19 515 THR A N 1
ATOM 4110 C CA . THR A 1 515 ? -26.157 33.709 -23.614 1.00 53.19 515 THR A CA 1
ATOM 4111 C C . THR A 1 515 ? -25.341 35.011 -23.667 1.00 53.19 515 THR A C 1
ATOM 4113 O O . THR A 1 515 ? -25.144 35.620 -22.610 1.00 53.19 515 THR A O 1
ATOM 4116 N N . PRO A 1 516 ? -24.976 35.535 -24.857 1.00 46.22 516 PRO A N 1
ATOM 4117 C CA . PRO A 1 516 ? -24.244 36.804 -24.994 1.00 46.22 516 PRO A CA 1
ATOM 4118 C C . PRO A 1 516 ? -24.933 38.013 -24.334 1.00 46.22 516 PRO A C 1
ATOM 4120 O O . PRO A 1 516 ? -24.276 38.983 -23.974 1.00 46.22 516 PRO A O 1
ATOM 4123 N N . ARG A 1 517 ? -26.262 37.949 -24.156 1.00 31.84 517 ARG A N 1
ATOM 4124 C CA . ARG A 1 517 ? -27.099 39.018 -23.585 1.00 31.84 517 ARG A CA 1
ATOM 4125 C C . ARG A 1 517 ? -27.057 39.116 -22.052 1.00 31.84 517 ARG A C 1
ATOM 4127 O O . ARG A 1 517 ? -27.440 40.154 -21.526 1.00 31.84 517 ARG A O 1
ATOM 4134 N N . TYR A 1 518 ? -26.567 38.089 -21.344 1.00 40.00 518 TYR A N 1
ATOM 4135 C CA . TYR A 1 518 ? -26.470 38.061 -19.873 1.00 40.00 518 TYR A CA 1
ATOM 4136 C C . TYR A 1 518 ? -25.070 37.613 -19.390 1.00 40.00 518 TYR A C 1
ATOM 4138 O O . TYR A 1 518 ? -24.908 36.488 -18.895 1.00 40.00 518 TYR A O 1
ATOM 4146 N N . PRO A 1 519 ? -24.051 38.498 -19.467 1.00 40.72 519 PRO A N 1
ATOM 4147 C CA . PRO A 1 519 ? -22.663 38.201 -19.073 1.00 40.72 519 PRO A CA 1
ATOM 4148 C C . PRO A 1 519 ? -22.499 37.824 -17.590 1.00 40.72 519 PRO A C 1
ATOM 4150 O O . PRO A 1 519 ? -21.537 37.167 -17.199 1.00 40.72 519 PRO A O 1
ATOM 4153 N N . GLN A 1 520 ? -23.459 38.210 -16.743 1.00 47.22 520 GLN A N 1
ATOM 4154 C CA . GLN A 1 520 ? -23.425 37.987 -15.293 1.00 47.22 520 GLN A CA 1
ATOM 4155 C C . GLN A 1 520 ? -23.420 36.497 -14.905 1.00 47.22 520 GLN A C 1
ATOM 4157 O O . GLN A 1 520 ? -22.850 36.145 -13.875 1.00 47.22 520 GLN A O 1
ATOM 4162 N N . SER A 1 521 ? -23.980 35.612 -15.741 1.00 48.84 521 SER A N 1
ATOM 4163 C CA . SER A 1 521 ? -24.057 34.163 -15.475 1.00 48.84 521 SER A CA 1
ATOM 4164 C C . SER A 1 521 ? -22.702 33.436 -15.536 1.00 48.84 521 SER A C 1
ATOM 4166 O O . SER A 1 521 ? -22.539 32.399 -14.894 1.00 48.84 521 SER A O 1
ATOM 4168 N N . ASN A 1 522 ? -21.711 33.993 -16.249 1.00 58.50 522 ASN A N 1
ATOM 4169 C CA . ASN A 1 522 ? -20.338 33.470 -16.329 1.00 58.50 522 ASN A CA 1
ATOM 4170 C C . ASN A 1 522 ? -19.276 34.496 -15.873 1.00 58.50 522 ASN A C 1
ATOM 4172 O O . ASN A 1 522 ? -18.072 34.280 -16.024 1.00 58.50 522 ASN A O 1
ATOM 4176 N N . GLY A 1 523 ? -19.702 35.614 -15.276 1.00 57.62 523 GLY A N 1
ATOM 4177 C CA . GLY A 1 523 ? -18.821 36.731 -14.915 1.00 57.62 523 GLY A CA 1
ATOM 4178 C C . GLY A 1 523 ? -17.722 36.364 -13.909 1.00 57.62 523 GLY A C 1
ATOM 4179 O O . GLY A 1 523 ? -16.634 36.941 -13.943 1.00 57.62 523 GLY A O 1
ATOM 4180 N N . GLN A 1 524 ? -17.953 35.359 -13.054 1.00 58.72 524 GLN A N 1
ATOM 4181 C CA . GLN A 1 524 ? -16.917 34.831 -12.156 1.00 58.72 524 GLN A CA 1
ATOM 4182 C C . GLN A 1 524 ? -15.773 34.166 -12.930 1.00 58.72 524 GLN A C 1
ATOM 4184 O O . GLN A 1 524 ? -14.601 34.410 -12.631 1.00 58.72 524 GLN A O 1
ATOM 4189 N N . ALA A 1 525 ? -16.097 33.378 -13.960 1.00 60.16 525 ALA A N 1
ATOM 4190 C CA . ALA A 1 525 ? -15.088 32.761 -14.805 1.00 60.16 525 ALA A CA 1
ATOM 4191 C C . ALA A 1 525 ? -14.303 33.817 -15.599 1.00 60.16 525 ALA A C 1
ATOM 4193 O O . ALA A 1 525 ? -13.079 33.741 -15.724 1.00 60.16 525 ALA A O 1
ATOM 4194 N N . GLU A 1 526 ? -14.979 34.858 -16.082 1.00 60.47 526 GLU A N 1
ATOM 4195 C CA . GLU A 1 526 ? -14.331 35.951 -16.806 1.00 60.47 526 GLU A CA 1
ATOM 4196 C C . GLU A 1 526 ? -13.356 36.752 -15.942 1.00 60.47 526 GLU A C 1
ATOM 4198 O O . GLU A 1 526 ? -12.225 37.012 -16.370 1.00 60.47 526 GLU A O 1
ATOM 4203 N N . ALA A 1 527 ? -13.766 37.114 -14.724 1.00 61.50 527 ALA A N 1
ATOM 4204 C CA . ALA A 1 527 ? -12.942 37.877 -13.796 1.00 61.50 527 ALA A CA 1
ATOM 4205 C C . ALA A 1 527 ? -11.673 37.106 -13.408 1.00 61.50 527 ALA A C 1
ATOM 4207 O O . ALA A 1 527 ? -10.567 37.646 -13.499 1.00 61.50 527 ALA A O 1
ATOM 4208 N N . THR A 1 528 ? -11.804 35.824 -13.049 1.00 62.22 528 THR A N 1
ATOM 4209 C CA . THR A 1 528 ? -10.645 35.000 -12.686 1.00 62.22 528 THR A CA 1
ATOM 4210 C C . THR A 1 528 ? -9.728 34.747 -13.882 1.00 62.22 528 THR A C 1
ATOM 4212 O O . THR A 1 528 ? -8.509 34.845 -13.733 1.00 62.22 528 THR A O 1
ATOM 4215 N N . ASN A 1 529 ? -10.271 34.510 -15.081 1.00 61.88 529 ASN A N 1
ATOM 4216 C CA . ASN A 1 529 ? -9.456 34.392 -16.293 1.00 61.88 529 ASN A CA 1
ATOM 4217 C C . ASN A 1 529 ? -8.662 35.672 -16.576 1.00 61.88 529 ASN A C 1
ATOM 4219 O O . ASN A 1 529 ? -7.470 35.602 -16.873 1.00 61.88 529 ASN A O 1
ATOM 4223 N N . LYS A 1 530 ? -9.277 36.849 -16.416 1.00 64.19 530 LYS A N 1
ATOM 4224 C CA . LYS A 1 530 ? -8.591 38.140 -16.571 1.00 64.19 530 LYS A CA 1
ATOM 4225 C C . LYS A 1 530 ? -7.427 38.282 -15.583 1.00 64.19 530 LYS A C 1
ATOM 4227 O O . LYS A 1 530 ? -6.346 38.723 -15.971 1.00 64.19 530 LYS A O 1
ATOM 4232 N N . THR A 1 531 ? -7.604 37.859 -14.330 1.00 68.38 531 THR A N 1
ATOM 4233 C CA . THR A 1 531 ? -6.523 37.857 -13.331 1.00 68.38 531 THR A CA 1
ATOM 4234 C C . THR A 1 531 ? -5.398 36.886 -13.692 1.00 68.38 531 THR A C 1
ATOM 4236 O O . THR A 1 531 ? -4.231 37.265 -13.598 1.00 68.38 531 THR A O 1
ATOM 4239 N N . LEU A 1 532 ? -5.722 35.667 -14.138 1.00 66.88 532 LEU A N 1
ATOM 4240 C CA . LEU A 1 532 ? -4.724 34.667 -14.537 1.00 66.88 532 LEU A CA 1
ATOM 4241 C C . LEU A 1 532 ? -3.909 35.129 -15.750 1.00 66.88 532 LEU A C 1
ATOM 4243 O O . LEU A 1 532 ? -2.686 35.019 -15.735 1.00 66.88 532 LEU A O 1
ATOM 4247 N N . ILE A 1 533 ? -4.562 35.712 -16.759 1.00 65.31 533 ILE A N 1
ATOM 4248 C CA . ILE A 1 533 ? -3.892 36.266 -17.943 1.00 65.31 533 ILE A CA 1
ATOM 4249 C C . ILE A 1 533 ? -2.964 37.419 -17.547 1.00 65.31 533 ILE A C 1
ATOM 4251 O O . ILE A 1 533 ? -1.817 37.461 -17.983 1.00 65.31 533 ILE A O 1
ATOM 4255 N N . ASN A 1 534 ? -3.417 38.335 -16.689 1.00 66.00 534 ASN A N 1
ATOM 4256 C CA . ASN A 1 534 ? -2.584 39.451 -16.236 1.00 66.00 534 ASN A CA 1
ATOM 4257 C C . ASN A 1 534 ? -1.382 38.983 -15.401 1.00 66.00 534 ASN A C 1
ATOM 4259 O O . ASN A 1 534 ? -0.294 39.541 -15.529 1.00 66.00 534 ASN A O 1
ATOM 4263 N N . ALA A 1 535 ? -1.553 37.952 -14.572 1.00 67.06 535 ALA A N 1
ATOM 4264 C CA . ALA A 1 535 ? -0.462 37.359 -13.803 1.00 67.06 535 ALA A CA 1
ATOM 4265 C C . ALA A 1 535 ? 0.545 36.614 -14.699 1.00 67.06 535 ALA A C 1
ATOM 4267 O O . ALA A 1 535 ? 1.749 36.726 -14.480 1.00 67.06 535 ALA A O 1
ATOM 4268 N N . LEU A 1 536 ? 0.068 35.922 -15.741 1.00 65.38 536 LEU A N 1
ATOM 4269 C CA . LEU A 1 536 ? 0.920 35.315 -16.769 1.00 65.38 536 LEU A CA 1
ATOM 4270 C C . LEU A 1 536 ? 1.717 36.372 -17.537 1.00 65.38 536 LEU A C 1
ATOM 4272 O O . LEU A 1 536 ? 2.926 36.220 -17.670 1.00 65.38 536 LEU A O 1
ATOM 4276 N N . LYS A 1 537 ? 1.079 37.465 -17.978 1.00 64.12 537 LYS A N 1
ATOM 4277 C CA . LYS A 1 537 ? 1.759 38.573 -18.674 1.00 64.12 537 LYS A CA 1
ATOM 4278 C C . LYS A 1 537 ? 2.924 39.132 -17.852 1.00 64.12 537 LYS A C 1
ATOM 4280 O O . LYS A 1 537 ? 4.031 39.213 -18.365 1.00 64.12 537 LYS A O 1
ATOM 4285 N N . LYS A 1 538 ? 2.702 39.406 -16.561 1.00 67.94 538 LYS A N 1
ATOM 4286 C CA . LYS A 1 538 ? 3.741 39.911 -15.643 1.00 67.94 538 LYS A CA 1
ATOM 4287 C C . LYS A 1 538 ? 4.898 38.931 -15.422 1.00 67.94 538 LYS A C 1
ATOM 4289 O O . LYS A 1 538 ? 6.037 39.348 -15.279 1.00 67.94 538 LYS A O 1
ATOM 4294 N N . ARG A 1 539 ? 4.622 37.623 -15.384 1.00 63.97 539 ARG A N 1
ATOM 4295 C CA . ARG A 1 539 ? 5.652 36.573 -15.253 1.00 63.97 539 ARG A CA 1
ATOM 4296 C C . ARG A 1 539 ? 6.464 36.369 -16.535 1.00 63.97 539 ARG A C 1
ATOM 4298 O O . ARG A 1 539 ? 7.620 35.966 -16.463 1.00 63.97 539 ARG A O 1
ATOM 4305 N N . LEU A 1 540 ? 5.871 36.642 -17.696 1.00 60.72 540 LEU A N 1
ATOM 4306 C CA . LEU A 1 540 ? 6.475 36.399 -19.008 1.00 60.72 540 LEU A CA 1
ATOM 4307 C C . LEU A 1 540 ? 7.364 37.533 -19.522 1.00 60.72 540 LEU A C 1
ATOM 4309 O O . LEU A 1 540 ? 8.117 37.300 -20.465 1.00 60.72 540 LEU A O 1
ATOM 4313 N N . GLU A 1 541 ? 7.351 38.711 -18.890 1.00 57.19 541 GLU A N 1
ATOM 4314 C CA . GLU A 1 541 ? 8.305 39.794 -19.187 1.00 57.19 541 GLU A CA 1
ATOM 4315 C C . GLU A 1 541 ? 9.771 39.338 -19.029 1.00 57.19 541 GLU A C 1
ATOM 4317 O O . GLU A 1 541 ? 10.640 39.814 -19.755 1.00 57.19 541 GLU A O 1
ATOM 4322 N N . GLN A 1 542 ? 10.038 38.354 -18.157 1.00 50.31 542 GLN A N 1
ATOM 4323 C CA . GLN A 1 542 ? 11.374 37.797 -17.888 1.00 50.31 542 GLN A CA 1
ATOM 4324 C C . GLN A 1 542 ? 11.680 36.486 -18.645 1.00 50.31 542 GLN A C 1
ATOM 4326 O O . GLN A 1 542 ? 12.834 36.073 -18.718 1.00 50.31 542 GLN A O 1
ATOM 4331 N N . ALA A 1 543 ? 10.671 35.821 -19.222 1.00 48.97 543 ALA A N 1
ATOM 4332 C CA . ALA A 1 543 ? 10.803 34.496 -19.836 1.00 48.97 543 ALA A CA 1
ATOM 4333 C C . ALA A 1 543 ? 9.960 34.392 -21.119 1.00 48.97 543 ALA A C 1
ATOM 4335 O O . ALA A 1 543 ? 8.870 33.815 -21.132 1.00 48.97 543 ALA A O 1
ATOM 4336 N N . LYS A 1 544 ? 10.464 34.948 -22.227 1.00 53.16 544 LYS A N 1
ATOM 4337 C CA . LYS A 1 544 ? 9.784 34.884 -23.530 1.00 53.16 544 LYS A CA 1
ATOM 4338 C C . LYS A 1 544 ? 9.672 33.419 -23.994 1.00 53.16 544 LYS A C 1
ATOM 4340 O O . LYS A 1 544 ? 10.678 32.750 -24.201 1.00 53.16 544 LYS A O 1
ATOM 4345 N N . GLY A 1 545 ? 8.442 32.908 -24.124 1.00 55.03 545 GLY A N 1
ATOM 4346 C CA . GLY A 1 545 ? 8.141 31.606 -24.747 1.00 55.03 545 GLY A CA 1
ATOM 4347 C C . GLY A 1 545 ? 7.865 30.403 -23.825 1.00 55.03 545 GLY A C 1
ATOM 4348 O O . GLY A 1 545 ? 7.461 29.362 -24.336 1.00 55.03 545 GLY A O 1
ATOM 4349 N N . LYS A 1 546 ? 7.996 30.509 -22.489 1.00 60.84 546 LYS A N 1
ATOM 4350 C CA . LYS A 1 546 ? 7.803 29.373 -21.541 1.00 60.84 546 LYS A CA 1
ATOM 4351 C C . LYS A 1 546 ? 6.484 29.389 -20.748 1.00 60.84 546 LYS A C 1
ATOM 4353 O O . LYS A 1 546 ? 6.379 28.808 -19.671 1.00 60.84 546 LYS A O 1
ATOM 4358 N N . TRP A 1 547 ? 5.437 30.029 -21.266 1.00 60.53 547 TRP A N 1
ATOM 4359 C CA . TRP A 1 547 ? 4.190 30.272 -20.517 1.00 60.53 547 TRP A CA 1
ATOM 4360 C C . TRP A 1 547 ? 3.469 29.013 -20.014 1.00 60.53 547 TRP A C 1
ATOM 4362 O O . TRP A 1 547 ? 2.825 29.056 -18.966 1.00 60.53 547 TRP A O 1
ATOM 4372 N N . VAL A 1 548 ? 3.602 27.887 -20.720 1.00 57.16 548 VAL A N 1
ATOM 4373 C CA . VAL A 1 548 ? 3.011 26.602 -20.313 1.00 57.16 548 VAL A CA 1
ATOM 4374 C C . VAL A 1 548 ? 3.668 26.065 -19.034 1.00 57.16 548 VAL A C 1
ATOM 4376 O O . VAL A 1 548 ? 2.979 25.503 -18.183 1.00 57.16 548 VAL A O 1
ATOM 4379 N N . GLU A 1 549 ? 4.977 26.274 -18.867 1.00 63.06 549 GLU A N 1
ATOM 4380 C CA . GLU A 1 549 ? 5.741 25.848 -17.684 1.00 63.06 549 GLU A CA 1
ATOM 4381 C C . GLU A 1 549 ? 5.474 26.761 -16.474 1.00 63.06 549 GLU A C 1
ATOM 4383 O O . GLU A 1 549 ? 5.478 26.294 -15.336 1.00 63.06 549 GLU A O 1
ATOM 4388 N N . GLU A 1 550 ? 5.144 28.034 -16.714 1.00 65.69 550 GLU A N 1
ATOM 4389 C CA . GLU A 1 550 ? 4.832 29.023 -15.670 1.00 65.69 550 GLU A CA 1
ATOM 4390 C C . GLU A 1 550 ? 3.363 28.996 -15.206 1.00 65.69 550 GLU A C 1
ATOM 4392 O O . GLU A 1 550 ? 3.037 29.495 -14.124 1.00 65.69 550 GLU A O 1
ATOM 4397 N N . LEU A 1 551 ? 2.454 28.381 -15.975 1.00 67.75 551 LEU A N 1
ATOM 4398 C CA . LEU A 1 551 ? 1.026 28.301 -15.640 1.00 67.75 551 LEU A CA 1
ATOM 4399 C C . LEU A 1 551 ? 0.751 27.673 -14.253 1.00 67.75 551 LEU A C 1
ATOM 4401 O O . LEU A 1 551 ? -0.058 28.235 -13.504 1.00 67.75 551 LEU A O 1
ATOM 4405 N N . PRO A 1 552 ? 1.409 26.569 -13.833 1.00 72.44 552 PRO A N 1
ATOM 4406 C CA . PRO A 1 552 ? 1.285 26.051 -12.471 1.00 72.44 552 PRO A CA 1
ATOM 4407 C C . PRO A 1 552 ? 1.728 27.048 -11.394 1.00 72.44 552 PRO A C 1
ATOM 4409 O O . PRO A 1 552 ? 1.079 27.123 -10.349 1.00 72.44 552 PRO A O 1
ATOM 4412 N N . GLY A 1 553 ? 2.786 27.826 -11.651 1.00 73.44 553 GLY A N 1
ATOM 4413 C CA . GLY A 1 553 ? 3.299 28.852 -10.741 1.00 73.44 553 GLY A CA 1
ATOM 4414 C C . GLY A 1 553 ? 2.329 30.024 -10.580 1.00 73.44 553 GLY A C 1
ATOM 4415 O O . GLY A 1 553 ? 2.050 30.452 -9.460 1.00 73.44 553 GLY A O 1
ATOM 4416 N N . VAL A 1 554 ? 1.720 30.478 -11.677 1.00 72.31 554 VAL A N 1
ATOM 4417 C CA . VAL A 1 554 ? 0.672 31.512 -11.644 1.00 72.31 554 VAL A CA 1
ATOM 4418 C C . VAL A 1 554 ? -0.582 31.018 -10.922 1.00 72.31 554 VAL A C 1
ATOM 4420 O O . VAL A 1 554 ? -1.143 31.727 -10.086 1.00 72.31 554 VAL A O 1
ATOM 4423 N N . LEU A 1 555 ? -1.005 29.779 -11.186 1.00 72.12 555 LEU A N 1
ATOM 4424 C CA . LEU A 1 555 ? -2.122 29.164 -10.471 1.00 72.12 555 LEU A CA 1
ATOM 4425 C C . LEU A 1 555 ? -1.822 28.987 -8.980 1.00 72.12 555 LEU A C 1
ATOM 4427 O O . LEU A 1 555 ? -2.746 29.067 -8.174 1.00 72.12 555 LEU A O 1
ATOM 4431 N N . TRP A 1 556 ? -0.573 28.700 -8.604 1.00 77.75 556 TRP A N 1
ATOM 4432 C CA . TRP A 1 556 ? -0.152 28.641 -7.206 1.00 77.75 556 TRP A CA 1
ATOM 4433 C C . TRP A 1 556 ? -0.291 30.009 -6.544 1.00 77.75 556 TRP A C 1
ATOM 4435 O O . TRP A 1 556 ? -1.049 30.117 -5.585 1.00 77.75 556 TRP A O 1
ATOM 4445 N N . ALA A 1 557 ? 0.316 31.048 -7.124 1.00 77.50 557 ALA A N 1
ATOM 4446 C CA . ALA A 1 557 ? 0.229 32.413 -6.612 1.00 77.50 557 ALA A CA 1
ATOM 4447 C C . ALA A 1 557 ? -1.229 32.866 -6.442 1.00 77.50 557 ALA A C 1
ATOM 4449 O O . ALA A 1 557 ? -1.617 33.299 -5.363 1.00 77.50 557 ALA A O 1
ATOM 4450 N N . TYR A 1 558 ? -2.080 32.658 -7.454 1.00 75.50 558 TYR A N 1
ATOM 4451 C CA . TYR A 1 558 ? -3.503 32.999 -7.357 1.00 75.50 558 TYR A CA 1
ATOM 4452 C C . TYR A 1 558 ? -4.209 32.272 -6.201 1.00 75.50 558 TYR A C 1
ATOM 4454 O O . TYR A 1 558 ? -5.057 32.845 -5.525 1.00 75.50 558 TYR A O 1
ATOM 4462 N N . ARG A 1 559 ? -3.881 30.997 -5.962 1.00 75.06 559 ARG A N 1
ATOM 4463 C CA . ARG A 1 559 ? -4.528 30.186 -4.918 1.00 75.06 559 ARG A CA 1
ATOM 4464 C C . ARG A 1 559 ? -4.074 30.547 -3.509 1.00 75.06 559 ARG A C 1
ATOM 4466 O O . ARG A 1 559 ? -4.829 30.266 -2.585 1.00 75.06 559 ARG A O 1
ATOM 4473 N N . THR A 1 560 ? -2.882 31.115 -3.350 1.00 74.06 560 THR A N 1
ATOM 4474 C CA . THR A 1 560 ? -2.292 31.461 -2.048 1.00 74.06 560 THR A CA 1
ATOM 4475 C C . THR A 1 560 ? -2.347 32.954 -1.732 1.00 74.06 560 THR A C 1
ATOM 4477 O O . THR A 1 560 ? -1.944 33.352 -0.647 1.00 74.06 560 THR A O 1
ATOM 4480 N N . THR A 1 561 ? -2.836 33.794 -2.647 1.00 76.19 561 THR A N 1
ATOM 4481 C CA . THR A 1 561 ? -3.058 35.223 -2.395 1.00 76.19 561 THR A CA 1
ATOM 4482 C C . THR A 1 561 ? -4.489 35.464 -1.896 1.00 76.19 561 THR A C 1
ATOM 4484 O O . THR A 1 561 ? -5.439 35.034 -2.556 1.00 76.19 561 THR A O 1
ATOM 4487 N N . PRO A 1 562 ? -4.678 36.151 -0.753 1.00 72.38 562 PRO A N 1
ATOM 4488 C CA . PRO A 1 562 ? -6.003 36.504 -0.254 1.00 72.38 562 PRO A CA 1
ATOM 4489 C C . PRO A 1 562 ? -6.788 37.381 -1.235 1.00 72.38 562 PRO A C 1
ATOM 4491 O O . PRO A 1 562 ? -6.263 38.352 -1.785 1.00 72.38 562 PRO A O 1
ATOM 4494 N N . GLY A 1 563 ? -8.063 37.055 -1.451 1.00 64.56 563 GLY A N 1
ATOM 4495 C CA . GLY A 1 563 ? -8.953 37.884 -2.263 1.00 64.56 563 GLY A CA 1
ATOM 4496 C C . GLY A 1 563 ? -9.389 39.143 -1.508 1.00 64.56 563 GLY A C 1
ATOM 4497 O O . GLY A 1 563 ? -9.783 39.056 -0.348 1.00 64.56 563 GLY A O 1
ATOM 4498 N N . ARG A 1 564 ? -9.396 40.310 -2.173 1.00 53.91 564 ARG A N 1
ATOM 4499 C CA . ARG A 1 564 ? -9.859 41.586 -1.578 1.00 53.91 564 ARG A CA 1
ATOM 4500 C C . ARG A 1 564 ? -11.279 41.541 -0.970 1.00 53.91 564 ARG A C 1
ATOM 4502 O O . ARG A 1 564 ? -11.454 42.156 0.072 1.00 53.91 564 ARG A O 1
ATOM 4509 N N . PRO A 1 565 ? -12.277 40.843 -1.555 1.00 49.28 565 PRO A N 1
ATOM 4510 C CA . PRO A 1 565 ? -13.639 40.832 -1.006 1.00 49.28 565 PRO A CA 1
ATOM 4511 C C . PRO A 1 565 ? -13.821 39.910 0.208 1.00 49.28 565 PRO A C 1
ATOM 4513 O O . PRO A 1 565 ? -14.667 40.174 1.052 1.00 49.28 565 PRO A O 1
ATOM 4516 N N . THR A 1 566 ? -13.070 38.805 0.280 1.00 55.75 566 THR A N 1
ATOM 4517 C CA . THR A 1 566 ? -13.284 37.731 1.268 1.00 55.75 566 THR A CA 1
ATOM 4518 C C . THR A 1 566 ? -12.224 37.677 2.360 1.00 55.75 566 THR A C 1
ATOM 4520 O O . THR A 1 566 ? -12.416 36.953 3.330 1.00 55.75 566 THR A O 1
ATOM 4523 N N . GLY A 1 567 ? -11.072 38.333 2.185 1.00 62.03 567 GLY A N 1
ATOM 4524 C CA . GLY A 1 567 ? -9.926 38.262 3.106 1.00 62.03 567 GLY A CA 1
ATOM 4525 C C . GLY A 1 567 ? -9.229 36.893 3.170 1.00 62.03 567 GLY A C 1
ATOM 4526 O O . GLY A 1 567 ? -8.114 36.801 3.664 1.00 62.03 567 GLY A O 1
ATOM 4527 N N . ASN A 1 568 ? -9.854 35.846 2.626 1.00 65.00 568 ASN A N 1
ATOM 4528 C CA . ASN A 1 568 ? -9.352 34.474 2.589 1.00 65.00 568 ASN A CA 1
ATOM 4529 C C . ASN A 1 568 ? -8.737 34.124 1.228 1.00 65.00 568 ASN A C 1
ATOM 4531 O O . ASN A 1 568 ? -9.135 34.669 0.191 1.00 65.00 568 ASN A O 1
ATOM 4535 N N . THR A 1 569 ? -7.801 33.171 1.217 1.00 71.88 569 THR A N 1
ATOM 4536 C CA . THR A 1 569 ? -7.253 32.620 -0.030 1.00 71.88 569 THR A CA 1
ATOM 4537 C C . THR A 1 569 ? -8.225 31.615 -0.671 1.00 71.88 569 THR A C 1
ATOM 4539 O O . THR A 1 569 ? -8.959 30.914 0.037 1.00 71.88 569 THR A O 1
ATOM 4542 N N . PRO A 1 570 ? -8.221 31.457 -2.010 1.00 68.62 570 PRO A N 1
ATOM 4543 C CA . PRO A 1 570 ? -8.973 30.388 -2.679 1.00 68.62 570 PRO A CA 1
ATOM 4544 C C . PRO A 1 570 ? -8.624 28.980 -2.163 1.00 68.62 570 PRO A C 1
ATOM 4546 O O . PRO A 1 570 ? -9.453 28.066 -2.185 1.00 68.62 570 PRO A O 1
ATOM 4549 N N . PHE A 1 571 ? -7.389 28.786 -1.685 1.00 65.94 571 PHE A N 1
ATOM 4550 C CA . PHE A 1 571 ? -6.961 27.537 -1.066 1.00 65.94 571 PHE A CA 1
ATOM 4551 C C . PHE A 1 571 ? -7.670 27.295 0.276 1.00 65.94 571 PHE A C 1
ATOM 4553 O O . PHE A 1 571 ? -8.244 26.219 0.455 1.00 65.94 571 PHE A O 1
ATOM 4560 N N . ALA A 1 572 ? -7.722 28.298 1.159 1.00 65.06 572 ALA A N 1
ATOM 4561 C CA . ALA A 1 572 ? -8.458 28.216 2.423 1.00 65.06 572 ALA A CA 1
ATOM 4562 C C . ALA A 1 572 ? -9.953 27.991 2.227 1.00 65.06 572 ALA A C 1
ATOM 4564 O O . ALA A 1 572 ? -10.534 27.156 2.912 1.00 65.06 572 ALA A O 1
ATOM 4565 N N . LEU A 1 573 ? -10.569 28.654 1.248 1.00 62.19 573 LEU A N 1
ATOM 4566 C CA . LEU A 1 573 ? -11.991 28.461 0.959 1.00 62.19 573 LEU A CA 1
ATOM 4567 C C . LEU A 1 573 ? -12.323 27.021 0.538 1.00 62.19 573 LEU A C 1
ATOM 4569 O O . LEU A 1 573 ? -13.420 26.551 0.806 1.00 62.19 573 LEU A O 1
ATOM 4573 N N . THR A 1 574 ? -11.382 26.317 -0.096 1.00 59.78 574 THR A N 1
ATOM 4574 C CA . THR A 1 574 ? -11.601 24.950 -0.601 1.00 59.78 574 THR A CA 1
ATOM 4575 C C . THR A 1 574 ? -11.259 23.870 0.424 1.00 59.78 574 THR A C 1
ATOM 4577 O O . THR A 1 574 ? -11.898 22.822 0.448 1.00 59.78 574 THR A O 1
ATOM 4580 N N . TYR A 1 575 ? -10.219 24.086 1.233 1.00 62.38 575 TYR A N 1
ATOM 4581 C CA . TYR A 1 575 ? -9.670 23.067 2.136 1.00 62.38 575 TYR A CA 1
ATOM 4582 C C . TYR A 1 575 ? -9.854 23.397 3.622 1.00 62.38 575 TYR A C 1
ATOM 4584 O O . TYR A 1 575 ? -9.425 22.622 4.470 1.00 62.38 575 TYR A O 1
ATOM 4592 N N . GLY A 1 576 ? -10.473 24.535 3.945 1.00 56.09 576 GLY A N 1
ATOM 4593 C CA . GLY A 1 576 ? -10.680 25.007 5.317 1.00 56.09 576 GLY A CA 1
ATOM 4594 C C . GLY A 1 576 ? -9.421 25.554 6.000 1.00 56.09 576 GLY A C 1
ATOM 4595 O O . GLY A 1 576 ? -9.469 25.892 7.177 1.00 56.09 576 GLY A O 1
ATOM 4596 N N . MET A 1 577 ? -8.289 25.635 5.292 1.00 63.28 577 MET A N 1
ATOM 4597 C CA . MET A 1 577 ? -7.006 26.122 5.811 1.00 63.28 577 MET A CA 1
ATOM 4598 C C . MET A 1 577 ? -6.134 26.663 4.677 1.00 63.28 577 MET A C 1
ATOM 4600 O O . MET A 1 577 ? -6.157 26.102 3.584 1.00 63.28 577 MET A O 1
ATOM 4604 N N . ASP A 1 578 ? -5.355 27.719 4.922 1.00 68.81 578 ASP A N 1
ATOM 4605 C CA . ASP A 1 578 ? -4.446 28.284 3.913 1.00 68.81 578 ASP A CA 1
ATOM 4606 C C . ASP A 1 578 ? -3.346 27.299 3.506 1.00 68.81 578 ASP A C 1
ATOM 4608 O O . ASP A 1 578 ? -2.946 26.431 4.287 1.00 68.81 578 ASP A O 1
ATOM 4612 N N . ALA A 1 579 ? -2.817 27.441 2.292 1.00 70.25 579 ALA A N 1
ATOM 4613 C CA . ALA A 1 579 ? -1.631 26.687 1.902 1.00 70.25 579 ALA A CA 1
ATOM 4614 C C . ALA A 1 579 ? -0.438 27.146 2.746 1.00 70.25 579 ALA A C 1
ATOM 4616 O O . ALA A 1 579 ? -0.299 28.337 3.008 1.00 70.25 579 ALA A O 1
ATOM 4617 N N . VAL A 1 580 ? 0.442 26.224 3.132 1.00 70.12 580 VAL A N 1
ATOM 4618 C CA . VAL A 1 580 ? 1.746 26.607 3.683 1.00 70.12 580 VAL A CA 1
ATOM 4619 C C . VAL A 1 580 ? 2.560 27.201 2.536 1.00 70.12 580 VAL A C 1
ATOM 4621 O O . VAL A 1 580 ? 2.905 26.501 1.580 1.00 70.12 580 VAL A O 1
ATOM 4624 N N . ILE A 1 581 ? 2.800 28.508 2.589 1.00 73.38 581 ILE A N 1
ATOM 4625 C CA . ILE A 1 581 ? 3.630 29.204 1.603 1.00 73.38 581 ILE A CA 1
ATOM 4626 C C . ILE A 1 581 ? 5.116 29.030 1.948 1.00 73.38 581 ILE A C 1
ATOM 4628 O O . ILE A 1 581 ? 5.449 28.882 3.122 1.00 73.38 581 ILE A O 1
ATOM 4632 N N . PRO A 1 582 ? 6.036 29.087 0.966 1.00 66.88 582 PRO A N 1
ATOM 4633 C CA . PRO A 1 582 ? 7.471 28.928 1.223 1.00 66.88 582 PRO A CA 1
ATOM 4634 C C . PRO A 1 582 ? 8.019 29.855 2.322 1.00 66.88 582 PRO A C 1
ATOM 4636 O O . PRO A 1 582 ? 8.907 29.466 3.072 1.00 66.88 582 PRO A O 1
ATOM 4639 N N . THR A 1 583 ? 7.452 31.053 2.479 1.00 57.91 583 THR A N 1
ATOM 4640 C CA . THR A 1 583 ? 7.835 32.006 3.529 1.00 57.91 583 THR A CA 1
ATOM 4641 C C . THR A 1 583 ? 7.520 31.507 4.946 1.00 57.91 583 THR A C 1
ATOM 4643 O O . THR A 1 583 ? 8.311 31.751 5.849 1.00 57.91 583 THR A O 1
ATOM 4646 N N . GLU A 1 584 ? 6.433 30.750 5.145 1.00 54.56 584 GLU A N 1
ATOM 4647 C CA . GLU A 1 584 ? 6.077 30.139 6.446 1.00 54.56 584 GLU A CA 1
ATOM 4648 C C . GLU A 1 584 ? 7.027 28.996 6.843 1.00 54.56 584 GLU A C 1
ATOM 4650 O O . GLU A 1 584 ? 7.037 28.560 7.991 1.00 54.56 584 GLU A O 1
ATOM 4655 N N . ILE A 1 585 ? 7.824 28.494 5.895 1.00 57.81 585 ILE A N 1
ATOM 4656 C CA . ILE A 1 585 ? 8.851 27.480 6.158 1.00 57.81 585 ILE A CA 1
ATOM 4657 C C . ILE A 1 585 ? 10.123 28.144 6.703 1.00 57.81 585 ILE A C 1
ATOM 4659 O O . ILE A 1 585 ? 10.751 27.602 7.609 1.00 57.81 585 ILE A O 1
ATOM 4663 N N . GLY A 1 586 ? 10.485 29.322 6.180 1.00 56.16 586 GLY A N 1
ATOM 4664 C CA . GLY A 1 586 ? 11.635 30.105 6.651 1.00 56.16 586 GLY A CA 1
ATOM 4665 C C . GLY A 1 586 ? 11.365 30.910 7.928 1.00 56.16 586 GLY A C 1
ATOM 4666 O O . GLY A 1 586 ? 12.286 31.145 8.704 1.00 56.16 586 GLY A O 1
ATOM 4667 N N . LEU A 1 587 ? 10.109 31.303 8.166 1.00 54.53 587 LEU A N 1
ATOM 4668 C CA . LEU A 1 587 ? 9.655 32.015 9.363 1.00 54.53 587 LEU A CA 1
ATOM 4669 C C . LEU A 1 587 ? 8.515 31.218 10.014 1.00 54.53 587 LEU A C 1
ATOM 4671 O O . LEU A 1 587 ? 7.384 31.268 9.518 1.00 54.53 587 LEU A O 1
ATOM 4675 N N . PRO A 1 588 ? 8.792 30.464 11.094 1.00 55.84 588 PRO A N 1
ATOM 4676 C CA . PRO A 1 588 ? 7.799 29.603 11.714 1.00 55.84 588 PRO A CA 1
ATOM 4677 C C . PRO A 1 588 ? 6.602 30.414 12.224 1.00 55.84 588 PRO A C 1
ATOM 4679 O O . PRO A 1 588 ? 6.747 31.385 12.961 1.00 55.84 588 PRO A O 1
ATOM 4682 N N . THR A 1 589 ? 5.401 30.006 11.826 1.00 56.44 589 THR A N 1
ATOM 4683 C CA . THR A 1 589 ? 4.130 30.511 12.355 1.00 56.44 589 THR A CA 1
ATOM 4684 C C . THR A 1 589 ? 3.559 29.559 13.407 1.00 56.44 589 THR A C 1
ATOM 4686 O O . THR A 1 589 ? 3.883 28.371 13.430 1.00 56.44 589 THR A O 1
ATOM 4689 N N . ILE A 1 590 ? 2.615 30.040 14.228 1.00 56.25 590 ILE A N 1
ATOM 4690 C CA . ILE A 1 590 ? 1.916 29.242 15.259 1.00 56.25 590 ILE A CA 1
ATOM 4691 C C . ILE A 1 590 ? 1.341 27.936 14.683 1.00 56.25 590 ILE A C 1
ATOM 4693 O O . ILE A 1 590 ? 1.319 26.917 15.363 1.00 56.25 590 ILE A O 1
ATOM 4697 N N . ARG A 1 591 ? 0.918 27.918 13.412 1.00 54.03 591 ARG A N 1
ATOM 4698 C CA . ARG A 1 591 ? 0.401 26.714 12.744 1.00 54.03 591 ARG A CA 1
ATOM 4699 C C . ARG A 1 591 ? 1.504 25.715 12.381 1.00 54.03 591 ARG A C 1
ATOM 4701 O O . ARG A 1 591 ? 1.314 24.514 12.567 1.00 54.03 591 ARG A O 1
ATOM 4708 N N . THR A 1 592 ? 2.647 26.190 11.888 1.00 55.53 592 THR A N 1
ATOM 4709 C CA . THR A 1 592 ? 3.817 25.336 11.622 1.00 55.53 592 THR A CA 1
ATOM 4710 C C . THR A 1 592 ? 4.501 24.879 12.913 1.00 55.53 592 THR A C 1
ATOM 4712 O O . THR A 1 592 ? 5.056 23.785 12.941 1.00 55.53 592 THR A O 1
ATOM 4715 N N . ASP A 1 593 ? 4.400 25.647 14.001 1.00 57.34 593 ASP A N 1
ATOM 4716 C CA . ASP A 1 593 ? 4.948 25.286 15.312 1.00 57.34 593 ASP A CA 1
ATOM 4717 C C . ASP A 1 593 ? 4.002 24.409 16.141 1.00 57.34 593 ASP A C 1
ATOM 4719 O O . ASP A 1 593 ? 4.468 23.491 16.805 1.00 57.34 593 ASP A O 1
ATOM 4723 N N . ALA A 1 594 ? 2.679 24.570 16.044 1.00 51.28 594 ALA A N 1
ATOM 4724 C CA . ALA A 1 594 ? 1.715 23.634 16.634 1.00 51.28 594 ALA A CA 1
ATOM 4725 C C . ALA A 1 594 ? 1.798 22.240 15.983 1.00 51.28 594 ALA A C 1
ATOM 4727 O O . ALA A 1 594 ? 1.596 21.223 16.651 1.00 51.28 594 ALA A O 1
ATOM 4728 N N . ALA A 1 595 ? 2.144 22.177 14.691 1.00 51.50 595 ALA A N 1
ATOM 4729 C CA . ALA A 1 595 ? 2.488 20.925 14.020 1.00 51.50 595 ALA A CA 1
ATOM 4730 C C . ALA A 1 595 ? 3.786 20.305 14.579 1.00 51.50 595 ALA A C 1
ATOM 4732 O O . ALA A 1 595 ? 3.860 19.084 14.700 1.00 51.50 595 ALA A O 1
ATOM 4733 N N . LYS A 1 596 ? 4.766 21.126 14.994 1.00 50.66 596 LYS A N 1
ATOM 4734 C CA . LYS A 1 596 ? 5.987 20.670 15.684 1.00 50.66 596 LYS A CA 1
ATOM 4735 C C . LYS A 1 596 ? 5.739 20.268 17.145 1.00 50.66 596 LYS A C 1
ATOM 4737 O O . LYS A 1 596 ? 6.314 19.285 17.579 1.00 50.66 596 LYS A O 1
ATOM 4742 N N . GLN A 1 597 ? 4.875 20.964 17.892 1.00 42.00 597 GLN A N 1
ATOM 4743 C CA . GLN A 1 597 ? 4.577 20.675 19.309 1.00 42.00 597 GLN A CA 1
ATOM 4744 C C . GLN A 1 597 ? 3.708 19.424 19.515 1.00 42.00 597 GLN A C 1
ATOM 4746 O O . GLN A 1 597 ? 3.780 18.789 20.563 1.00 42.00 597 GLN A O 1
ATOM 4751 N N . LYS A 1 598 ? 2.902 19.028 18.518 1.00 36.75 598 LYS A N 1
ATOM 4752 C CA . LYS A 1 598 ? 2.223 17.717 18.516 1.00 36.75 598 LYS A CA 1
ATOM 4753 C C . LYS A 1 598 ? 3.169 16.545 18.244 1.00 36.75 598 LYS A C 1
ATOM 4755 O O . LYS A 1 598 ? 2.761 15.397 18.417 1.00 36.75 598 LYS A O 1
ATOM 4760 N N . MET A 1 599 ? 4.409 16.812 17.841 1.00 34.88 599 MET A N 1
ATOM 4761 C CA . MET A 1 599 ? 5.472 15.818 17.886 1.00 34.88 599 MET A CA 1
ATOM 4762 C C . MET A 1 599 ? 6.151 15.923 19.256 1.00 34.88 599 MET A C 1
ATOM 4764 O O . MET A 1 599 ? 6.589 17.012 19.621 1.00 34.88 599 MET A O 1
ATOM 4768 N N . PRO A 1 600 ? 6.226 14.839 20.048 1.00 34.03 600 PRO A N 1
ATOM 4769 C CA . PRO A 1 600 ? 6.854 14.906 21.357 1.00 34.03 600 PRO A CA 1
ATOM 4770 C C . PRO A 1 600 ? 8.331 15.259 21.176 1.00 34.03 600 PRO A C 1
ATOM 4772 O O . PRO A 1 600 ? 9.117 14.463 20.662 1.00 34.03 600 PRO A O 1
ATOM 4775 N N . THR A 1 601 ? 8.711 16.458 21.603 1.00 41.38 601 THR A N 1
ATOM 4776 C CA . THR A 1 601 ? 10.107 16.816 21.817 1.00 41.38 601 THR A CA 1
ATOM 4777 C C . THR A 1 601 ? 10.607 15.993 22.999 1.00 41.38 601 THR A C 1
ATOM 4779 O O . THR A 1 601 ? 10.107 16.115 24.117 1.00 41.38 601 THR A O 1
ATOM 4782 N N . ARG A 1 602 ? 11.569 15.100 22.763 1.00 37.78 602 ARG A N 1
ATOM 4783 C CA . ARG A 1 602 ? 12.322 14.459 23.842 1.00 37.78 602 ARG A CA 1
ATOM 4784 C C . ARG A 1 602 ? 13.772 14.915 23.781 1.00 37.78 602 ARG A C 1
ATOM 4786 O O . ARG A 1 602 ? 14.418 14.746 22.746 1.00 37.78 602 ARG A O 1
ATOM 4793 N N . ASN A 1 603 ? 14.185 15.513 24.899 1.00 32.38 603 ASN A N 1
ATOM 4794 C CA . ASN A 1 603 ? 15.566 15.716 25.327 1.00 32.38 603 ASN A CA 1
ATOM 4795 C C . ASN A 1 603 ? 16.366 14.413 25.298 1.00 32.38 603 ASN A C 1
ATOM 4797 O O . ASN A 1 603 ? 15.747 13.341 25.519 1.00 32.38 603 ASN A O 1
#

Foldseek 3Di:
DDPPDPCLQVVQVVVVCVLCVVPDPPQWDDHRQDIDGDDPDPVVSVVSVVVVVVSCVVVVHDDDPVPDDPPDQWDADPQWIQHPQAIHHDPVLLVCLLPQDQDPDLVSLVVSVVSVVVVQFQDAQLVVLCVLSVVQNVPPDDDHQDVSNVVSSVVSNVCSVPTAGAHDDDFAAEWEKEWDDDLFKTKMWIWHPPDPPDTHTNTIDMDTDDPVRSPDDPLVSRLVSVLSCCVVPVVDQVGYEYEYADPDVNVVQLPDPPDDDPSVVSSVVCVVGNYHYDYDDDDDDDDVPRDDPDDPDDDDDDDDDDDDDDDDDDDDDDDDDDDLDAAEAEDQDPQLLCVQVVVDDDPDPVVVVVSVVVVVVCVVHPHYDYDHDHPVVCVVVVLVVLLVVVVPDPDAFEKEWEKDWADDDDDDDDDPDPVVVVVVCVQAPDDDDDDPDDDDDSRTKMKTWIFRALAIDIAIHNDDALVNVLVCCVPPPCVPPNQHQEYEYEPPVSCVDPSNVVSCVVSNHHYHYDDPVCCPVNVRVVVVVVQLSVLLVVVCVVPPPCSNVCSVVSSVCQQQDQDPVPRDGSVCSNPVDHDCDPVCVVPPDPVNVVVVVVPDDDD

Organism: Vitis vinifera (NCBI:txid29760)

Secondary structure (DSSP, 8-state):
--TT-TTHHHHHHHHHHHHSTTTBTTTEEEETTEEEE--SSHHHHHHHHHHHHHHHHHTT----GGG---S-SEEEETTEEEETTEEEE-HHHHHHHHTPPPP-SHHHHHHHHHHHHTTTTSSTTHHHHTHHHHHHHHSTTT--S-HHHHHHHHHHHHHHHSPPPBPPPPTT--EEEEEEE-SSEEEEEEEEEEETTEEEEEEEEEEEPPTTGGGS-HHHHHHHHHHHHHHHTHHHHHHS-EEEE-SS-HHHHHT-TT--HHHHHHHHHHTTS-EEEE-----SS--SSSS--PPP----------------------S-------EEEEES-HHHHHHHTTSS---SHHHHHHHHHHHHHHTT-SSEEEEE--TTT-HHHHHHHHHHGGGG-----EEEEEEEE----------S-HHHHHHHHHHS------TT-------SPEEEEE-SSSS-EEEEESS--HHHHHHHHIIIIIHHH---SEEEE-S-GGGG-HHHHHHHHHTT-EEEE--TT-GGGTHHHHHHHHHHHHHHHHHHTSSTT-HHHHHHHHHHHHHHSPPTTTSS-HHHHHHSS----HHHHHS--HHHHHHHHTS----